Protein AF-0000000083314231 (afdb_homodimer)

InterPro domains:
  IPR013022 Xylose isomerase-like, TIM barrel domain [PF01261] (19-236)
  IPR036237 Xylose isomerase-like superfamily [SSF51658] (3-260)
  IPR050312 IolE/XylA/MocC-like [PTHR12110] (1-237)

Solvent-accessible surface area (backbone atoms only — not comparable to full-atom values): 25768 Å² total; per-residue (Å²): 102,42,45,26,33,33,38,38,34,36,35,60,50,57,57,66,57,38,48,51,53,43,36,73,42,62,39,50,23,33,22,46,22,33,29,86,97,66,16,58,74,43,46,64,94,46,33,80,74,44,31,63,54,53,46,48,48,27,64,75,48,61,29,43,55,57,27,32,37,40,50,61,79,48,64,69,61,43,50,44,47,50,54,41,23,58,74,51,56,29,51,29,40,37,23,44,46,47,62,33,55,93,33,68,69,37,32,50,50,34,45,54,51,51,42,54,50,19,54,52,23,48,76,65,70,31,32,35,25,41,30,39,30,58,68,18,25,25,20,43,62,70,45,45,49,52,44,55,69,72,43,78,52,87,22,44,33,29,18,66,26,43,44,28,27,36,43,58,74,45,56,38,50,62,45,47,65,73,50,48,92,42,50,52,38,28,43,43,38,19,20,64,72,58,57,93,67,53,65,59,42,78,34,19,26,44,83,62,33,70,61,62,56,54,57,34,52,39,52,42,54,77,68,66,50,62,41,45,44,22,34,53,40,58,85,32,44,85,53,56,68,55,57,46,40,21,47,53,5,15,28,44,16,16,52,50,32,34,34,41,72,66,64,76,90,101,42,46,25,33,33,40,38,34,37,35,60,51,56,58,65,58,37,48,51,52,42,36,72,41,62,39,50,23,33,22,44,22,34,30,87,97,67,17,58,73,42,46,64,95,45,32,81,74,44,32,64,56,52,46,49,48,28,62,74,46,61,30,43,55,58,26,31,35,39,51,62,77,48,64,70,61,43,49,45,47,49,53,42,24,56,73,52,56,29,50,30,40,35,23,44,45,47,62,32,55,92,32,68,67,36,32,49,49,34,46,54,52,49,43,55,50,20,53,51,23,47,75,64,68,29,31,36,25,39,30,40,30,56,68,16,26,26,20,43,62,69,44,44,51,52,45,54,69,71,42,76,51,87,21,43,34,28,18,65,25,41,44,28,27,34,43,57,74,47,58,38,50,63,44,47,65,75,48,47,92,42,50,54,38,28,42,43,39,19,19,64,73,57,55,92,66,53,64,58,42,78,34,20,26,44,83,65,32,70,61,62,57,54,57,35,52,39,52,41,54,77,70,66,51,63,40,45,44,20,36,52,40,57,85,33,44,85,51,56,68,55,56,46,40,20,47,54,4,14,28,45,16,15,52,50,31,36,33,40,71,66,65,77,91

Nearest PDB structures (foldseek):
  3cqk-assembly1_B  TM=8.221E-01  e=2.115E-14  Escherichia coli
  3cqj-assembly1_B  TM=8.000E-01  e=1.065E-14  Escherichia coli
  3p6l-assembly1_A  TM=8.479E-01  e=6.519E-13  Parabacteroides distasonis ATCC 8503
  3cny-assembly2_B  TM=7.841E-01  e=4.983E-14  Lactiplantibacillus plantarum WCFS1
  3dx5-assembly1_A  TM=7.748E-01  e=9.892E-14  Bacillus anthracis

Sequence (530 aa):
MKLGANSVLFGGYDMETAFKYLALAGYDGIEISAIERMSEHLVLERWRELAPQIKELSQRYGLELLAMEQPSRDKAKMEQAMQAAVEIGIPIINCGPGGKTDDEASLQQTIDELGELALMAERYGVTLCVKAHVGASVYNTPTTLKVMEAISSPAFGIDMDPSHIYRAGEDPVEAIAAVISRVKHVHIRDCKGRQQGPGKPEMQVNGRGDIDLVGYIRVLHENGYTGPLNLEIIGAKEYPLEHCCIMAAEARGHMQACLQACGARMKLGANSVLFGGYDMETAFKYLALAGYDGIEISAIERMSEHLVLERWRELAPQIKELSQRYGLELLAMEQPSRDKAKMEQAMQAAVEIGIPIINCGPGGKTDDEASLQQTIDELGELALMAERYGVTLCVKAHVGASVYNTPTTLKVMEAISSPAFGIDMDPSHIYRAGEDPVEAIAAVISRVKHVHIRDCKGRQQGPGKPEMQVNGRGDIDLVGYIRVLHENGYTGPLNLEIIGAKEYPLEHCCIMAAEARGHMQACLQACGAR

Organism: NCBI:txid1204385

pLDDT: mean 97.47, std 2.82, range [76.0, 98.94]

Radius of gyration: 25.54 Å; Cα contacts (8 Å, |Δi|>4): 1258; chains: 2; bounding box: 40×78×59 Å

Structure (mmCIF, N/CA/C/O backbone):
data_AF-0000000083314231-model_v1
#
loop_
_entity.id
_entity.type
_entity.pdbx_description
1 polymer 'Sugar phosphate isomerase/epimerase'
#
loop_
_atom_site.group_PDB
_atom_site.id
_atom_site.type_symbol
_atom_site.label_atom_id
_atom_site.label_alt_id
_atom_site.label_comp_id
_atom_site.label_asym_id
_atom_site.label_entity_id
_atom_site.label_seq_id
_atom_site.pdbx_PDB_ins_code
_atom_site.Cartn_x
_atom_site.Cartn_y
_atom_site.Cartn_z
_atom_site.occupancy
_atom_site.B_iso_or_equiv
_atom_site.auth_seq_id
_atom_site.auth_comp_id
_atom_site.auth_asym_id
_atom_site.auth_atom_id
_atom_site.pdbx_PDB_model_num
ATOM 1 N N . MET A 1 1 ? -9.859 13.828 -3.266 1 92.81 1 MET A N 1
ATOM 2 C CA . MET A 1 1 ? -8.742 13.852 -2.324 1 92.81 1 MET A CA 1
ATOM 3 C C . MET A 1 1 ? -7.43 13.531 -3.027 1 92.81 1 MET A C 1
ATOM 5 O O . MET A 1 1 ? -7.391 12.68 -3.916 1 92.81 1 MET A O 1
ATOM 9 N N . LYS A 1 2 ? -6.359 14.312 -2.701 1 97.31 2 LYS A N 1
ATOM 10 C CA . LYS A 1 2 ? -5.016 14.07 -3.215 1 97.31 2 LYS A CA 1
ATOM 11 C C . LYS A 1 2 ? -4.152 13.359 -2.18 1 97.31 2 LYS A C 1
ATOM 13 O O . LYS A 1 2 ? -4.145 13.734 -1.005 1 97.31 2 LYS A O 1
ATOM 18 N N . LEU A 1 3 ? -3.525 12.289 -2.635 1 98.88 3 LEU A N 1
ATOM 19 C CA . LEU A 1 3 ? -2.598 11.57 -1.762 1 98.88 3 LEU A CA 1
ATOM 20 C C . LEU A 1 3 ? -1.196 12.164 -1.857 1 98.88 3 LEU A C 1
ATOM 22 O O . LEU A 1 3 ? -0.607 12.211 -2.941 1 98.88 3 LEU A O 1
ATOM 26 N N . GLY A 1 4 ? -0.721 12.672 -0.742 1 98.88 4 GLY A N 1
ATOM 27 C CA . GLY A 1 4 ? 0.62 13.234 -0.672 1 98.88 4 GLY A CA 1
ATOM 28 C C . GLY A 1 4 ? 1.462 12.625 0.433 1 98.88 4 GLY A C 1
ATOM 29 O O . GLY A 1 4 ? 1.014 11.719 1.134 1 98.88 4 GLY A O 1
ATOM 30 N N . ALA A 1 5 ? 2.689 13.062 0.519 1 98.94 5 ALA A N 1
ATOM 31 C CA . ALA A 1 5 ? 3.6 12.68 1.595 1 98.94 5 ALA A CA 1
ATOM 32 C C . ALA A 1 5 ? 4.477 13.852 2.016 1 98.94 5 ALA A C 1
ATOM 34 O O . ALA A 1 5 ? 4.965 14.602 1.169 1 98.94 5 ALA A O 1
ATOM 35 N N . ASN A 1 6 ? 4.535 14.023 3.334 1 98.88 6 ASN A N 1
ATOM 36 C CA . ASN A 1 6 ? 5.523 14.969 3.854 1 98.88 6 ASN A CA 1
ATOM 37 C C . ASN A 1 6 ? 6.949 14.484 3.588 1 98.88 6 ASN A C 1
ATOM 39 O O . ASN A 1 6 ? 7.293 13.352 3.91 1 98.88 6 ASN A O 1
ATOM 43 N N . SER A 1 7 ? 7.77 15.352 3.082 1 98.75 7 SER A N 1
ATOM 44 C CA . SER A 1 7 ? 9.117 14.977 2.668 1 98.75 7 SER A CA 1
ATOM 45 C C . SER A 1 7 ? 9.992 14.633 3.871 1 98.75 7 SER A C 1
ATOM 47 O O . SER A 1 7 ? 11.094 14.102 3.715 1 98.75 7 SER A O 1
ATOM 49 N N . VAL A 1 8 ? 9.453 14.797 5.062 1 98.5 8 VAL A N 1
ATOM 50 C CA . VAL A 1 8 ? 10.211 14.508 6.277 1 98.5 8 VAL A CA 1
ATOM 51 C C . VAL A 1 8 ? 10.633 13.039 6.293 1 98.5 8 VAL A C 1
ATOM 53 O O . VAL A 1 8 ? 11.68 12.695 6.852 1 98.5 8 VAL A O 1
ATOM 56 N N . LEU A 1 9 ? 9.891 12.211 5.684 1 98.56 9 LEU A N 1
ATOM 57 C CA . LEU A 1 9 ? 10.242 10.797 5.57 1 98.56 9 LEU A CA 1
ATOM 58 C C . LEU A 1 9 ? 11.602 10.633 4.906 1 98.56 9 LEU A C 1
ATOM 60 O O . LEU A 1 9 ? 12.352 9.703 5.234 1 98.56 9 LEU A O 1
ATOM 64 N N . PHE A 1 10 ? 11.922 11.508 4.055 1 98.5 10 PHE A N 1
ATOM 65 C CA . PHE A 1 10 ? 13.18 11.477 3.322 1 98.5 10 PHE A CA 1
ATOM 66 C C . PHE A 1 10 ? 14.133 12.555 3.842 1 98.5 10 PHE A C 1
ATOM 68 O O . PHE A 1 10 ? 14.922 13.117 3.078 1 98.5 10 PHE A O 1
ATOM 75 N N . GLY A 1 11 ? 14.062 12.875 5.113 1 97.31 11 GLY A N 1
ATOM 76 C CA . GLY A 1 11 ? 14.844 13.938 5.711 1 97.31 11 GLY A CA 1
ATOM 77 C C . GLY A 1 11 ? 16.344 13.68 5.664 1 97.31 11 GLY A C 1
ATOM 78 O O . GLY A 1 11 ? 17.141 14.609 5.805 1 97.31 11 GLY A O 1
ATOM 79 N N . GLY A 1 12 ? 16.734 12.438 5.477 1 97.19 12 GLY A N 1
ATOM 80 C CA . GLY A 1 12 ? 18.141 12.07 5.383 1 97.19 12 GLY A CA 1
ATOM 81 C C . GLY A 1 12 ? 18.688 12.156 3.967 1 97.19 12 GLY A C 1
ATOM 82 O O . GLY A 1 12 ? 19.859 11.914 3.736 1 97.19 12 GLY A O 1
ATOM 83 N N . TYR A 1 13 ? 17.891 12.57 3.025 1 97.81 13 TYR A N 1
ATOM 84 C CA . TYR A 1 13 ? 18.25 12.633 1.611 1 97.81 13 TYR A CA 1
ATOM 85 C C . TYR A 1 13 ? 17.922 14.008 1.031 1 97.81 13 TYR A C 1
ATOM 87 O O . TYR A 1 13 ? 17.219 14.805 1.658 1 97.81 13 TYR A O 1
ATOM 95 N N . ASP A 1 14 ? 18.453 14.297 -0.112 1 97.56 14 ASP A N 1
ATOM 96 C CA . ASP A 1 14 ? 18.219 15.602 -0.725 1 97.56 14 ASP A CA 1
ATOM 97 C C . ASP A 1 14 ? 16.797 15.703 -1.259 1 97.56 14 ASP A C 1
ATOM 99 O O . ASP A 1 14 ? 16.078 14.695 -1.351 1 97.56 14 ASP A O 1
ATOM 103 N N . MET A 1 15 ? 16.406 16.828 -1.565 1 97.44 15 MET A N 1
ATOM 104 C CA . MET A 1 15 ? 15.031 17.125 -1.975 1 97.44 15 MET A CA 1
ATOM 105 C C . MET A 1 15 ? 14.656 16.359 -3.234 1 97.44 15 MET A C 1
ATOM 107 O O . MET A 1 15 ? 13.547 15.836 -3.34 1 97.44 15 MET A O 1
ATOM 111 N N . GLU A 1 16 ? 15.547 16.281 -4.18 1 98.62 16 GLU A N 1
ATOM 112 C CA . GLU A 1 16 ? 15.234 15.594 -5.426 1 98.62 16 GLU A CA 1
ATOM 113 C C . GLU A 1 16 ? 14.938 14.117 -5.18 1 98.62 16 GLU A C 1
ATOM 115 O O . GLU A 1 16 ? 14.055 13.539 -5.82 1 98.62 16 GLU A O 1
ATOM 120 N N . THR A 1 17 ? 15.688 13.539 -4.277 1 98.75 17 THR A N 1
ATOM 121 C CA . THR A 1 17 ? 15.445 12.148 -3.922 1 98.75 17 THR A CA 1
ATOM 122 C C . THR A 1 17 ? 14.023 11.961 -3.404 1 98.75 17 THR A C 1
ATOM 124 O O . THR A 1 17 ? 13.336 11.008 -3.785 1 98.75 17 THR A O 1
ATOM 127 N N . ALA A 1 18 ? 13.57 12.859 -2.598 1 98.75 18 ALA A N 1
ATOM 128 C CA . ALA A 1 18 ? 12.203 12.797 -2.096 1 98.75 18 ALA A CA 1
ATOM 129 C C . ALA A 1 18 ? 11.195 12.867 -3.24 1 98.75 18 ALA A C 1
ATOM 131 O O . ALA A 1 18 ? 10.289 12.039 -3.328 1 98.75 18 ALA A O 1
ATOM 132 N N . PHE A 1 19 ? 11.383 13.836 -4.129 1 98.88 19 PHE A N 1
ATOM 133 C CA . PHE A 1 19 ? 10.477 13.992 -5.258 1 98.88 19 PHE A CA 1
ATOM 134 C C . PHE A 1 19 ? 10.453 12.727 -6.113 1 98.88 19 PHE A C 1
ATOM 136 O O . PHE A 1 19 ? 9.383 12.227 -6.461 1 98.88 19 PHE A O 1
ATOM 143 N N . LYS A 1 20 ? 11.633 12.211 -6.359 1 98.88 20 LYS A N 1
ATOM 144 C CA . LYS A 1 20 ? 11.789 11.07 -7.258 1 98.88 20 LYS A CA 1
ATOM 145 C C . LYS A 1 20 ? 11.047 9.844 -6.727 1 98.88 20 LYS A C 1
ATOM 147 O O . LYS A 1 20 ? 10.227 9.258 -7.438 1 98.88 20 LYS A O 1
ATOM 152 N N . TYR A 1 21 ? 11.219 9.547 -5.535 1 98.88 21 TYR A N 1
ATOM 153 C CA . TYR A 1 21 ? 10.734 8.258 -5.039 1 98.88 21 TYR A CA 1
ATOM 154 C C . TYR A 1 21 ? 9.281 8.367 -4.594 1 98.88 21 TYR A C 1
ATOM 156 O O . TYR A 1 21 ? 8.539 7.379 -4.637 1 98.88 21 TYR A O 1
ATOM 164 N N . LEU A 1 22 ? 8.867 9.57 -4.234 1 98.94 22 LEU A N 1
ATOM 165 C CA . LEU A 1 22 ? 7.438 9.742 -3.998 1 98.94 22 LEU A CA 1
ATOM 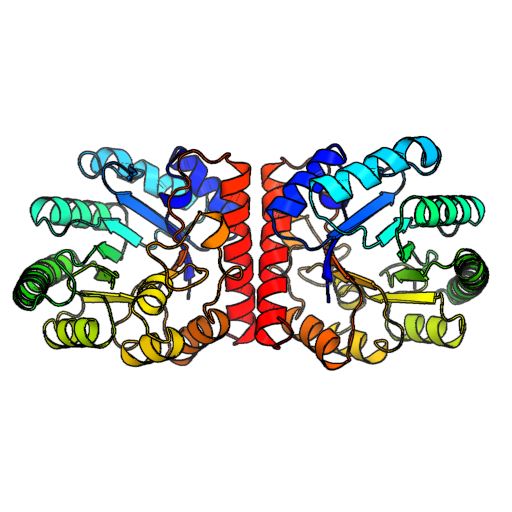166 C C . LEU A 1 22 ? 6.652 9.641 -5.305 1 98.94 22 LEU A C 1
ATOM 168 O O . LEU A 1 22 ? 5.555 9.078 -5.332 1 98.94 22 LEU A O 1
ATOM 172 N N . ALA A 1 23 ? 7.211 10.188 -6.348 1 98.88 23 ALA A N 1
ATOM 173 C CA . ALA A 1 23 ? 6.582 10.055 -7.66 1 98.88 23 ALA A CA 1
ATOM 174 C C . ALA A 1 23 ? 6.508 8.586 -8.086 1 98.88 23 ALA A C 1
ATOM 176 O O . ALA A 1 23 ? 5.465 8.125 -8.547 1 98.88 23 ALA A O 1
ATOM 177 N N . LEU A 1 24 ? 7.594 7.883 -7.852 1 98.62 24 LEU A N 1
ATOM 178 C CA . LEU A 1 24 ? 7.652 6.469 -8.211 1 98.62 24 LEU A CA 1
ATOM 179 C C . LEU A 1 24 ? 6.645 5.66 -7.402 1 98.62 24 LEU A C 1
ATOM 181 O O . LEU A 1 24 ? 6.055 4.703 -7.91 1 98.62 24 LEU A O 1
ATOM 185 N N . ALA A 1 25 ? 6.391 6.074 -6.191 1 98.69 25 ALA A N 1
ATOM 186 C CA . ALA A 1 25 ? 5.461 5.375 -5.309 1 98.69 25 ALA A CA 1
ATOM 187 C C . ALA A 1 25 ? 4.016 5.707 -5.668 1 98.69 25 ALA A C 1
ATOM 189 O O . ALA A 1 25 ? 3.082 5.098 -5.133 1 98.69 25 ALA A O 1
ATOM 190 N N . GLY A 1 26 ? 3.814 6.715 -6.496 1 98.5 26 GLY A N 1
ATOM 191 C CA . GLY A 1 26 ? 2.484 6.941 -7.039 1 98.5 26 GLY A CA 1
ATOM 192 C C . GLY A 1 26 ? 1.728 8.047 -6.328 1 98.5 26 GLY A C 1
ATOM 193 O O . GLY A 1 26 ? 0.503 8.133 -6.441 1 98.5 26 GLY A O 1
ATOM 194 N N . TYR A 1 27 ? 2.412 8.852 -5.59 1 98.88 27 TYR A N 1
ATOM 195 C CA . TYR A 1 27 ? 1.731 9.953 -4.91 1 98.88 27 TYR A CA 1
ATOM 196 C C . TYR A 1 27 ? 1.289 11.016 -5.902 1 98.88 27 TYR A C 1
ATOM 198 O O . TYR A 1 27 ? 1.926 11.211 -6.938 1 98.88 27 TYR A O 1
ATOM 206 N N . ASP A 1 28 ? 0.212 11.734 -5.531 1 98.81 28 ASP A N 1
ATOM 207 C CA . ASP A 1 28 ? -0.302 12.836 -6.332 1 98.81 28 ASP A CA 1
ATOM 208 C C . ASP A 1 28 ? 0.503 14.109 -6.086 1 98.81 28 ASP A C 1
ATOM 210 O O . ASP A 1 28 ? 0.596 14.977 -6.965 1 98.81 28 ASP A O 1
ATOM 214 N N . GLY A 1 29 ? 1.051 14.211 -4.91 1 98.94 29 GLY A N 1
ATOM 215 C CA . GLY A 1 29 ? 1.762 15.422 -4.547 1 98.94 29 GLY A CA 1
ATOM 216 C C . GLY A 1 29 ? 2.674 15.25 -3.35 1 98.94 29 GLY A C 1
ATOM 217 O O . GLY A 1 29 ? 2.914 14.125 -2.904 1 98.94 29 GLY A O 1
ATOM 218 N N . ILE A 1 30 ? 3.256 16.438 -2.912 1 98.94 30 ILE A N 1
ATOM 219 C CA . ILE A 1 30 ? 4.254 16.422 -1.848 1 98.94 30 ILE A CA 1
ATOM 220 C C . ILE A 1 30 ? 4.004 17.594 -0.895 1 98.94 30 ILE A C 1
ATOM 222 O O . ILE A 1 30 ? 3.598 18.672 -1.322 1 98.94 30 ILE A O 1
ATOM 226 N N . GLU A 1 31 ? 4.113 17.328 0.349 1 98.94 31 GLU A N 1
ATOM 227 C CA . GLU A 1 31 ? 4.25 18.359 1.366 1 98.94 31 GLU A CA 1
ATOM 228 C C . GLU A 1 31 ? 5.719 18.594 1.713 1 98.94 31 GLU A C 1
ATOM 230 O O . GLU A 1 31 ? 6.406 17.688 2.189 1 98.94 31 GLU A O 1
ATOM 235 N N . ILE A 1 32 ? 6.145 19.812 1.583 1 98.81 32 ILE A N 1
ATOM 236 C CA . ILE A 1 32 ? 7.559 20.109 1.766 1 98.81 32 ILE A CA 1
ATOM 237 C C . ILE A 1 32 ? 7.844 20.391 3.24 1 98.81 32 ILE A C 1
ATOM 239 O O . ILE A 1 32 ? 7.156 21.203 3.871 1 98.81 32 ILE A O 1
ATOM 243 N N . SER A 1 33 ? 8.844 19.734 3.705 1 98.12 33 SER A N 1
ATOM 244 C CA . SER A 1 33 ? 9.219 19.906 5.105 1 98.12 33 SER A CA 1
ATOM 245 C C . SER A 1 33 ? 10.109 21.141 5.285 1 98.12 33 SER A C 1
ATOM 247 O O . SER A 1 33 ? 11.188 21.219 4.695 1 98.12 33 SER A O 1
ATOM 249 N N . ALA A 1 34 ? 9.664 22.094 6.027 1 97.06 34 ALA A N 1
ATOM 250 C CA . ALA A 1 34 ? 10.438 23.234 6.496 1 97.06 34 ALA A CA 1
ATOM 251 C C . ALA A 1 34 ? 10.555 23.219 8.016 1 97.06 34 ALA A C 1
ATOM 253 O O . ALA A 1 34 ? 10.219 24.203 8.68 1 97.06 34 ALA A O 1
ATOM 254 N N . ILE A 1 35 ? 11.109 22.156 8.5 1 93.12 35 ILE A N 1
ATOM 255 C CA . ILE A 1 35 ? 11.195 21.922 9.938 1 93.12 35 ILE A CA 1
ATOM 256 C C . ILE A 1 35 ? 12.648 22.062 10.398 1 93.12 35 ILE A C 1
ATOM 258 O O . ILE A 1 35 ? 13.477 21.188 10.148 1 93.12 35 ILE A O 1
ATOM 262 N N . GLU A 1 36 ? 12.852 23.031 11.133 1 87.94 36 GLU A N 1
ATOM 263 C CA . GLU A 1 36 ? 14.211 23.328 11.586 1 87.94 36 GLU A CA 1
ATOM 264 C C . GLU A 1 36 ? 14.797 22.156 12.367 1 87.94 36 GLU A C 1
ATOM 266 O O . GLU A 1 36 ? 14.141 21.594 13.242 1 87.94 36 GLU A O 1
ATOM 271 N N . ARG A 1 37 ? 15.93 21.703 12 1 82.56 37 ARG A N 1
ATOM 272 C CA . ARG A 1 37 ? 16.75 20.719 12.68 1 82.56 37 ARG A CA 1
ATOM 273 C C . ARG A 1 37 ? 16.188 19.312 12.508 1 82.56 37 ARG A C 1
ATOM 275 O O . ARG A 1 37 ? 16.703 18.344 13.086 1 82.56 37 ARG A O 1
ATOM 282 N N . MET A 1 38 ? 15.188 19.156 11.828 1 83.25 38 MET A N 1
ATOM 283 C CA . MET A 1 38 ? 14.617 17.828 11.586 1 83.25 38 MET A CA 1
ATOM 284 C C . MET A 1 38 ? 14.648 17.484 10.102 1 83.25 38 MET A C 1
ATOM 286 O O . MET A 1 38 ? 15.289 16.516 9.703 1 83.25 38 MET A O 1
ATOM 290 N N . SER A 1 39 ? 14.008 18.281 9.312 1 84.62 39 SER A N 1
ATOM 291 C CA . SER A 1 39 ? 13.961 18.141 7.863 1 84.62 39 SER A CA 1
ATOM 292 C C . SER A 1 39 ? 13.797 19.5 7.191 1 84.62 39 SER A C 1
ATOM 294 O O . SER A 1 39 ? 12.742 20.125 7.297 1 84.62 39 SER A O 1
ATOM 296 N N . GLU A 1 40 ? 14.82 19.891 6.465 1 91 40 GLU A N 1
ATOM 297 C CA . GLU A 1 40 ? 14.859 21.234 5.902 1 91 40 GLU A CA 1
ATOM 298 C C . GLU A 1 40 ? 15 21.188 4.383 1 91 40 GLU A C 1
ATOM 300 O O . GLU A 1 40 ? 15.867 21.859 3.816 1 91 40 GLU A O 1
ATOM 305 N N . HIS A 1 41 ? 14.117 20.422 3.789 1 96.25 41 HIS A N 1
ATOM 306 C CA . HIS A 1 41 ? 14.07 20.453 2.332 1 96.25 41 HIS A CA 1
ATOM 307 C C . HIS A 1 41 ? 13.75 21.859 1.819 1 96.25 41 HIS A C 1
ATOM 309 O O . HIS A 1 41 ? 14.18 22.234 0.73 1 96.25 41 HIS A O 1
ATOM 315 N N . LEU A 1 42 ? 13.094 22.609 2.662 1 96.94 42 LEU A N 1
ATOM 316 C CA . LEU A 1 42 ? 12.922 24.047 2.455 1 96.94 42 LEU A CA 1
ATOM 317 C C . LEU A 1 42 ? 13.453 24.828 3.646 1 96.94 42 LEU A C 1
ATOM 319 O O . LEU A 1 42 ? 12.828 24.859 4.707 1 96.94 42 LEU A O 1
ATOM 323 N N . VAL A 1 43 ? 14.602 25.422 3.412 1 96.12 43 VAL A N 1
ATOM 324 C CA . VAL A 1 43 ? 15.156 26.359 4.375 1 96.12 43 VAL A CA 1
ATOM 325 C C . VAL A 1 43 ? 14.539 27.75 4.16 1 96.12 43 VAL A C 1
ATOM 327 O O . VAL A 1 43 ? 14.828 28.406 3.16 1 96.12 43 VAL A O 1
ATOM 330 N N . LEU A 1 44 ? 13.82 28.188 5.129 1 96.38 44 LEU A N 1
ATOM 331 C CA . LEU A 1 44 ? 13.008 29.375 4.941 1 96.38 44 LEU A CA 1
ATOM 332 C C . LEU A 1 44 ? 13.891 30.594 4.695 1 96.38 44 LEU A C 1
ATOM 334 O O . LEU A 1 44 ? 13.547 31.469 3.881 1 96.38 44 LEU A O 1
ATOM 338 N N . GLU A 1 45 ? 15.016 30.656 5.293 1 95.19 45 GLU A N 1
ATOM 339 C CA . GLU A 1 45 ? 15.914 31.797 5.125 1 95.19 45 GLU A CA 1
ATOM 340 C C . GLU A 1 45 ? 16.484 31.844 3.707 1 95.19 45 GLU A C 1
ATOM 342 O O . GLU A 1 45 ? 16.969 32.875 3.268 1 95.19 45 GLU A O 1
ATOM 347 N N . ARG A 1 46 ? 16.312 30.797 3.029 1 96.62 46 ARG A N 1
ATOM 348 C CA . ARG A 1 46 ? 16.859 30.703 1.684 1 96.62 46 ARG A CA 1
ATOM 349 C C . ARG A 1 46 ? 15.781 30.344 0.668 1 96.62 46 ARG A C 1
ATOM 351 O O . ARG A 1 46 ? 16.062 29.75 -0.367 1 96.62 46 ARG A O 1
ATOM 358 N N . TRP A 1 47 ? 14.562 30.656 0.984 1 97 47 TRP A N 1
ATOM 359 C CA . TRP A 1 47 ? 13.461 30.188 0.151 1 97 47 TRP A CA 1
ATOM 360 C C . TRP A 1 47 ? 13.555 30.781 -1.255 1 97 47 TRP A C 1
ATOM 362 O O . TRP A 1 47 ? 13.172 30.125 -2.23 1 97 47 TRP A O 1
ATOM 372 N N . ARG A 1 48 ? 14.125 32 -1.458 1 97.94 48 ARG A N 1
ATOM 373 C CA . ARG A 1 48 ? 14.227 32.625 -2.773 1 97.94 48 ARG A CA 1
ATOM 374 C C . ARG A 1 48 ? 15.125 31.812 -3.697 1 97.94 48 ARG A C 1
ATOM 376 O O . ARG A 1 48 ? 14.859 31.703 -4.895 1 97.94 48 ARG A O 1
ATOM 383 N N . GLU A 1 49 ? 16.125 31.328 -3.107 1 97.38 49 GLU A N 1
ATOM 384 C CA . GLU A 1 49 ? 17.062 30.516 -3.863 1 97.38 49 GLU A CA 1
ATOM 385 C C . GLU A 1 49 ? 16.469 29.141 -4.184 1 97.38 49 GLU A C 1
ATOM 387 O O . GLU A 1 49 ? 16.734 28.578 -5.246 1 97.38 49 GLU A O 1
ATOM 392 N N . LEU A 1 50 ? 15.68 28.594 -3.324 1 97.75 50 LEU A N 1
ATOM 393 C CA . LEU A 1 50 ? 15.203 27.219 -3.41 1 97.75 50 LEU A CA 1
ATOM 394 C C . LEU A 1 50 ? 13.906 27.156 -4.219 1 97.75 50 LEU A C 1
ATOM 396 O O . LEU A 1 50 ? 13.578 26.094 -4.766 1 97.75 50 LEU A O 1
ATOM 400 N N . ALA A 1 51 ? 13.219 28.234 -4.332 1 98.38 51 ALA A N 1
ATOM 401 C CA . ALA A 1 51 ? 11.891 28.266 -4.938 1 98.38 51 ALA A CA 1
ATOM 402 C C . ALA A 1 51 ? 11.922 27.75 -6.371 1 98.38 51 ALA A C 1
ATOM 404 O O . ALA A 1 51 ? 11.164 26.859 -6.734 1 98.38 51 ALA A O 1
ATOM 405 N N . PRO A 1 52 ? 12.852 28.266 -7.195 1 98.44 52 PRO A N 1
ATOM 406 C CA . PRO A 1 52 ? 12.875 27.766 -8.57 1 98.44 52 PRO A CA 1
ATOM 407 C C . PRO A 1 52 ? 13.172 26.266 -8.648 1 98.44 52 PRO A C 1
ATOM 409 O O . PRO A 1 52 ? 12.633 25.562 -9.508 1 98.44 52 PRO A O 1
ATOM 412 N N . GLN A 1 53 ? 13.992 25.797 -7.77 1 98.25 53 GLN A N 1
ATOM 413 C CA . GLN A 1 53 ? 14.344 24.391 -7.746 1 98.25 53 GLN A CA 1
ATOM 414 C C . GLN A 1 53 ? 13.133 23.531 -7.383 1 98.25 53 GLN A C 1
ATOM 416 O O . GLN A 1 53 ? 12.898 22.484 -8.008 1 98.25 53 GLN A O 1
ATOM 421 N N . ILE A 1 54 ? 12.398 23.953 -6.426 1 98.75 54 ILE A N 1
ATOM 422 C CA . ILE A 1 54 ? 11.227 23.203 -5.977 1 98.75 54 ILE A CA 1
ATOM 423 C C . ILE A 1 54 ? 10.188 23.156 -7.098 1 98.75 54 ILE A C 1
ATOM 425 O O . ILE A 1 54 ? 9.617 22.094 -7.371 1 98.75 54 ILE A O 1
ATOM 429 N N . LYS A 1 55 ? 9.977 24.25 -7.73 1 98.81 55 LYS A N 1
ATOM 430 C CA . LYS A 1 55 ? 9.031 24.312 -8.844 1 98.81 55 LYS A CA 1
ATOM 431 C C . LYS A 1 55 ? 9.461 23.391 -9.977 1 98.81 55 LYS A C 1
ATOM 433 O O . LYS A 1 55 ? 8.633 22.688 -10.562 1 98.81 55 LYS A O 1
ATOM 438 N N . GLU A 1 56 ? 10.734 23.406 -10.234 1 98.75 56 GLU A N 1
ATOM 439 C CA . GLU A 1 56 ? 11.273 22.547 -11.281 1 98.75 56 GLU A CA 1
ATOM 440 C C . GLU A 1 56 ? 11.07 21.062 -10.945 1 98.75 56 GLU A C 1
ATOM 442 O O . GLU A 1 56 ? 10.688 20.281 -11.805 1 98.75 56 GLU A O 1
ATOM 447 N N . LEU A 1 57 ? 11.367 20.688 -9.75 1 98.81 57 LEU A N 1
ATOM 448 C CA . LEU A 1 57 ? 11.203 19.312 -9.32 1 98.81 57 LEU A CA 1
ATOM 449 C C . LEU A 1 57 ? 9.734 18.891 -9.391 1 98.81 57 LEU A C 1
ATOM 451 O O . LEU A 1 57 ? 9.43 17.766 -9.797 1 98.81 57 LEU A O 1
ATOM 455 N N . SER A 1 58 ? 8.875 19.797 -8.93 1 98.88 58 SER A N 1
ATOM 456 C CA . SER A 1 58 ? 7.449 19.516 -9.023 1 98.88 58 SER A CA 1
ATOM 457 C C . SER A 1 58 ? 7.035 19.219 -10.461 1 98.88 58 SER A C 1
ATOM 459 O O . SER A 1 58 ? 6.32 18.25 -10.719 1 98.88 58 SER A O 1
ATOM 461 N N . GLN A 1 59 ? 7.48 20 -11.391 1 98.75 59 GLN A N 1
ATOM 462 C CA . GLN A 1 59 ? 7.172 19.812 -12.805 1 98.75 59 GLN A CA 1
ATOM 463 C C . GLN A 1 59 ? 7.809 18.531 -13.344 1 98.75 59 GLN A C 1
ATOM 465 O O . GLN A 1 59 ? 7.145 17.734 -14.008 1 98.75 59 GLN A O 1
ATOM 470 N N . ARG A 1 60 ? 9.031 18.312 -13.047 1 98.75 60 ARG A N 1
ATOM 471 C CA . ARG A 1 60 ? 9.805 17.188 -13.562 1 98.75 60 ARG A CA 1
ATOM 472 C C . ARG A 1 60 ? 9.211 15.859 -13.109 1 98.75 60 ARG A C 1
ATOM 474 O O . ARG A 1 60 ? 9.125 14.914 -13.891 1 98.75 60 ARG A O 1
ATOM 481 N N . TYR A 1 61 ? 8.734 15.805 -11.898 1 98.81 61 TYR A N 1
ATOM 482 C CA . TYR A 1 61 ? 8.32 14.523 -11.336 1 98.81 61 TYR A CA 1
ATOM 483 C C . TYR A 1 61 ? 6.801 14.422 -11.281 1 98.81 61 TYR A C 1
ATOM 485 O O . TYR A 1 61 ? 6.254 13.398 -10.875 1 98.81 61 TYR A O 1
ATOM 493 N N . GLY A 1 62 ? 6.109 15.492 -11.617 1 98.75 62 GLY A N 1
ATOM 494 C CA . GLY A 1 62 ? 4.656 15.484 -11.703 1 98.75 62 GLY A CA 1
ATOM 495 C C . GLY A 1 62 ? 3.98 15.414 -10.344 1 98.75 62 GLY A C 1
ATOM 496 O O . GLY A 1 62 ? 2.932 14.789 -10.203 1 98.75 62 GLY A O 1
ATOM 497 N N . LEU A 1 63 ? 4.637 15.953 -9.328 1 98.88 63 LEU A N 1
ATOM 498 C CA . LEU A 1 63 ? 4.059 16.016 -7.992 1 98.88 63 LEU A CA 1
ATOM 499 C C . LEU A 1 63 ? 3.52 17.406 -7.688 1 98.88 63 LEU A C 1
ATOM 501 O O . LEU A 1 63 ? 4.258 18.391 -7.766 1 98.88 63 LEU A O 1
ATOM 505 N N . GLU A 1 64 ? 2.273 17.469 -7.383 1 98.88 64 GLU A N 1
ATOM 506 C CA . GLU A 1 64 ? 1.692 18.75 -6.969 1 98.88 64 GLU A CA 1
ATOM 507 C C . GLU A 1 64 ? 2.246 19.203 -5.621 1 98.88 64 GLU A C 1
ATOM 509 O O . GLU A 1 64 ? 2.449 18.375 -4.723 1 98.88 64 GLU A O 1
ATOM 514 N N . LEU A 1 65 ? 2.523 20.422 -5.52 1 98.88 65 LEU A N 1
ATOM 515 C CA . LEU A 1 65 ? 2.92 21 -4.238 1 98.88 65 LEU A CA 1
ATOM 516 C C . LEU A 1 65 ? 1.703 21.234 -3.35 1 98.88 65 LEU A C 1
ATOM 518 O O . LEU A 1 65 ? 1.018 22.25 -3.486 1 98.88 65 LEU A O 1
ATOM 522 N N . LEU A 1 66 ? 1.497 20.375 -2.385 1 98.94 66 LEU A N 1
ATOM 523 C CA . LEU A 1 66 ? 0.215 20.297 -1.69 1 98.94 66 LEU A CA 1
ATOM 524 C C . LEU A 1 66 ? 0.228 21.188 -0.445 1 98.94 66 LEU A C 1
ATOM 526 O O . LEU A 1 66 ? -0.792 21.781 -0.089 1 98.94 66 LEU A O 1
ATOM 530 N N . ALA A 1 67 ? 1.359 21.188 0.197 1 98.88 67 ALA A N 1
ATOM 531 C CA . ALA A 1 67 ? 1.49 21.891 1.47 1 98.88 67 ALA A CA 1
ATOM 532 C C . ALA A 1 67 ? 2.955 22.016 1.875 1 98.88 67 ALA A C 1
ATOM 534 O O . ALA A 1 67 ? 3.844 21.5 1.193 1 98.88 67 ALA A O 1
ATOM 535 N N . MET A 1 68 ? 3.199 22.797 2.885 1 98.75 68 MET A N 1
ATOM 536 C CA . MET A 1 68 ? 4.469 22.812 3.605 1 98.75 68 MET A CA 1
ATOM 537 C C . MET A 1 68 ? 4.242 22.719 5.109 1 98.75 68 MET A C 1
ATOM 539 O O . MET A 1 68 ? 3.18 23.109 5.605 1 98.75 68 MET A O 1
ATOM 543 N N . GLU A 1 69 ? 5.195 22.156 5.711 1 98.62 69 GLU A N 1
ATOM 544 C CA . GLU A 1 69 ? 5.133 22.125 7.168 1 98.62 69 GLU A CA 1
ATOM 545 C C . GLU A 1 69 ? 6.16 23.062 7.793 1 98.62 69 GLU A C 1
ATOM 547 O O . GLU A 1 69 ? 7.363 22.891 7.582 1 98.62 69 GLU A O 1
ATOM 552 N N . GLN A 1 70 ? 5.699 24.031 8.43 1 97.19 70 GLN A N 1
ATOM 553 C CA . GLN A 1 70 ? 6.438 24.953 9.289 1 97.19 70 GLN A CA 1
ATOM 554 C C . GLN A 1 70 ? 5.84 25 10.688 1 97.19 70 GLN A C 1
ATOM 556 O O . GLN A 1 70 ? 4.883 25.734 10.938 1 97.19 70 GLN A O 1
ATOM 561 N N . PRO A 1 71 ? 6.449 24.297 11.656 1 94.75 71 PRO A N 1
ATOM 562 C CA . PRO A 1 71 ? 5.758 24 12.914 1 94.75 71 PRO A CA 1
ATOM 563 C C . PRO A 1 71 ? 5.703 25.203 13.852 1 94.75 71 PRO A C 1
ATOM 565 O O . PRO A 1 71 ? 4.84 25.266 14.727 1 94.75 71 PRO A O 1
ATOM 568 N N . SER A 1 72 ? 6.523 26.203 13.688 1 94.25 72 SER A N 1
ATOM 569 C CA . SER A 1 72 ? 6.617 27.328 14.617 1 94.25 72 SER A CA 1
ATOM 570 C C . SER A 1 72 ? 5.504 28.344 14.367 1 94.25 72 SER A C 1
ATOM 572 O O . SER A 1 72 ? 5.098 28.562 13.227 1 94.25 72 SER A O 1
ATOM 574 N N . ARG A 1 73 ? 5.066 29.016 15.438 1 95 73 ARG A N 1
ATOM 575 C CA . ARG A 1 73 ? 4.074 30.078 15.312 1 95 73 ARG A CA 1
ATOM 576 C C . ARG A 1 73 ? 4.734 31.453 15.375 1 95 73 ARG A C 1
ATOM 578 O O . ARG A 1 73 ? 4.047 32.469 15.484 1 95 73 ARG A O 1
ATOM 585 N N . ASP A 1 74 ? 6.027 31.391 15.305 1 95.5 74 ASP A N 1
ATOM 586 C CA . ASP A 1 74 ? 6.754 32.656 15.273 1 95.5 74 ASP A CA 1
ATOM 587 C C . ASP A 1 74 ? 6.324 33.5 14.078 1 95.5 74 ASP A C 1
ATOM 589 O O . ASP A 1 74 ? 6.379 33.062 12.93 1 95.5 74 ASP A O 1
ATOM 593 N N . LYS A 1 75 ? 5.961 34.719 14.352 1 97.31 75 LYS A N 1
ATOM 594 C CA . LYS A 1 75 ? 5.363 35.594 13.344 1 97.31 75 LYS A CA 1
ATOM 595 C C . LYS A 1 75 ? 6.328 35.844 12.188 1 97.31 75 LYS A C 1
ATOM 597 O O . LYS A 1 75 ? 5.938 35.781 11.016 1 97.31 75 LYS A O 1
ATOM 602 N N . ALA A 1 76 ? 7.527 36.094 12.508 1 96.69 76 ALA A N 1
ATOM 603 C CA . ALA A 1 76 ? 8.523 36.375 11.477 1 96.69 76 ALA A CA 1
ATOM 604 C C . ALA A 1 76 ? 8.773 35.156 10.602 1 96.69 76 ALA A C 1
ATOM 606 O O . ALA A 1 76 ? 8.828 35.25 9.375 1 96.69 76 ALA A O 1
ATOM 607 N N . LYS A 1 77 ? 8.93 34.031 11.172 1 96.44 77 LYS A N 1
ATOM 608 C CA . LYS A 1 77 ? 9.148 32.781 10.438 1 96.44 77 LYS A CA 1
ATOM 609 C C . LYS A 1 77 ? 7.93 32.438 9.586 1 96.44 77 LYS A C 1
ATOM 611 O O . LYS A 1 77 ? 8.078 32 8.438 1 96.44 77 LYS A O 1
ATOM 616 N N . MET A 1 78 ? 6.809 32.625 10.164 1 98.19 78 MET A N 1
ATOM 617 C CA . MET A 1 78 ? 5.586 32.312 9.438 1 98.19 78 MET A CA 1
ATOM 618 C C . MET A 1 78 ? 5.406 33.219 8.234 1 98.19 78 MET A C 1
ATOM 620 O O . MET A 1 78 ? 4.953 32.781 7.176 1 98.19 78 MET A O 1
ATOM 624 N N . GLU A 1 79 ? 5.723 34.438 8.445 1 98.06 79 GLU A N 1
ATOM 625 C CA . GLU A 1 79 ? 5.617 35.375 7.305 1 98.06 79 GLU A CA 1
ATOM 626 C C . GLU A 1 79 ? 6.547 34.938 6.172 1 98.06 79 GLU A C 1
ATOM 628 O O . GLU A 1 79 ? 6.156 34.969 5 1 98.06 79 GLU A O 1
ATOM 633 N N . GLN A 1 80 ? 7.738 34.531 6.551 1 97.75 80 GLN A N 1
ATOM 634 C CA . GLN A 1 80 ? 8.656 34 5.547 1 97.75 80 GLN A CA 1
ATOM 635 C C . GLN A 1 80 ? 8.078 32.781 4.855 1 97.75 80 GLN A C 1
ATOM 637 O O . GLN A 1 80 ? 8.203 32.625 3.637 1 97.75 80 GLN A O 1
ATOM 642 N N . ALA A 1 81 ? 7.492 31.922 5.598 1 98.5 81 ALA A N 1
ATOM 643 C CA . ALA A 1 81 ? 6.859 30.734 5.047 1 98.5 81 ALA A CA 1
ATOM 644 C C . ALA A 1 81 ? 5.746 31.094 4.074 1 98.5 81 ALA A C 1
ATOM 646 O O . ALA A 1 81 ? 5.617 30.484 3.008 1 98.5 81 ALA A O 1
ATOM 647 N N . MET A 1 82 ? 4.957 32.094 4.426 1 98.75 82 MET A N 1
ATOM 648 C CA . MET A 1 82 ? 3.844 32.5 3.574 1 98.75 82 MET A CA 1
ATOM 649 C C . MET A 1 82 ? 4.355 33.156 2.291 1 98.75 82 MET A C 1
ATOM 651 O O . MET A 1 82 ? 3.799 32.938 1.214 1 98.75 82 MET A O 1
ATOM 655 N N . GLN A 1 83 ? 5.414 33.938 2.406 1 98.69 83 GLN A N 1
ATOM 656 C CA . GLN A 1 83 ? 6.051 34.5 1.214 1 98.69 83 GLN A CA 1
ATOM 657 C C . GLN A 1 83 ? 6.539 33.375 0.291 1 98.69 83 GLN A C 1
ATOM 659 O O . GLN A 1 83 ? 6.285 33.406 -0.916 1 98.69 83 GLN A O 1
ATOM 664 N N . ALA A 1 84 ? 7.254 32.406 0.846 1 98.69 84 ALA A N 1
ATOM 665 C CA . ALA A 1 84 ? 7.746 31.266 0.089 1 98.69 84 ALA A CA 1
ATOM 666 C C . ALA A 1 84 ? 6.594 30.5 -0.561 1 98.69 84 ALA A C 1
ATOM 668 O O . ALA A 1 84 ? 6.672 30.125 -1.733 1 98.69 84 ALA A O 1
ATOM 669 N N . ALA A 1 85 ? 5.562 30.266 0.212 1 98.81 85 ALA A N 1
ATOM 670 C CA . ALA A 1 85 ? 4.398 29.531 -0.26 1 98.81 85 ALA A CA 1
ATOM 671 C C . ALA A 1 85 ? 3.787 30.188 -1.494 1 98.81 85 ALA A C 1
ATOM 673 O O . ALA A 1 85 ? 3.498 29.516 -2.484 1 98.81 85 ALA A O 1
ATOM 674 N N . VAL A 1 86 ? 3.635 31.484 -1.421 1 98.75 86 VAL A N 1
ATOM 675 C CA . VAL A 1 86 ? 3.062 32.25 -2.533 1 98.75 86 VAL A CA 1
ATOM 676 C C . VAL A 1 86 ? 3.965 32.125 -3.758 1 98.75 86 VAL A C 1
ATOM 678 O O . VAL A 1 86 ? 3.496 31.797 -4.855 1 98.75 86 VAL A O 1
ATOM 681 N N . GLU A 1 87 ? 5.199 32.312 -3.564 1 98.75 87 GLU A N 1
ATOM 682 C CA . GLU A 1 87 ? 6.141 32.281 -4.676 1 98.75 87 GLU A CA 1
ATOM 683 C C . GLU A 1 87 ? 6.203 30.875 -5.297 1 98.75 87 GLU A C 1
ATOM 685 O O . GLU A 1 87 ? 6.223 30.734 -6.52 1 98.75 87 GLU A O 1
ATOM 690 N N . ILE A 1 88 ? 6.27 29.844 -4.488 1 98.69 88 ILE A N 1
ATOM 691 C CA . ILE A 1 88 ? 6.473 28.469 -4.922 1 98.69 88 ILE A CA 1
ATOM 692 C C . ILE A 1 88 ? 5.16 27.891 -5.441 1 98.69 88 ILE A C 1
ATOM 694 O O . ILE A 1 88 ? 5.16 27 -6.293 1 98.69 88 ILE A O 1
ATOM 698 N N . GLY A 1 89 ? 4.055 28.391 -4.934 1 98.69 89 GLY A N 1
ATOM 699 C CA . GLY A 1 89 ? 2.746 27.875 -5.301 1 98.69 89 GLY A CA 1
ATOM 700 C C . GLY A 1 89 ? 2.24 26.812 -4.352 1 98.69 89 GLY A C 1
ATOM 701 O O . GLY A 1 89 ? 1.635 25.828 -4.781 1 98.69 89 GLY A O 1
ATOM 702 N N . ILE A 1 90 ? 2.465 26.922 -3.084 1 98.81 90 ILE A N 1
ATOM 703 C CA . ILE A 1 90 ? 1.987 26.016 -2.053 1 98.81 90 ILE A CA 1
ATOM 704 C C . ILE A 1 90 ? 0.768 26.609 -1.356 1 98.81 90 ILE A C 1
ATOM 706 O O . ILE A 1 90 ? 0.86 27.672 -0.734 1 98.81 90 ILE A O 1
ATOM 710 N N . PRO A 1 91 ? -0.304 25.969 -1.383 1 98.81 91 PRO A N 1
ATOM 711 C CA . PRO A 1 91 ? -1.542 26.594 -0.93 1 98.81 91 PRO A CA 1
ATOM 712 C C . PRO A 1 91 ? -1.74 26.5 0.581 1 98.81 91 PRO A C 1
ATOM 714 O O . PRO A 1 91 ? -2.49 27.281 1.163 1 98.81 91 PRO A O 1
ATOM 717 N N . ILE A 1 92 ? -1.063 25.531 1.241 1 98.88 92 ILE A N 1
ATOM 718 C CA . ILE A 1 92 ? -1.365 25.25 2.641 1 98.88 92 ILE A CA 1
ATOM 719 C C . ILE A 1 92 ? -0.072 25.219 3.451 1 98.88 92 ILE A C 1
ATOM 721 O O . ILE A 1 92 ? 0.919 24.609 3.025 1 98.88 92 ILE A O 1
ATOM 725 N N . ILE A 1 93 ? -0.062 25.891 4.57 1 98.88 93 ILE A N 1
ATOM 726 C CA . ILE A 1 93 ? 1.01 25.812 5.559 1 98.88 93 ILE A CA 1
ATOM 727 C C . ILE A 1 93 ? 0.481 25.188 6.844 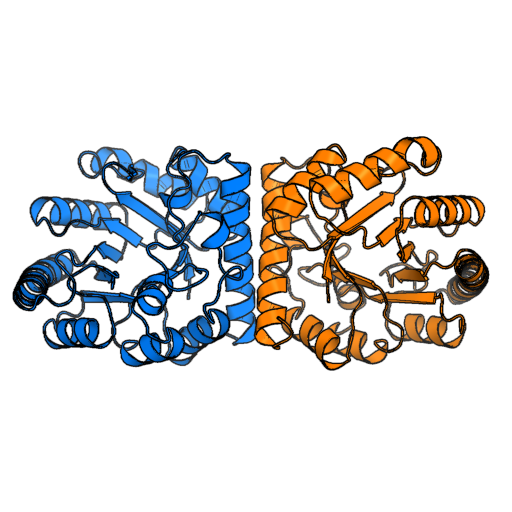1 98.88 93 ILE A C 1
ATOM 729 O O . ILE A 1 93 ? -0.514 25.641 7.406 1 98.88 93 ILE A O 1
ATOM 733 N N . ASN A 1 94 ? 1.115 24.125 7.25 1 98.69 94 ASN A N 1
ATOM 734 C CA . ASN A 1 94 ? 0.74 23.422 8.477 1 98.69 94 ASN A CA 1
ATOM 735 C C . ASN A 1 94 ? 1.682 23.766 9.625 1 98.69 94 ASN A C 1
ATOM 737 O O . ASN A 1 94 ? 2.902 23.703 9.469 1 98.69 94 ASN A O 1
ATOM 741 N N . CYS A 1 95 ? 1.115 24.156 10.773 1 97.94 95 CYS A N 1
ATOM 742 C CA . CYS A 1 95 ? 1.937 24.453 11.938 1 97.94 95 CYS A CA 1
ATOM 743 C C . CYS A 1 95 ? 1.424 23.734 13.172 1 97.94 95 CYS A C 1
ATOM 745 O O . CYS A 1 95 ? 0.406 23.031 13.109 1 97.94 95 CYS A O 1
ATOM 747 N N . GLY A 1 96 ? 2.205 23.812 14.227 1 97.19 96 GLY A N 1
ATOM 748 C CA . GLY A 1 96 ? 1.812 23.203 15.492 1 97.19 96 GLY A CA 1
ATOM 749 C C . GLY A 1 96 ? 1.142 24.188 16.438 1 97.19 96 GLY A C 1
ATOM 750 O O . GLY A 1 96 ? 1.283 25.406 16.281 1 97.19 96 GLY A O 1
ATOM 751 N N . PRO A 1 97 ? 0.459 23.656 17.375 1 97 97 PRO A N 1
ATOM 752 C CA . PRO A 1 97 ? -0.237 24.547 18.312 1 97 97 PRO A CA 1
ATOM 753 C C . PRO A 1 97 ? 0.677 25.062 19.422 1 97 97 PRO A C 1
ATOM 755 O O . PRO A 1 97 ? 0.381 26.078 20.047 1 97 97 PRO A O 1
ATOM 758 N N . GLY A 1 98 ? 1.734 24.344 19.641 1 94.69 98 GLY A N 1
ATOM 759 C CA . GLY A 1 98 ? 2.533 24.688 20.797 1 94.69 98 GLY A CA 1
ATOM 760 C C . GLY A 1 98 ? 1.781 24.547 22.109 1 94.69 98 GLY A C 1
ATOM 761 O O . GLY A 1 98 ? 0.778 23.828 22.188 1 94.69 98 GLY A O 1
ATOM 762 N N . GLY A 1 99 ? 2.447 25.078 23.156 1 95.56 99 GLY A N 1
ATOM 763 C CA . GLY A 1 99 ? 1.827 25.031 24.469 1 95.56 99 GLY A CA 1
ATOM 764 C C . GLY A 1 99 ? 1.86 23.656 25.109 1 95.56 99 GLY A C 1
ATOM 765 O O . GLY A 1 99 ? 2.727 22.844 24.781 1 95.56 99 GLY A O 1
ATOM 766 N N . LYS A 1 100 ? 0.89 23.531 26.109 1 96.12 100 LYS A N 1
ATOM 767 C CA . LYS A 1 100 ? 0.892 22.312 26.891 1 96.12 100 LYS A CA 1
ATOM 768 C C . LYS A 1 100 ? -0.526 21.781 27.094 1 96.12 100 LYS A C 1
ATOM 770 O O . LYS A 1 100 ? -1.473 22.562 27.219 1 96.12 100 LYS A O 1
ATOM 775 N N . THR A 1 101 ? -0.508 20.516 27.188 1 94.75 101 THR A N 1
ATOM 776 C CA . THR A 1 101 ? -1.782 19.828 27.391 1 94.75 101 THR A CA 1
ATOM 777 C C . THR A 1 101 ? -2.465 20.312 28.656 1 94.75 101 THR A C 1
ATOM 779 O O . THR A 1 101 ? -1.811 20.5 29.688 1 94.75 101 THR A O 1
ATOM 782 N N . ASP A 1 102 ? -3.707 20.594 28.625 1 95.06 102 ASP A N 1
ATOM 783 C CA . ASP A 1 102 ? -4.582 20.906 29.75 1 95.06 102 ASP A CA 1
ATOM 784 C C . ASP A 1 102 ? -4.156 22.203 30.422 1 95.06 102 ASP A C 1
ATOM 786 O O . ASP A 1 102 ? -4.258 22.328 31.656 1 95.06 102 ASP A O 1
ATOM 790 N N . ASP A 1 103 ? -3.559 23.047 29.672 1 97.06 103 ASP A N 1
ATOM 791 C CA . ASP A 1 103 ? -3.211 24.391 30.141 1 97.06 103 ASP A CA 1
ATOM 792 C C . ASP A 1 103 ? -4.039 25.453 29.422 1 97.06 103 ASP A C 1
ATOM 794 O O . ASP A 1 103 ? -3.703 25.859 28.312 1 97.06 103 ASP A O 1
ATOM 798 N N . GLU A 1 104 ? -5 25.906 30.109 1 96.62 104 GLU A N 1
ATOM 799 C CA . GLU A 1 104 ? -5.953 26.844 29.516 1 96.62 104 GLU A CA 1
ATOM 800 C C . GLU A 1 104 ? -5.266 28.125 29.062 1 96.62 104 GLU A C 1
ATOM 802 O O . GLU A 1 104 ? -5.645 28.719 28.062 1 96.62 104 GLU A O 1
ATOM 807 N N . ALA A 1 105 ? -4.359 28.578 29.797 1 97.38 105 ALA A N 1
ATOM 808 C CA . ALA A 1 105 ? -3.621 29.781 29.438 1 97.38 105 ALA A CA 1
ATOM 809 C C . ALA A 1 105 ? -2.867 29.594 28.125 1 97.38 105 ALA A C 1
ATOM 811 O O . ALA A 1 105 ? -2.873 30.469 27.266 1 97.38 105 ALA A O 1
ATOM 812 N N . SER A 1 106 ? -2.291 28.469 28.031 1 96.44 106 SER A N 1
ATOM 813 C CA . SER A 1 106 ? -1.566 28.156 26.797 1 96.44 106 SER A CA 1
ATOM 814 C C . SER A 1 106 ? -2.516 28.047 25.609 1 96.44 106 SER A C 1
ATOM 816 O O . SER A 1 106 ? -2.178 28.453 24.5 1 96.44 106 SER A O 1
ATOM 818 N N . LEU A 1 107 ? -3.645 27.484 25.828 1 98.19 107 LEU A N 1
ATOM 819 C CA . LEU A 1 107 ? -4.637 27.375 24.766 1 98.19 107 LEU A CA 1
ATOM 820 C C . LEU A 1 107 ? -5.098 28.75 24.297 1 98.19 107 LEU A C 1
ATOM 822 O O . LEU A 1 107 ? -5.184 29 23.094 1 98.19 107 LEU A O 1
ATOM 826 N N . GLN A 1 108 ? -5.316 29.578 25.266 1 98.12 108 GLN A N 1
ATOM 827 C CA . GLN A 1 108 ? -5.75 30.922 24.906 1 98.12 108 GLN A CA 1
ATOM 828 C C . GLN A 1 108 ? -4.664 31.656 24.125 1 98.12 108 GLN A C 1
ATOM 830 O O . GLN A 1 108 ? -4.953 32.344 23.141 1 98.12 108 GLN A O 1
ATOM 835 N N . GLN A 1 109 ? -3.488 31.531 24.562 1 97.88 109 GLN A N 1
ATOM 836 C CA . GLN A 1 109 ? -2.369 32.125 23.844 1 97.88 109 GLN A CA 1
ATOM 837 C C . GLN A 1 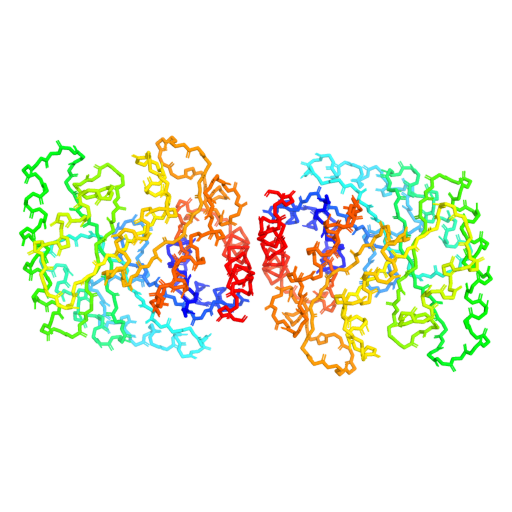109 ? -2.275 31.578 22.422 1 97.88 109 GLN A C 1
ATOM 839 O O . GLN A 1 109 ? -2.055 32.344 21.469 1 97.88 109 GLN A O 1
ATOM 844 N N . THR A 1 110 ? -2.402 30.312 22.297 1 98.12 110 THR A N 1
ATOM 845 C CA . THR A 1 110 ? -2.389 29.672 20.984 1 98.12 110 THR A CA 1
ATOM 846 C C . THR A 1 110 ? -3.494 30.219 20.09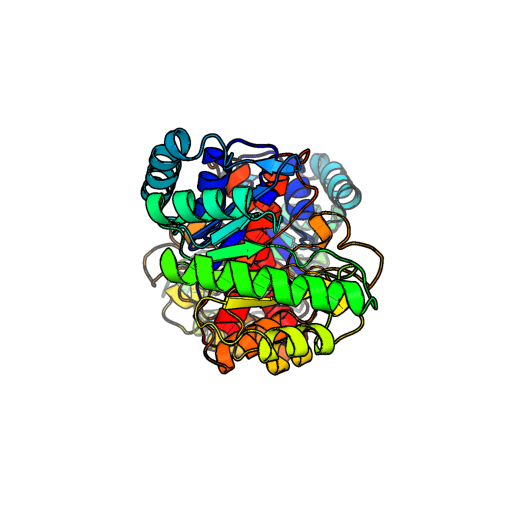4 1 98.12 110 THR A C 1
ATOM 848 O O . THR A 1 110 ? -3.25 30.578 18.938 1 98.12 110 THR A O 1
ATOM 851 N N . ILE A 1 111 ? -4.66 30.344 20.609 1 98.56 111 ILE A N 1
ATOM 852 C CA . ILE A 1 111 ? -5.805 30.859 19.859 1 98.56 111 ILE A CA 1
ATOM 853 C C . ILE A 1 111 ? -5.512 32.281 19.375 1 98.56 111 ILE A C 1
ATOM 855 O O . ILE A 1 111 ? -5.738 32.594 18.203 1 98.56 111 ILE A O 1
ATOM 859 N N . ASP A 1 112 ? -4.965 33.062 20.266 1 98.38 112 ASP A N 1
ATOM 860 C CA . ASP A 1 112 ? -4.66 34.469 19.922 1 98.38 112 ASP A CA 1
ATOM 861 C C . ASP A 1 112 ? -3.611 34.531 18.812 1 98.38 112 ASP A C 1
ATOM 863 O O . ASP A 1 112 ? -3.791 35.25 17.828 1 98.38 112 ASP A O 1
ATOM 867 N N . GLU A 1 113 ? -2.605 33.812 18.969 1 98.31 113 GLU A N 1
ATOM 868 C CA . GLU A 1 113 ? -1.521 33.812 17.984 1 98.31 113 GLU A CA 1
ATOM 869 C C . GLU A 1 113 ? -1.993 33.25 16.641 1 98.31 113 GLU A C 1
ATOM 871 O O . GLU A 1 113 ? -1.705 33.844 15.594 1 98.31 113 GLU A O 1
ATOM 876 N N . LEU A 1 114 ? -2.721 32.188 16.656 1 98.62 114 LEU A N 1
ATOM 877 C CA . LEU A 1 114 ? -3.232 31.609 15.43 1 98.62 114 LEU A CA 1
ATOM 878 C C . LEU A 1 114 ? -4.211 32.562 14.734 1 98.62 114 LEU A C 1
ATOM 880 O O . LEU A 1 114 ? -4.281 32.594 13.508 1 98.62 114 LEU A O 1
ATOM 884 N N . GLY A 1 115 ? -5 33.188 15.539 1 98.62 115 GLY A N 1
ATOM 885 C CA . GLY A 1 115 ? -5.891 34.188 14.969 1 98.62 115 GLY A CA 1
ATOM 886 C C . GLY A 1 115 ? -5.16 35.25 14.164 1 98.62 115 GLY A C 1
ATOM 887 O O . GLY A 1 115 ? -5.559 35.594 13.047 1 98.62 115 GLY A O 1
ATOM 888 N N . GLU A 1 116 ? -4.105 35.781 14.734 1 98.5 116 GLU A N 1
ATOM 889 C CA . GLU A 1 116 ? -3.287 36.781 14.047 1 98.5 116 GLU A CA 1
ATOM 890 C C . GLU A 1 116 ? -2.656 36.188 12.781 1 98.5 116 GLU A C 1
ATOM 892 O O . GLU A 1 116 ? -2.645 36.844 11.734 1 98.5 116 GLU A O 1
ATOM 897 N N . LEU A 1 117 ? -2.131 35.031 12.906 1 98.75 117 LEU A N 1
ATOM 898 C CA . LEU A 1 117 ? -1.481 34.375 11.781 1 98.75 117 LEU A CA 1
ATOM 899 C C . LEU A 1 117 ? -2.494 34.062 10.688 1 98.75 117 LEU A C 1
ATOM 901 O O . LEU A 1 117 ? -2.166 34.094 9.5 1 98.75 117 LEU A O 1
ATOM 905 N N . ALA A 1 118 ? -3.732 33.719 11.039 1 98.69 118 ALA A N 1
ATOM 906 C CA . ALA A 1 118 ? -4.793 33.438 10.078 1 98.69 118 ALA A CA 1
ATOM 907 C C . ALA A 1 118 ? -5.121 34.688 9.25 1 98.69 118 ALA A C 1
ATOM 909 O O . ALA A 1 118 ? -5.32 34.594 8.031 1 98.69 118 ALA A O 1
ATOM 910 N N . LEU A 1 119 ? -5.145 35.75 9.914 1 98.31 119 LEU A N 1
ATOM 911 C CA . LEU A 1 119 ? -5.379 37 9.211 1 98.31 119 LEU A CA 1
ATOM 912 C C . LEU A 1 119 ? -4.242 37.312 8.242 1 98.31 119 LEU A C 1
ATOM 914 O O . LEU A 1 119 ? -4.477 37.781 7.129 1 98.31 119 LEU A O 1
ATOM 918 N N . MET A 1 120 ? -3.045 37.094 8.695 1 98.62 120 MET A N 1
ATOM 919 C CA . MET A 1 120 ? -1.894 37.219 7.812 1 98.62 120 MET A CA 1
ATOM 920 C C . MET A 1 120 ? -2.002 36.281 6.617 1 98.62 120 MET A C 1
ATOM 922 O O . MET A 1 120 ? -1.739 36.688 5.48 1 98.62 120 MET A O 1
ATOM 926 N N . ALA A 1 121 ? -2.404 35.062 6.82 1 98.81 121 ALA A N 1
ATOM 927 C CA . ALA A 1 121 ? -2.586 34.062 5.762 1 98.81 121 ALA A CA 1
ATOM 928 C C . ALA A 1 121 ? -3.607 34.562 4.734 1 98.81 121 ALA A C 1
ATOM 930 O O . ALA A 1 121 ? -3.43 34.344 3.531 1 98.81 121 ALA A O 1
ATOM 931 N N . GLU A 1 122 ? -4.645 35.188 5.191 1 98.12 122 GLU A N 1
ATOM 932 C CA . GLU A 1 122 ? -5.645 35.781 4.301 1 98.12 122 GLU A CA 1
ATOM 933 C C . GLU A 1 122 ? -5.012 36.781 3.334 1 98.12 122 GLU A C 1
ATOM 935 O O . GLU A 1 122 ? -5.305 36.75 2.137 1 98.12 122 GLU A O 1
ATOM 940 N N . ARG A 1 123 ? -4.211 37.562 3.871 1 98.19 123 ARG A N 1
ATOM 941 C CA . ARG A 1 123 ? -3.574 38.594 3.064 1 98.19 123 ARG A CA 1
ATOM 942 C C . ARG A 1 123 ? -2.68 37.969 1.992 1 98.19 123 ARG A C 1
ATOM 944 O O . ARG A 1 123 ? -2.58 38.5 0.882 1 98.19 123 ARG A O 1
ATOM 951 N N . TYR A 1 124 ? -2.039 36.906 2.303 1 98.5 124 TYR A N 1
ATOM 952 C CA . TYR A 1 124 ? -1.132 36.25 1.36 1 98.5 124 TYR A CA 1
ATOM 953 C C . TYR A 1 124 ? -1.886 35.312 0.444 1 98.5 124 TYR A C 1
ATOM 955 O O . TYR A 1 124 ? -1.33 34.812 -0.539 1 98.5 124 TYR A O 1
ATOM 963 N N . GLY A 1 125 ? -3.137 35 0.81 1 98.5 125 GLY A N 1
ATOM 964 C CA . GLY A 1 125 ? -3.934 34.125 -0.018 1 98.5 125 GLY A CA 1
ATOM 965 C C . GLY A 1 125 ? -3.57 32.656 0.157 1 98.5 125 GLY A C 1
ATOM 966 O O . GLY A 1 125 ? -3.617 31.875 -0.8 1 98.5 125 GLY A O 1
ATOM 967 N N . VAL A 1 126 ? -3.092 32.25 1.317 1 98.75 126 VAL A N 1
ATOM 968 C CA . VAL A 1 126 ? -2.785 30.859 1.64 1 98.75 126 VAL A CA 1
ATOM 969 C C . VAL A 1 126 ? -3.646 30.406 2.816 1 98.75 126 VAL A C 1
ATOM 971 O O . VAL A 1 126 ? -4.332 31.203 3.443 1 98.75 126 VAL A O 1
ATOM 974 N N . THR A 1 127 ? -3.648 29.156 3.031 1 98.88 127 THR A N 1
ATOM 975 C CA . THR A 1 127 ? -4.383 28.562 4.145 1 98.88 127 THR A CA 1
ATOM 976 C C . THR A 1 127 ? -3.424 28.109 5.246 1 98.88 127 THR A C 1
ATOM 978 O O . THR A 1 127 ? -2.416 27.453 4.965 1 98.88 127 THR A O 1
ATOM 981 N N . LEU A 1 128 ? -3.693 28.531 6.434 1 98.88 128 LEU A N 1
ATOM 982 C CA . LEU A 1 128 ? -2.951 28.094 7.609 1 98.88 128 LEU A CA 1
ATOM 983 C C . LEU A 1 128 ? -3.713 27 8.359 1 98.88 128 LEU A C 1
ATOM 985 O O . LEU A 1 128 ? -4.887 27.172 8.688 1 98.88 128 LEU A O 1
ATOM 989 N N . CYS A 1 129 ? -3.057 25.906 8.602 1 98.88 129 CYS A N 1
ATOM 990 C CA . CYS A 1 129 ? -3.672 24.844 9.383 1 98.88 129 CYS A CA 1
ATOM 991 C C . CYS A 1 129 ? -2.887 24.578 10.664 1 98.88 129 CYS A C 1
ATOM 993 O O . CYS A 1 129 ? -1.658 24.656 10.672 1 98.88 129 CYS A O 1
ATOM 995 N N . VAL A 1 130 ? -3.6 24.266 11.742 1 98.88 130 VAL A N 1
ATOM 996 C CA . VAL A 1 130 ? -2.959 23.844 12.984 1 98.88 130 VAL A CA 1
ATOM 997 C C . VAL A 1 130 ? -3.217 22.359 13.227 1 98.88 130 VAL A C 1
ATOM 999 O O . VAL A 1 130 ? -4.348 21.891 13.086 1 98.88 130 VAL A O 1
ATOM 1002 N N . LYS A 1 131 ? -2.209 21.656 13.602 1 98.62 131 LYS A N 1
ATOM 1003 C CA . LYS A 1 131 ? -2.314 20.234 13.883 1 98.62 131 LYS A CA 1
ATOM 1004 C C . LYS A 1 131 ? -2.617 19.984 15.352 1 98.62 131 LYS A C 1
ATOM 1006 O O . LYS A 1 131 ? -1.875 20.422 16.234 1 98.62 131 LYS A O 1
ATOM 1011 N N . ALA A 1 132 ? -3.695 19.281 15.523 1 98 132 ALA A N 1
ATOM 1012 C CA . ALA A 1 132 ? -3.873 18.766 16.875 1 98 132 ALA A CA 1
ATOM 1013 C C . ALA A 1 132 ? -2.758 17.781 17.234 1 98 132 ALA A C 1
ATOM 1015 O O . ALA A 1 132 ? -2.533 16.797 16.531 1 98 132 ALA A O 1
ATOM 1016 N N . HIS A 1 133 ? -2.07 18.094 18.328 1 97 133 HIS A N 1
ATOM 1017 C CA . HIS A 1 133 ? -0.856 17.359 18.672 1 97 133 HIS A CA 1
ATOM 1018 C C . HIS A 1 133 ? -0.852 16.984 20.156 1 97 133 HIS A C 1
ATOM 1020 O O . HIS A 1 133 ? -0.814 17.844 21.031 1 97 133 HIS A O 1
ATOM 1026 N N . VAL A 1 134 ? -0.861 15.703 20.391 1 95.19 134 VAL A N 1
ATOM 1027 C CA . VAL A 1 134 ? -0.819 15.227 21.766 1 95.19 134 VAL A CA 1
ATOM 1028 C C . VAL A 1 134 ? 0.361 15.867 22.5 1 95.19 134 VAL A C 1
ATOM 1030 O O . VAL A 1 134 ? 1.446 16.016 21.922 1 95.19 134 VAL A O 1
ATOM 1033 N N . GLY A 1 135 ? 0.128 16.328 23.688 1 95 135 GLY A N 1
ATOM 1034 C CA . GLY A 1 135 ? 1.155 17 24.469 1 95 135 GLY A CA 1
ATOM 1035 C C . GLY A 1 135 ? 1.131 18.5 24.328 1 95 135 GLY A C 1
ATOM 1036 O O . GLY A 1 135 ? 1.767 19.219 25.109 1 95 135 GLY A O 1
ATOM 1037 N N . ALA A 1 136 ? 0.364 19.047 23.359 1 97.12 136 ALA A N 1
ATOM 1038 C CA . ALA A 1 136 ? 0.308 20.484 23.094 1 97.12 136 ALA A CA 1
ATOM 1039 C C . ALA A 1 136 ? -1.016 21.078 23.562 1 97.12 136 ALA A C 1
ATOM 1041 O O . ALA A 1 136 ? -1.78 20.422 24.281 1 97.12 136 ALA A O 1
ATOM 1042 N N . SER A 1 137 ? -1.229 22.391 23.297 1 98 137 SER A N 1
ATOM 1043 C CA . SER A 1 137 ? -2.404 23.094 23.797 1 98 137 SER A CA 1
ATOM 1044 C C . SER A 1 137 ? -3.668 22.656 23.062 1 98 137 SER A C 1
ATOM 1046 O O . SER A 1 137 ? -4.758 22.672 23.641 1 98 137 SER A O 1
ATOM 1048 N N . VAL A 1 138 ? -3.557 22.344 21.797 1 98.5 138 VAL A N 1
ATOM 1049 C CA . VAL A 1 138 ? -4.605 21.734 21 1 98.5 138 VAL A CA 1
ATOM 1050 C C . VAL A 1 138 ? -4.246 20.266 20.703 1 98.5 138 VAL A C 1
ATOM 1052 O O . VAL A 1 138 ? -3.254 20 20.031 1 98.5 138 VAL A O 1
ATOM 1055 N N . TYR A 1 139 ? -5.098 19.297 21.281 1 97.5 139 TYR A N 1
ATOM 1056 C CA . TYR A 1 139 ? -4.574 17.938 21.188 1 97.5 139 TYR A CA 1
ATOM 1057 C C . TYR A 1 139 ? -5.703 16.922 21.062 1 97.5 139 TYR A C 1
ATOM 1059 O O . TYR A 1 139 ? -5.461 15.742 20.828 1 97.5 139 TYR A O 1
ATOM 1067 N N . ASN A 1 140 ? -6.906 17.375 21.219 1 97.94 140 ASN A N 1
ATOM 1068 C CA . ASN A 1 140 ? -8.086 16.531 21.156 1 97.94 140 ASN A CA 1
ATOM 1069 C C . ASN A 1 140 ? -9.281 17.266 20.562 1 97.94 140 ASN A C 1
ATOM 1071 O O . ASN A 1 140 ? -9.156 18.422 20.141 1 97.94 140 ASN A O 1
ATOM 1075 N N . THR A 1 141 ? -10.383 16.562 20.469 1 98.69 141 THR A N 1
ATOM 1076 C CA . THR A 1 141 ? -11.562 17.125 19.812 1 98.69 141 THR A CA 1
ATOM 1077 C C . THR A 1 141 ? -12.047 18.375 20.547 1 98.69 141 THR A C 1
ATOM 1079 O O . THR A 1 141 ? -12.25 19.422 19.938 1 98.69 141 THR A O 1
ATOM 1082 N N . PRO A 1 142 ? -12.109 18.359 21.875 1 98.5 142 PRO A N 1
ATOM 1083 C CA . PRO A 1 142 ? -12.609 19.562 22.562 1 98.5 142 PRO A CA 1
ATOM 1084 C C . PRO A 1 142 ? -11.719 20.781 22.344 1 98.5 142 PRO A C 1
ATOM 1086 O O . PRO A 1 142 ? -12.219 21.875 22.062 1 98.5 142 PRO A O 1
ATOM 1089 N N . THR A 1 143 ? -10.414 20.625 22.484 1 98.75 143 THR A N 1
ATOM 1090 C CA . THR A 1 143 ? -9.523 21.766 22.297 1 98.75 143 THR A CA 1
ATOM 1091 C C . THR A 1 143 ? -9.531 22.234 20.844 1 98.75 143 THR A C 1
ATOM 1093 O O . THR A 1 143 ? -9.391 23.422 20.562 1 98.75 143 THR A O 1
ATOM 1096 N N . THR A 1 144 ? -9.695 21.297 19.891 1 98.81 144 THR A N 1
ATOM 1097 C CA . THR A 1 144 ? -9.789 21.641 18.469 1 98.81 144 THR A CA 1
ATOM 1098 C C . THR A 1 144 ? -11.055 22.438 18.188 1 98.81 144 THR A C 1
ATOM 1100 O O . THR A 1 144 ? -11.016 23.453 17.484 1 98.81 144 THR A O 1
ATOM 1103 N N . LEU A 1 145 ? -12.141 22.016 18.797 1 98.75 145 LEU A N 1
ATOM 1104 C CA . LEU A 1 145 ? -13.406 22.734 18.625 1 98.75 145 LEU A CA 1
ATOM 1105 C C . LEU A 1 145 ? -13.32 24.141 19.172 1 98.75 145 LEU A C 1
ATOM 1107 O O . LEU A 1 145 ? -13.883 25.078 18.594 1 98.75 145 LEU A O 1
ATOM 1111 N N . LYS A 1 146 ? -12.648 24.328 20.281 1 98.5 146 LYS A N 1
ATOM 1112 C CA . LYS A 1 146 ? -12.469 25.656 20.859 1 98.5 146 LYS A CA 1
ATOM 1113 C C . LYS A 1 146 ? -11.734 26.578 19.891 1 98.5 146 LYS A C 1
ATOM 1115 O O . LYS A 1 146 ? -12.117 27.734 19.719 1 98.5 146 LYS A O 1
ATOM 1120 N N . VAL A 1 147 ? -10.719 26.047 19.297 1 98.5 147 VAL A N 1
ATOM 1121 C CA . VAL A 1 147 ? -9.93 26.828 18.344 1 98.5 147 VAL A CA 1
ATOM 1122 C C . VAL A 1 147 ? -10.781 27.156 17.125 1 98.5 147 VAL A C 1
ATOM 1124 O O . VAL A 1 147 ? -10.758 28.281 16.625 1 98.5 147 VAL A O 1
ATOM 1127 N N . MET A 1 148 ? -11.547 26.234 16.641 1 98.31 148 MET A N 1
ATOM 1128 C CA . MET A 1 148 ? -12.422 26.406 15.484 1 98.31 148 MET A CA 1
ATOM 1129 C C . MET A 1 148 ? -13.453 27.5 15.742 1 98.31 148 MET A C 1
ATOM 1131 O O . MET A 1 148 ? -13.75 28.297 14.859 1 98.31 148 MET A O 1
ATOM 1135 N N . GLU A 1 149 ? -13.938 27.484 16.891 1 98.25 149 GLU A N 1
ATOM 1136 C CA . GLU A 1 149 ? -14.953 28.469 17.266 1 98.25 149 GLU A CA 1
ATOM 1137 C C . GLU A 1 149 ? -14.352 29.875 17.375 1 98.25 149 GLU A C 1
ATOM 1139 O O . GLU A 1 149 ? -14.977 30.859 16.984 1 98.25 149 GLU A O 1
ATOM 1144 N N . ALA A 1 150 ? -13.18 29.953 17.859 1 98.44 150 ALA A N 1
ATOM 1145 C CA . ALA A 1 150 ? -12.547 31.234 18.172 1 98.44 150 ALA A CA 1
ATOM 1146 C C . ALA A 1 150 ? -12.016 31.906 16.906 1 98.44 150 ALA A C 1
ATOM 1148 O O . ALA A 1 150 ? -11.922 33.125 16.844 1 98.44 150 ALA A O 1
ATOM 1149 N N . ILE A 1 151 ? -11.617 31.125 15.945 1 98.44 151 ILE A N 1
ATOM 1150 C CA . ILE A 1 151 ? -11 31.672 14.742 1 98.44 151 ILE A CA 1
ATOM 1151 C C . ILE A 1 151 ? -11.938 31.5 13.555 1 98.44 151 ILE A C 1
ATOM 1153 O O . ILE A 1 151 ? -12.148 30.375 13.086 1 98.44 151 ILE A O 1
ATOM 1157 N N . SER A 1 152 ? -12.445 32.531 12.992 1 97.06 152 SER A N 1
ATOM 1158 C CA . SER A 1 152 ? -13.484 32.469 11.969 1 97.06 152 SER A CA 1
ATOM 1159 C C . SER A 1 152 ? -12.906 32.688 10.57 1 97.06 152 SER A C 1
ATOM 1161 O O . SER A 1 152 ? -13.594 32.469 9.57 1 97.06 152 SER A O 1
ATOM 1163 N N . SER A 1 153 ? -11.633 33.062 10.516 1 97.75 153 SER A N 1
ATOM 1164 C CA . SER A 1 153 ? -11.008 33.312 9.219 1 97.75 153 SER A CA 1
ATOM 1165 C C . SER A 1 153 ? -11.18 32.156 8.273 1 97.75 153 SER A C 1
ATOM 1167 O O . SER A 1 153 ? -10.914 31 8.648 1 97.75 153 SER A O 1
ATOM 1169 N N . PRO A 1 154 ? -11.586 32.344 7.051 1 97.38 154 PRO A N 1
ATOM 1170 C CA . PRO A 1 154 ? -11.672 31.281 6.066 1 97.38 154 PRO A CA 1
ATOM 1171 C C . PRO A 1 154 ? -10.305 30.734 5.664 1 97.38 154 PRO A C 1
ATOM 1173 O O . PRO A 1 154 ? -10.219 29.672 5.043 1 97.38 154 PRO A O 1
ATOM 1176 N N . ALA A 1 155 ? -9.18 31.438 5.98 1 98.56 155 ALA A N 1
ATOM 1177 C CA . ALA A 1 155 ? -7.82 31.031 5.648 1 98.56 155 ALA A CA 1
ATOM 1178 C C . ALA A 1 155 ? -7.234 30.141 6.75 1 98.56 155 ALA A C 1
ATOM 1180 O O . ALA A 1 155 ? -6.043 29.828 6.73 1 98.56 155 ALA A O 1
ATOM 1181 N N . PHE A 1 156 ? -8.086 29.812 7.66 1 98.62 156 PHE A N 1
ATOM 1182 C CA . PHE A 1 156 ? -7.668 28.969 8.773 1 98.62 156 PHE A CA 1
ATOM 1183 C C . PHE A 1 156 ? -8.359 27.625 8.711 1 98.62 156 PHE A C 1
ATOM 1185 O O . PHE A 1 156 ? -9.555 27.531 8.398 1 98.62 156 PHE A O 1
ATOM 1192 N N . GLY A 1 157 ? -7.598 26.547 9.023 1 98.75 157 GLY A N 1
ATOM 1193 C CA . GLY A 1 157 ? -8.164 25.219 9.078 1 98.75 157 GLY A CA 1
ATOM 1194 C C . GLY A 1 157 ? -7.457 24.312 10.078 1 98.75 157 GLY A C 1
ATOM 1195 O O . GLY A 1 157 ? -6.59 24.766 10.828 1 98.75 157 GLY A O 1
ATOM 1196 N N . ILE A 1 158 ? -7.918 23.078 10.062 1 98.81 158 ILE A N 1
ATOM 1197 C CA . ILE A 1 158 ? -7.438 22.078 11.016 1 98.81 158 ILE A CA 1
ATOM 1198 C C . ILE A 1 158 ? -6.688 20.969 10.273 1 98.81 158 ILE A C 1
ATOM 1200 O O . ILE A 1 158 ? -7.082 20.578 9.172 1 98.81 158 ILE A O 1
ATOM 1204 N N . ASP A 1 159 ? -5.562 20.547 10.789 1 98.81 159 ASP A N 1
ATOM 1205 C CA . ASP A 1 159 ? -4.926 19.266 10.484 1 98.81 159 ASP A CA 1
ATOM 1206 C C . ASP A 1 159 ? -5.199 18.234 11.578 1 98.81 159 ASP A C 1
ATOM 1208 O O . ASP A 1 159 ? -4.656 18.344 12.68 1 98.81 159 ASP A O 1
ATOM 1212 N N . MET A 1 160 ? -5.98 17.281 11.273 1 97.81 160 MET A N 1
ATOM 1213 C CA . MET A 1 160 ? -6.352 16.266 12.25 1 97.81 160 MET A CA 1
ATOM 1214 C C . MET A 1 160 ? -5.633 14.953 11.953 1 97.81 160 MET A C 1
ATOM 1216 O O . MET A 1 160 ? -6.18 14.078 11.273 1 97.81 160 MET A O 1
ATOM 1220 N N . ASP A 1 161 ? -4.488 14.789 12.523 1 98.44 161 ASP A N 1
ATOM 1221 C CA . ASP A 1 161 ? -3.701 13.562 12.422 1 98.44 161 ASP A CA 1
ATOM 1222 C C . ASP A 1 161 ? -4.266 12.477 13.336 1 98.44 161 ASP A C 1
ATOM 1224 O O . ASP A 1 161 ? -4.227 12.602 14.562 1 98.44 161 ASP A O 1
ATOM 1228 N N . PRO A 1 162 ? -4.691 11.367 12.805 1 98.44 162 PRO A N 1
ATOM 1229 C CA . PRO A 1 162 ? -5.367 10.352 13.617 1 98.44 162 PRO A CA 1
ATOM 1230 C C . PRO A 1 162 ? -4.453 9.742 14.68 1 98.44 162 PRO A C 1
ATOM 1232 O O . PRO A 1 162 ? -4.93 9.266 15.711 1 98.44 162 PRO A O 1
ATOM 1235 N N . SER A 1 163 ? -3.15 9.711 14.438 1 98.12 163 SER A N 1
ATOM 1236 C CA . SER A 1 163 ? -2.264 9.086 15.414 1 98.12 163 SER A CA 1
ATOM 1237 C C . SER A 1 163 ? -2.199 9.906 16.703 1 98.12 163 SER A C 1
ATOM 1239 O O . SER A 1 163 ? -2.08 9.344 17.797 1 98.12 163 SER A O 1
ATOM 1241 N N . HIS A 1 164 ? -2.283 11.234 16.578 1 97.69 164 HIS A N 1
ATOM 1242 C CA . HIS A 1 164 ? -2.303 12.086 17.766 1 97.69 164 HIS A CA 1
ATOM 1243 C C . HIS A 1 164 ? -3.627 11.953 18.516 1 97.69 164 HIS A C 1
ATOM 1245 O O . HIS A 1 164 ? -3.646 11.883 19.734 1 97.69 164 HIS A O 1
ATOM 1251 N N . ILE A 1 165 ? -4.684 11.938 17.766 1 97.88 165 ILE A N 1
ATOM 1252 C CA . ILE A 1 165 ? -6.02 11.844 18.344 1 97.88 165 ILE A CA 1
ATOM 1253 C C . ILE A 1 165 ? -6.184 10.5 19.062 1 97.88 165 ILE A C 1
ATOM 1255 O O . ILE A 1 165 ? -6.715 10.438 20.172 1 97.88 165 ILE A O 1
ATOM 1259 N N . TYR A 1 166 ? -5.664 9.414 18.438 1 98.31 166 TYR A N 1
ATOM 1260 C CA . TYR A 1 166 ? -5.672 8.086 19.031 1 98.31 166 TYR A CA 1
ATOM 1261 C C . TYR A 1 166 ? -4.895 8.078 20.344 1 98.31 166 TYR A C 1
ATOM 1263 O O . TYR A 1 166 ? -5.391 7.598 21.375 1 98.31 166 TYR A O 1
ATOM 1271 N N . ARG A 1 167 ? -3.791 8.688 20.344 1 97.06 167 ARG A N 1
ATOM 1272 C CA . ARG A 1 167 ? -2.914 8.695 21.516 1 97.06 167 ARG A CA 1
ATOM 1273 C C . ARG A 1 167 ? -3.428 9.656 22.578 1 97.06 167 ARG A C 1
ATOM 1275 O O . ARG A 1 167 ? -2.992 9.609 23.734 1 97.06 167 ARG A O 1
ATOM 1282 N N . ALA A 1 168 ? -4.34 10.547 22.203 1 96.19 168 ALA A N 1
ATOM 1283 C CA . ALA A 1 168 ? -5.008 11.43 23.156 1 96.19 168 ALA A CA 1
ATOM 1284 C C . ALA A 1 168 ? -6.203 10.727 23.797 1 96.19 168 ALA A C 1
ATOM 1286 O O . ALA A 1 168 ? -6.914 11.328 24.609 1 96.19 168 ALA A O 1
ATOM 1287 N N . GLY A 1 169 ? -6.496 9.484 23.375 1 96.38 169 GLY A N 1
ATOM 1288 C CA . GLY A 1 169 ? -7.508 8.672 24.031 1 96.38 169 GLY A CA 1
ATOM 1289 C C . GLY A 1 169 ? -8.844 8.688 23.297 1 96.38 169 GLY A C 1
ATOM 1290 O O . GLY A 1 169 ? -9.852 8.234 23.844 1 96.38 169 GLY A O 1
ATOM 1291 N N . GLU A 1 170 ? -8.844 9.18 22.078 1 97.94 170 GLU A N 1
ATOM 1292 C CA . GLU A 1 170 ? -10.102 9.289 21.359 1 97.94 170 GLU A CA 1
ATOM 1293 C C . GLU A 1 170 ? -10.156 8.289 20.203 1 97.94 170 GLU A C 1
ATOM 1295 O O . GLU A 1 170 ? -9.148 7.668 19.859 1 97.94 170 GLU A O 1
ATOM 1300 N N . ASP A 1 171 ? -11.32 8.086 19.688 1 98.38 171 ASP A N 1
ATOM 1301 C CA . ASP A 1 171 ? -11.508 7.367 18.438 1 98.38 171 ASP A CA 1
ATOM 1302 C C . ASP A 1 171 ? -11.359 8.305 17.234 1 98.38 171 ASP A C 1
ATOM 1304 O O . ASP A 1 171 ? -12.188 9.188 17.031 1 98.38 171 ASP A O 1
ATOM 1308 N N . PRO A 1 172 ? -10.375 8.094 16.453 1 98.69 172 PRO A N 1
ATOM 1309 C CA . PRO A 1 172 ? -10.086 9.047 15.367 1 98.69 172 PRO A CA 1
ATOM 1310 C C . PRO A 1 172 ? -11.227 9.164 14.367 1 98.69 172 PRO A C 1
ATOM 1312 O O . PRO A 1 172 ? -11.461 10.242 13.805 1 98.69 172 PRO A O 1
ATOM 1315 N N . VAL A 1 173 ? -11.914 8.07 14.094 1 98.88 173 VAL A N 1
ATOM 1316 C CA . VAL A 1 173 ? -13.023 8.094 13.141 1 98.88 173 VAL A CA 1
ATOM 1317 C C . VAL A 1 173 ? -14.125 9.016 13.648 1 98.88 173 VAL A C 1
ATOM 1319 O O . VAL A 1 173 ? -14.641 9.852 12.898 1 98.88 173 VAL A O 1
ATOM 1322 N N . GLU A 1 174 ? -14.438 8.938 14.906 1 98.81 174 GLU A N 1
ATOM 1323 C CA . GLU A 1 174 ? -15.43 9.812 15.508 1 98.81 174 GLU A CA 1
ATOM 1324 C C . GLU A 1 174 ? -14.93 11.25 15.586 1 98.81 174 GLU A C 1
ATOM 1326 O O . GLU A 1 174 ? -15.68 12.195 15.336 1 98.81 174 GLU A O 1
ATOM 1331 N N . ALA A 1 175 ? -13.68 11.375 15.945 1 98.81 175 ALA A N 1
ATOM 1332 C CA . ALA A 1 175 ? -13.094 12.695 16.156 1 98.81 175 ALA A CA 1
ATOM 1333 C C . ALA A 1 175 ? -13.062 13.5 14.852 1 98.81 175 ALA A C 1
ATOM 1335 O O . ALA A 1 175 ? -13.383 14.688 14.836 1 98.81 175 ALA A O 1
ATOM 1336 N N . ILE A 1 176 ? -12.672 12.836 13.75 1 98.88 176 ILE A N 1
ATOM 1337 C CA . ILE A 1 176 ? -12.562 13.547 12.484 1 98.88 176 ILE A CA 1
ATOM 1338 C C . ILE A 1 176 ? -13.938 14.023 12.039 1 98.88 176 ILE A C 1
ATOM 1340 O O . ILE A 1 176 ? -14.078 15.117 11.484 1 98.88 176 ILE A O 1
ATOM 1344 N N . ALA A 1 177 ? -14.945 13.242 12.273 1 98.75 177 ALA A N 1
ATOM 1345 C CA . ALA A 1 177 ? -16.312 13.625 11.93 1 98.75 177 ALA A CA 1
ATOM 1346 C C . ALA A 1 177 ? -16.734 14.883 12.68 1 98.75 177 ALA A C 1
ATOM 1348 O O . ALA A 1 177 ? -17.406 15.75 12.125 1 98.75 177 ALA A O 1
ATOM 1349 N N . ALA A 1 178 ? -16.281 15.016 13.836 1 98.56 178 ALA A N 1
ATOM 1350 C CA . ALA A 1 178 ? -16.703 16.109 14.719 1 98.56 178 ALA A CA 1
ATOM 1351 C C . ALA A 1 178 ? -16.094 17.438 14.266 1 98.56 178 ALA A C 1
ATOM 1353 O O . ALA A 1 178 ? -16.641 18.5 14.562 1 98.56 178 ALA A O 1
ATOM 1354 N N . VAL A 1 179 ? -14.992 17.406 13.531 1 98.62 179 VAL A N 1
ATOM 1355 C CA . VAL A 1 179 ? -14.305 18.672 13.219 1 98.62 179 VAL A CA 1
ATOM 1356 C C . VAL A 1 179 ? -14.203 18.828 11.703 1 98.62 179 VAL A C 1
ATOM 1358 O O . VAL A 1 179 ? -13.523 19.75 11.219 1 98.62 179 VAL A O 1
ATOM 1361 N N . ILE A 1 180 ? -14.859 18.031 10.969 1 98.44 180 ILE A N 1
ATOM 1362 C CA . ILE A 1 180 ? -14.648 17.844 9.539 1 98.44 180 ILE A CA 1
ATOM 1363 C C . ILE A 1 180 ? -14.945 19.141 8.789 1 98.44 180 ILE A C 1
ATOM 1365 O O . ILE A 1 180 ? -14.328 19.422 7.758 1 98.44 180 ILE A O 1
ATOM 1369 N N . SER A 1 181 ? -15.742 20 9.305 1 97.81 181 SER A N 1
ATOM 1370 C CA . SER A 1 181 ? -16.188 21.219 8.617 1 97.81 181 SER A CA 1
ATOM 1371 C C . SER A 1 181 ? -15.047 22.188 8.414 1 97.81 181 SER A C 1
ATOM 1373 O O . SER A 1 181 ? -15.117 23.062 7.543 1 97.81 181 SER A O 1
ATOM 1375 N N . ARG A 1 182 ? -13.938 22.031 9.219 1 98.25 182 ARG A N 1
ATOM 1376 C CA . ARG A 1 182 ? -12.828 22.969 9.109 1 98.25 182 ARG A CA 1
ATOM 1377 C C . ARG A 1 182 ? -11.523 22.25 8.789 1 98.25 182 ARG A C 1
ATOM 1379 O O . ARG A 1 182 ? -10.453 22.859 8.773 1 98.25 182 ARG A O 1
ATOM 1386 N N . VAL A 1 183 ? -11.617 20.984 8.516 1 98.75 183 VAL A N 1
ATOM 1387 C CA . VAL A 1 183 ? -10.414 20.25 8.164 1 98.75 183 VAL A CA 1
ATOM 1388 C C . VAL A 1 183 ? -9.992 20.609 6.734 1 98.75 183 VAL A C 1
ATOM 1390 O O . VAL A 1 183 ? -10.773 20.438 5.797 1 98.75 183 VAL A O 1
ATOM 1393 N N . LYS A 1 184 ? -8.797 21.078 6.613 1 98.62 184 LYS A N 1
ATOM 1394 C CA . LYS A 1 184 ? -8.312 21.484 5.301 1 98.62 184 LYS A CA 1
ATOM 1395 C C . LYS A 1 184 ? -7.02 20.766 4.941 1 98.62 184 LYS A C 1
ATOM 1397 O O . LYS A 1 184 ? -6.527 20.875 3.818 1 98.62 184 LYS A O 1
ATOM 1402 N N . HIS A 1 185 ? -6.484 20.047 5.855 1 98.75 185 HIS A N 1
ATOM 1403 C CA . HIS A 1 185 ? -5.258 19.266 5.727 1 98.75 185 HIS A CA 1
ATOM 1404 C C . HIS A 1 185 ? -5.266 18.062 6.66 1 98.75 185 HIS A C 1
ATOM 1406 O O . HIS A 1 185 ? -5.773 18.141 7.781 1 98.75 185 HIS A O 1
ATOM 1412 N N . VAL A 1 186 ? -4.668 16.953 6.234 1 98.88 186 VAL A N 1
ATOM 1413 C CA . VAL A 1 186 ? -4.547 15.789 7.102 1 98.88 186 VAL A CA 1
ATOM 1414 C C . VAL A 1 186 ? -3.145 15.195 6.984 1 98.88 186 VAL A C 1
ATOM 1416 O O . VAL A 1 186 ? -2.705 14.836 5.891 1 98.88 186 VAL A O 1
ATOM 1419 N N . HIS A 1 187 ? -2.457 15.211 8.047 1 98.88 187 HIS A N 1
ATOM 1420 C CA . HIS A 1 187 ? -1.37 14.25 8.195 1 98.88 187 HIS A CA 1
ATOM 1421 C C . HIS A 1 187 ? -1.901 12.867 8.555 1 98.88 187 HIS A C 1
ATOM 1423 O O . HIS A 1 187 ? -2.729 12.734 9.461 1 98.88 187 HIS A O 1
ATOM 1429 N N . ILE A 1 188 ? -1.387 11.867 7.871 1 98.81 188 ILE A N 1
ATOM 1430 C CA . ILE A 1 188 ? -1.924 10.547 8.156 1 98.81 188 ILE A CA 1
ATOM 1431 C C . ILE A 1 188 ? -0.78 9.578 8.438 1 98.81 188 ILE A C 1
ATOM 1433 O O . ILE A 1 188 ? 0.212 9.539 7.711 1 98.81 188 ILE A O 1
ATOM 1437 N N . ARG A 1 189 ? -0.872 8.891 9.531 1 98.25 189 ARG A N 1
ATOM 1438 C CA . ARG A 1 189 ? -0.016 7.785 9.938 1 98.25 189 ARG A CA 1
ATOM 1439 C C . ARG A 1 189 ? -0.746 6.855 10.906 1 98.25 189 ARG A C 1
ATOM 1441 O O . ARG A 1 189 ? -1.779 7.227 11.469 1 98.25 189 ARG A O 1
ATOM 1448 N N . ASP A 1 190 ? -0.254 5.672 11.07 1 98.25 190 ASP A N 1
ATOM 1449 C CA . ASP A 1 190 ? -0.785 4.699 12.016 1 98.25 190 ASP A CA 1
ATOM 1450 C C . ASP A 1 190 ? 0.061 4.652 13.289 1 98.25 190 ASP A C 1
ATOM 1452 O O . ASP A 1 190 ? 1.049 5.383 13.406 1 98.25 190 ASP A O 1
ATOM 1456 N N . CYS A 1 191 ? -0.361 4.043 14.258 1 95.56 191 CYS A N 1
ATOM 1457 C CA . CYS A 1 191 ? 0.438 3.77 15.445 1 95.56 191 CYS A CA 1
ATOM 1458 C C . CYS A 1 191 ? -0.116 2.574 16.203 1 95.56 191 CYS A C 1
ATOM 1460 O O . CYS A 1 191 ? -1.312 2.283 16.141 1 95.56 191 CYS A O 1
ATOM 1462 N N . LYS A 1 192 ? 0.751 1.885 16.844 1 93.31 192 LYS A N 1
ATOM 1463 C CA . LYS A 1 192 ? 0.379 0.755 17.688 1 93.31 192 LYS A CA 1
ATOM 1464 C C . LYS A 1 192 ? 0.296 1.172 19.156 1 93.31 192 LYS A C 1
ATOM 1466 O O . LYS A 1 192 ? 1.274 1.661 19.719 1 93.31 192 LYS A O 1
ATOM 1471 N N . GLY A 1 193 ? -0.837 1.043 19.688 1 93.38 193 GLY A N 1
ATOM 1472 C CA . GLY A 1 193 ? -1.027 1.426 21.078 1 93.38 193 GLY A CA 1
ATOM 1473 C C . GLY A 1 193 ? -1.112 2.928 21.281 1 93.38 193 GLY A C 1
ATOM 1474 O O . GLY A 1 193 ? -1.039 3.691 20.312 1 93.38 193 GLY A O 1
ATOM 1475 N N . ARG A 1 194 ? -1.313 3.338 22.547 1 92.38 194 ARG A N 1
ATOM 1476 C CA . ARG A 1 194 ? -1.535 4.746 22.859 1 92.38 194 ARG A CA 1
ATOM 1477 C C . ARG A 1 194 ? -0.381 5.312 23.672 1 92.38 194 ARG A C 1
ATOM 1479 O O . ARG A 1 194 ? -0.551 6.289 24.406 1 92.38 194 ARG A O 1
ATOM 1486 N N . GLN A 1 195 ? 0.787 4.602 23.547 1 82.94 195 GLN A N 1
ATOM 1487 C CA . GLN A 1 195 ? 1.962 5.039 24.297 1 82.94 195 GLN A CA 1
ATOM 1488 C C . GLN A 1 195 ? 2.43 6.414 23.828 1 82.94 195 GLN A C 1
ATOM 1490 O O . GLN A 1 195 ? 1.833 7.008 22.922 1 82.94 195 GLN A O 1
ATOM 1495 N N . GLN A 1 196 ? 3.635 6.781 24.578 1 76 196 GLN A N 1
ATOM 1496 C CA . GLN A 1 196 ? 4.227 8.07 24.234 1 76 196 GLN A CA 1
ATOM 1497 C C . GLN A 1 196 ? 4.914 8 22.875 1 76 196 GLN A C 1
ATOM 1499 O O . GLN A 1 196 ? 5.73 7.109 22.625 1 76 196 GLN A O 1
ATOM 1504 N N . GLY A 1 197 ? 4.531 8.688 21.938 1 85.31 197 GLY A N 1
ATOM 1505 C CA . GLY A 1 197 ? 5.066 8.766 20.594 1 85.31 197 GLY A CA 1
ATOM 1506 C C . GLY A 1 197 ? 4.395 7.801 19.625 1 85.31 197 GLY A C 1
ATOM 1507 O O . GLY A 1 197 ? 3.701 6.875 20.047 1 85.31 197 GLY A O 1
ATOM 1508 N N . PRO A 1 198 ? 4.707 7.969 18.375 1 87.38 198 PRO A N 1
ATOM 1509 C CA . PRO A 1 198 ? 4.031 7.16 17.344 1 87.38 198 PRO A CA 1
ATOM 1510 C C . PRO A 1 198 ? 4.77 5.859 17.047 1 87.38 198 PRO A C 1
ATOM 1512 O O . PRO A 1 198 ? 4.32 5.07 16.203 1 87.38 198 PRO A O 1
ATOM 1515 N N . GLY A 1 199 ? 5.906 5.57 17.844 1 92.19 199 GLY A N 1
ATOM 1516 C CA . GLY A 1 199 ? 6.684 4.367 17.594 1 92.19 199 GLY A CA 1
ATOM 1517 C C . GLY A 1 199 ? 7.742 4.547 16.516 1 92.19 199 GLY A C 1
ATOM 1518 O O . GLY A 1 199 ? 7.941 5.652 16.016 1 92.19 199 GLY A O 1
ATOM 1519 N N . LYS A 1 200 ? 8.453 3.43 16.25 1 95.19 200 LYS A N 1
ATOM 1520 C CA . LYS A 1 200 ? 9.453 3.443 15.188 1 95.19 200 LYS A CA 1
ATOM 1521 C C . LYS A 1 200 ? 8.82 3.738 13.836 1 95.19 200 LYS A C 1
ATOM 1523 O O . LYS A 1 200 ? 7.621 3.512 13.641 1 95.19 200 LYS A O 1
ATOM 1528 N N . PRO A 1 201 ? 9.562 4.246 12.875 1 97.56 201 PRO A N 1
ATOM 1529 C CA . PRO A 1 201 ? 9.008 4.652 11.578 1 97.56 201 PRO A CA 1
ATOM 1530 C C . PRO A 1 201 ? 8.172 3.555 10.93 1 97.56 201 PRO A C 1
ATOM 1532 O O . PRO A 1 201 ? 7.094 3.834 10.398 1 97.56 201 PRO A O 1
ATOM 1535 N N . GLU A 1 202 ? 8.586 2.309 11.008 1 96.06 202 GLU A N 1
ATOM 1536 C CA . GLU A 1 202 ? 7.867 1.214 10.367 1 96.06 202 GLU A CA 1
ATOM 1537 C C . GLU A 1 202 ? 6.492 1.015 10.992 1 96.06 202 GLU A C 1
ATOM 1539 O O . GLU A 1 202 ? 5.566 0.546 10.328 1 96.06 202 GLU A O 1
ATOM 1544 N N . MET A 1 203 ? 6.348 1.419 12.195 1 94.94 203 MET A N 1
ATOM 1545 C CA . MET A 1 203 ? 5.09 1.238 12.914 1 94.94 203 MET A CA 1
ATOM 1546 C C . MET A 1 203 ? 4.125 2.381 12.609 1 94.94 203 MET A C 1
ATOM 1548 O O . MET A 1 203 ? 2.943 2.311 12.961 1 94.94 203 MET A O 1
ATOM 1552 N N . GLN A 1 204 ? 4.633 3.41 11.992 1 98.25 204 GLN A N 1
ATOM 1553 C CA . GLN A 1 204 ? 3.816 4.574 11.672 1 98.25 204 GLN A CA 1
ATOM 1554 C C . GLN A 1 204 ? 3.121 4.406 10.32 1 98.25 204 GLN A C 1
ATOM 1556 O O . GLN A 1 204 ? 2.264 5.211 9.953 1 98.25 204 GLN A O 1
ATOM 1561 N N . VAL A 1 205 ? 3.457 3.309 9.664 1 98.81 205 VAL A N 1
ATOM 1562 C CA . VAL A 1 205 ? 2.959 3.078 8.312 1 98.81 205 VAL A CA 1
ATOM 1563 C C . VAL A 1 205 ? 1.48 2.699 8.359 1 98.81 205 VAL A C 1
ATOM 1565 O O . VAL A 1 205 ? 1.065 1.901 9.203 1 98.81 205 VAL A O 1
ATOM 1568 N N . ASN A 1 206 ? 0.713 3.279 7.426 1 98.81 206 ASN A N 1
ATOM 1569 C CA . ASN A 1 206 ? -0.711 2.977 7.336 1 98.81 206 ASN A CA 1
ATOM 1570 C C . ASN A 1 206 ? -0.958 1.476 7.211 1 98.81 206 ASN A C 1
ATOM 1572 O O . ASN A 1 206 ? -0.366 0.812 6.359 1 98.81 206 ASN A O 1
ATOM 1576 N N . GLY A 1 207 ? -1.746 0.955 8.109 1 98.12 207 GLY A N 1
ATOM 1577 C CA . GLY A 1 207 ? -2.133 -0.445 8.039 1 98.12 207 GLY A CA 1
ATOM 1578 C C . GLY A 1 207 ? -1.387 -1.323 9.023 1 98.12 207 GLY A C 1
ATOM 1579 O O . GLY A 1 207 ? -1.736 -2.49 9.211 1 98.12 207 GLY A O 1
ATOM 1580 N N . ARG A 1 208 ? -0.394 -0.733 9.703 1 97.75 208 ARG A N 1
ATOM 1581 C CA . ARG A 1 208 ? 0.427 -1.562 10.578 1 97.75 208 ARG A CA 1
ATOM 1582 C C . ARG A 1 208 ? 0.052 -1.35 12.039 1 97.75 208 ARG A C 1
ATOM 1584 O O . ARG A 1 208 ? 0.561 -2.043 12.922 1 97.75 208 ARG A O 1
ATOM 1591 N N . GLY A 1 209 ? -0.836 -0.377 12.273 1 96.88 209 GLY A N 1
ATOM 1592 C CA . GLY A 1 209 ? -1.162 -0.052 13.648 1 96.88 209 GLY A CA 1
ATOM 1593 C C . GLY A 1 209 ? -2.594 -0.389 14.023 1 96.88 209 GLY A C 1
ATOM 1594 O O . GLY A 1 209 ? -3.188 -1.308 13.453 1 96.88 209 GLY A O 1
ATOM 1595 N N . ASP A 1 210 ? -3.1 0.371 15.062 1 97.19 210 ASP A N 1
ATOM 1596 C CA . ASP A 1 210 ? -4.371 0.022 15.688 1 97.19 210 ASP A CA 1
ATOM 1597 C C . ASP A 1 210 ? -5.484 0.963 15.234 1 97.19 210 ASP A C 1
ATOM 1599 O O . ASP A 1 210 ? -6.645 0.786 15.609 1 97.19 210 ASP A O 1
ATOM 1603 N N . ILE A 1 211 ? -5.156 1.912 14.414 1 98.19 211 ILE A N 1
ATOM 1604 C CA . ILE A 1 211 ? -6.133 2.938 14.062 1 98.19 211 ILE A CA 1
ATOM 1605 C C . ILE A 1 211 ? -6.965 2.473 12.867 1 98.19 211 ILE A C 1
ATOM 1607 O O . ILE A 1 211 ? -6.426 1.927 11.906 1 98.19 211 ILE A O 1
ATOM 1611 N N . ASP A 1 212 ? -8.258 2.643 12.914 1 98.56 212 ASP A N 1
ATOM 1612 C CA . ASP A 1 212 ? -9.148 2.344 11.797 1 98.56 212 ASP A CA 1
ATOM 1613 C C . ASP A 1 212 ? -9.023 3.402 10.703 1 98.56 212 ASP A C 1
ATOM 1615 O O . ASP A 1 212 ? -9.93 4.223 10.523 1 98.56 212 ASP A O 1
ATOM 1619 N N . LEU A 1 213 ? -7.98 3.283 9.93 1 98.81 213 LEU A N 1
ATOM 1620 C CA . LEU A 1 213 ? -7.73 4.266 8.883 1 98.81 213 LEU A CA 1
ATOM 1621 C C . LEU A 1 213 ? -8.703 4.082 7.723 1 98.81 213 LEU A C 1
ATOM 1623 O O . LEU A 1 213 ? -8.992 5.035 6.996 1 98.81 213 LEU A O 1
ATOM 1627 N N . VAL A 1 214 ? -9.195 2.855 7.52 1 98.75 214 VAL A N 1
ATOM 1628 C CA . VAL A 1 214 ? -10.219 2.619 6.504 1 98.75 214 VAL A CA 1
ATOM 1629 C C . VAL A 1 214 ? -11.453 3.457 6.816 1 98.75 214 VAL A C 1
ATOM 1631 O O . VAL A 1 214 ? -11.938 4.199 5.957 1 98.75 214 VAL A O 1
ATOM 1634 N N . GLY A 1 215 ? -11.93 3.352 8.055 1 98.75 215 GLY A N 1
ATOM 1635 C CA . GLY A 1 215 ? -13.062 4.152 8.477 1 98.75 215 GLY A CA 1
ATOM 1636 C C . GLY A 1 215 ? -12.789 5.645 8.445 1 98.75 215 GLY A C 1
ATOM 1637 O O . GLY A 1 215 ? -13.648 6.434 8.047 1 98.75 215 GLY A O 1
ATOM 1638 N N . TYR A 1 216 ? -11.562 6.023 8.852 1 98.88 216 TYR A N 1
ATOM 1639 C CA . TYR A 1 216 ? -11.156 7.422 8.891 1 98.88 216 TYR A CA 1
ATOM 1640 C C . TYR A 1 216 ? -11.234 8.055 7.508 1 98.88 216 TYR A C 1
ATOM 1642 O O . TYR A 1 216 ? -11.844 9.117 7.34 1 98.88 216 TYR A O 1
ATOM 1650 N N . ILE A 1 217 ? -10.68 7.406 6.5 1 98.88 217 ILE A N 1
ATOM 1651 C CA . ILE A 1 217 ? -10.648 7.91 5.133 1 98.88 217 ILE A CA 1
ATOM 1652 C C . ILE A 1 217 ? -12.055 7.91 4.547 1 98.88 217 ILE A C 1
ATOM 1654 O O . ILE A 1 217 ? -12.43 8.828 3.811 1 98.88 217 ILE A O 1
ATOM 1658 N N . ARG A 1 218 ? -12.852 6.93 4.914 1 98.69 218 ARG A N 1
ATOM 1659 C CA . ARG A 1 218 ? -14.242 6.887 4.465 1 98.69 218 ARG A CA 1
ATOM 1660 C C . ARG A 1 218 ? -15.008 8.117 4.941 1 98.69 218 ARG A C 1
ATOM 1662 O O . ARG A 1 218 ? -15.75 8.727 4.168 1 98.69 218 ARG A O 1
ATOM 1669 N N . VAL A 1 219 ? -14.82 8.484 6.211 1 98.81 219 VAL A N 1
ATOM 1670 C CA . VAL A 1 219 ? -15.516 9.633 6.777 1 98.81 219 VAL A CA 1
ATOM 1671 C C . VAL A 1 219 ? -15.102 10.906 6.043 1 98.81 219 VAL A C 1
ATOM 1673 O O . VAL A 1 219 ? -15.938 11.75 5.727 1 98.81 219 VAL A O 1
ATOM 1676 N N . LEU A 1 220 ? -13.789 11.031 5.777 1 98.75 220 LEU A N 1
ATOM 1677 C CA . LEU A 1 220 ? -13.328 12.172 5 1 98.75 220 LEU A CA 1
ATOM 1678 C C . LEU A 1 220 ? -14.062 12.258 3.668 1 98.75 220 LEU A C 1
ATOM 1680 O O . LEU A 1 220 ? -14.594 13.312 3.32 1 98.75 220 LEU A O 1
ATOM 1684 N N . HIS A 1 221 ? -14.133 11.141 2.967 1 98.5 221 HIS A N 1
ATOM 1685 C CA . HIS A 1 221 ? -14.75 11.094 1.647 1 98.5 221 HIS A CA 1
ATOM 1686 C C . HIS A 1 221 ? -16.234 11.406 1.729 1 98.5 221 HIS A C 1
ATOM 1688 O O . HIS A 1 221 ? -16.75 12.234 0.97 1 98.5 221 HIS A O 1
ATOM 1694 N N . GLU A 1 222 ? -16.906 10.812 2.633 1 98.38 222 GLU A N 1
ATOM 1695 C CA . GLU A 1 222 ? -18.359 10.93 2.75 1 98.38 222 GLU A CA 1
ATOM 1696 C C . GLU A 1 222 ? -18.766 12.352 3.129 1 98.38 222 GLU A C 1
ATOM 1698 O O . GLU A 1 222 ? -19.906 12.758 2.893 1 98.38 222 GLU A O 1
ATOM 1703 N N . ASN A 1 223 ? -17.859 13.078 3.738 1 98.31 223 ASN A N 1
ATOM 1704 C CA . ASN A 1 223 ? -18.172 14.445 4.156 1 98.31 223 ASN A CA 1
ATOM 1705 C C . ASN A 1 223 ? -17.609 15.469 3.182 1 98.31 223 ASN A C 1
ATOM 1707 O O . ASN A 1 223 ? -17.5 16.656 3.512 1 98.31 223 ASN A O 1
ATOM 1711 N N . GLY A 1 224 ? -17.141 15.055 2.029 1 97.44 224 GLY A N 1
ATOM 1712 C CA . GLY A 1 224 ? -16.797 15.945 0.934 1 97.44 224 GLY A CA 1
ATOM 1713 C C . GLY A 1 224 ? -15.43 16.578 1.088 1 97.44 224 GLY A C 1
ATOM 1714 O O . GLY A 1 224 ? -15.141 17.609 0.482 1 97.44 224 GLY A O 1
ATOM 1715 N N . TYR A 1 225 ? -14.578 15.977 1.893 1 98.25 225 TYR A N 1
ATOM 1716 C CA . TYR A 1 225 ? -13.219 16.484 2.045 1 98.25 225 TYR A CA 1
ATOM 1717 C C . TYR A 1 225 ? -12.461 16.422 0.722 1 98.25 225 TYR A C 1
ATOM 1719 O O . TYR A 1 225 ? -12.445 15.383 0.056 1 98.25 225 TYR A O 1
ATOM 1727 N N . THR A 1 226 ? -11.727 17.516 0.391 1 95.38 226 THR A N 1
ATOM 1728 C CA . THR A 1 226 ? -11.023 17.578 -0.887 1 95.38 226 THR A CA 1
ATOM 1729 C C . THR A 1 226 ? -9.562 17.953 -0.684 1 95.38 226 THR A C 1
ATOM 1731 O O . THR A 1 226 ? -8.82 18.125 -1.653 1 95.38 226 THR A O 1
ATOM 1734 N N . GLY A 1 227 ? -9.148 18.172 0.546 1 97.5 227 GLY A N 1
ATOM 1735 C CA . GLY A 1 227 ? -7.777 18.547 0.837 1 97.5 227 GLY A CA 1
ATOM 1736 C C . GLY A 1 227 ? -6.805 17.391 0.717 1 97.5 227 GLY A C 1
ATOM 1737 O O . GLY A 1 227 ? -7.191 16.281 0.327 1 97.5 227 GLY A O 1
ATOM 1738 N N . PRO A 1 228 ? -5.547 17.641 0.971 1 98.62 228 PRO A N 1
ATOM 1739 C CA . PRO A 1 228 ? -4.52 16.609 0.865 1 98.62 228 PRO A CA 1
ATOM 1740 C C . PRO A 1 228 ? -4.512 15.656 2.062 1 98.62 228 PRO A C 1
ATOM 1742 O O . PRO A 1 228 ? -4.773 16.078 3.191 1 98.62 228 PRO A O 1
ATOM 1745 N N . LEU A 1 229 ? -4.359 14.461 1.784 1 98.75 229 LEU A N 1
ATOM 1746 C CA . LEU A 1 229 ? -4.016 13.414 2.742 1 98.75 229 LEU A CA 1
ATOM 1747 C C . LEU A 1 229 ? -2.531 13.078 2.672 1 98.75 229 LEU A C 1
ATOM 1749 O O . LEU A 1 229 ? -2.105 12.305 1.812 1 98.75 229 LEU A O 1
ATOM 1753 N N . ASN A 1 230 ? -1.709 13.711 3.578 1 98.88 230 ASN A N 1
ATOM 1754 C CA . ASN A 1 230 ? -0.253 13.641 3.504 1 98.88 230 ASN A CA 1
ATOM 1755 C C . ASN A 1 230 ? 0.316 12.648 4.512 1 98.88 230 ASN A C 1
ATOM 1757 O O . ASN A 1 230 ? 0.195 12.844 5.719 1 98.88 230 ASN A O 1
ATOM 1761 N N . LEU A 1 231 ? 0.949 11.617 3.986 1 98.94 231 LEU A N 1
ATOM 1762 C CA . LEU A 1 231 ? 1.697 10.719 4.859 1 98.94 231 LEU A CA 1
ATOM 1763 C C . LEU A 1 231 ? 2.76 11.484 5.645 1 98.94 231 LEU A C 1
ATOM 1765 O O . LEU A 1 231 ? 3.469 12.32 5.078 1 98.94 231 LEU A O 1
ATOM 1769 N N . GLU A 1 232 ? 2.77 11.234 6.898 1 98.75 232 GLU A N 1
ATOM 1770 C CA . GLU A 1 232 ? 3.855 11.805 7.695 1 98.75 232 GLU A CA 1
ATOM 1771 C C . GLU A 1 232 ? 4.504 10.742 8.578 1 98.75 232 GLU A C 1
ATOM 1773 O O . GLU A 1 232 ? 3.943 10.344 9.602 1 98.75 232 GLU A O 1
ATOM 1778 N N . ILE A 1 233 ? 5.656 10.32 8.18 1 98.38 233 ILE A N 1
ATOM 1779 C CA . ILE A 1 233 ? 6.473 9.398 8.961 1 98.38 233 ILE A CA 1
ATOM 1780 C C . ILE A 1 233 ? 7.73 10.109 9.445 1 98.38 233 ILE A C 1
ATOM 1782 O O . ILE A 1 233 ? 8.484 10.672 8.648 1 98.38 233 ILE A O 1
ATOM 1786 N N . ILE A 1 234 ? 7.949 10.07 10.711 1 96.81 234 ILE A N 1
ATOM 1787 C CA . ILE A 1 234 ? 9.094 10.781 11.281 1 96.81 234 ILE A CA 1
ATOM 1788 C C . ILE A 1 234 ? 10.102 9.773 11.82 1 96.81 234 ILE A C 1
ATOM 1790 O O . ILE A 1 234 ? 9.781 8.594 11.992 1 96.81 234 ILE A O 1
ATOM 1794 N N . GLY A 1 235 ? 11.312 10.188 12.047 1 96.44 235 GLY A N 1
ATOM 1795 C CA . GLY A 1 235 ? 12.336 9.375 12.688 1 96.44 235 GLY A CA 1
ATOM 1796 C C . GLY A 1 235 ? 13.109 8.508 11.711 1 96.44 235 GLY A C 1
ATOM 1797 O O . GLY A 1 235 ? 13.789 7.566 12.117 1 96.44 235 GLY A O 1
ATOM 1798 N N . ALA A 1 236 ? 13.047 8.844 10.422 1 97.19 236 ALA A N 1
ATOM 1799 C CA . ALA A 1 236 ? 13.656 7.965 9.422 1 97.19 236 ALA A CA 1
ATOM 1800 C C . ALA A 1 236 ? 14.906 8.602 8.828 1 97.19 236 ALA A C 1
ATOM 1802 O O . ALA A 1 236 ? 15.406 8.148 7.793 1 97.19 236 ALA A O 1
ATOM 1803 N N . LYS A 1 237 ? 15.398 9.602 9.453 1 96.62 237 LYS A N 1
ATOM 1804 C CA . LYS A 1 237 ? 16.484 10.391 8.898 1 96.62 237 LYS A CA 1
ATOM 1805 C C . LYS A 1 237 ? 17.688 9.516 8.57 1 96.62 237 LYS A C 1
ATOM 1807 O O . LYS A 1 237 ? 18.391 9.742 7.582 1 96.62 237 LYS A O 1
ATOM 1812 N N . GLU A 1 238 ? 17.938 8.484 9.398 1 97.25 238 GLU A N 1
ATOM 1813 C CA . GLU A 1 238 ? 19.125 7.66 9.234 1 97.25 238 GLU A CA 1
ATOM 1814 C C . GLU A 1 238 ? 18.797 6.34 8.539 1 97.25 238 GLU A C 1
ATOM 1816 O O . GLU A 1 238 ? 19.625 5.426 8.508 1 97.25 238 GLU A O 1
ATOM 1821 N N . TYR A 1 239 ? 17.625 6.203 8.086 1 98.19 239 TYR A N 1
ATOM 1822 C CA . TYR A 1 239 ? 17.203 4.953 7.453 1 98.19 239 TYR A CA 1
ATOM 1823 C C . TYR A 1 239 ? 17.766 4.852 6.035 1 98.19 239 TYR A C 1
ATOM 1825 O O . TYR A 1 239 ? 17.891 5.863 5.34 1 98.19 239 TYR A O 1
ATOM 1833 N N . PRO A 1 240 ? 18.047 3.596 5.617 1 98.31 240 PRO A N 1
ATOM 1834 C CA . PRO A 1 240 ? 18.422 3.408 4.215 1 98.31 240 PRO A CA 1
ATOM 1835 C C . PRO A 1 240 ? 17.312 3.814 3.25 1 98.31 240 PRO A C 1
ATOM 1837 O O . PRO A 1 240 ? 16.141 3.748 3.6 1 98.31 240 PRO A O 1
ATOM 1840 N N . LEU A 1 241 ? 17.703 4.199 2.072 1 98.5 241 LEU A N 1
ATOM 1841 C CA . LEU A 1 241 ? 16.781 4.711 1.063 1 98.5 241 LEU A CA 1
ATOM 1842 C C . LEU A 1 241 ? 15.68 3.695 0.771 1 98.5 241 LEU A C 1
ATOM 1844 O O . LEU A 1 241 ? 14.5 4.059 0.669 1 98.5 241 LEU A O 1
ATOM 1848 N N . GLU A 1 242 ? 16.062 2.379 0.698 1 98.62 242 GLU A N 1
ATOM 1849 C CA . GLU A 1 242 ? 15.07 1.344 0.389 1 98.62 242 GLU A CA 1
ATOM 1850 C C . GLU A 1 242 ? 13.992 1.274 1.461 1 98.62 242 GLU A C 1
ATOM 1852 O O . GLU A 1 242 ? 12.82 1.037 1.154 1 98.62 242 GLU A O 1
ATOM 1857 N N . HIS A 1 243 ? 14.391 1.545 2.668 1 98.69 243 HIS A N 1
ATOM 1858 C CA . HIS A 1 243 ? 13.438 1.505 3.77 1 98.69 243 HIS A CA 1
ATOM 1859 C C . HIS A 1 243 ? 12.445 2.66 3.68 1 98.69 243 HIS A C 1
ATOM 1861 O O . HIS A 1 243 ? 11.242 2.465 3.861 1 98.69 243 HIS A O 1
ATOM 1867 N N . CYS A 1 244 ? 12.969 3.818 3.361 1 98.81 244 CYS A N 1
ATOM 1868 C CA . CYS A 1 244 ? 12.102 4.98 3.182 1 98.81 244 CYS A CA 1
ATOM 1869 C C . CYS A 1 244 ? 11.125 4.758 2.037 1 98.81 244 CYS A C 1
ATOM 1871 O O . CYS A 1 244 ? 9.93 5.043 2.172 1 98.81 244 CYS A O 1
ATOM 1873 N N . CYS A 1 245 ? 11.648 4.164 0.972 1 98.88 245 CYS A N 1
ATOM 1874 C CA . CYS A 1 245 ? 10.82 3.883 -0.198 1 98.88 245 CYS A CA 1
ATOM 1875 C C . CYS A 1 245 ? 9.711 2.895 0.143 1 98.88 245 CYS A C 1
ATOM 1877 O O . CYS A 1 245 ? 8.562 3.084 -0.256 1 98.88 245 CYS A O 1
ATOM 1879 N N . ILE A 1 246 ? 10.039 1.922 0.888 1 98.94 246 ILE A N 1
ATOM 1880 C CA . ILE A 1 246 ? 9.094 0.87 1.26 1 98.94 246 ILE A CA 1
ATOM 1881 C C . ILE A 1 246 ? 7.973 1.457 2.111 1 98.94 246 ILE A C 1
ATOM 1883 O O . ILE A 1 246 ? 6.793 1.214 1.847 1 98.94 246 ILE A O 1
ATOM 1887 N N . MET A 1 247 ? 8.312 2.262 3.043 1 98.94 247 MET A N 1
ATOM 1888 C CA . MET A 1 247 ? 7.309 2.848 3.924 1 98.94 247 MET A CA 1
ATOM 1889 C C . MET A 1 247 ? 6.379 3.777 3.146 1 98.94 247 MET A C 1
ATOM 1891 O O . MET A 1 247 ? 5.156 3.713 3.303 1 98.94 247 MET A O 1
ATOM 1895 N N . ALA A 1 248 ? 6.961 4.586 2.297 1 98.94 248 ALA A N 1
ATOM 1896 C CA . ALA A 1 248 ? 6.164 5.496 1.48 1 98.94 248 ALA A CA 1
ATOM 1897 C C . ALA A 1 248 ? 5.191 4.727 0.591 1 98.94 248 ALA A C 1
ATOM 1899 O O . ALA A 1 248 ? 4 5.043 0.544 1 98.94 248 ALA A O 1
ATOM 1900 N N . ALA A 1 249 ? 5.695 3.725 -0.038 1 98.94 249 ALA A N 1
ATOM 1901 C CA . ALA A 1 249 ? 4.91 2.988 -1.024 1 98.94 249 ALA A CA 1
ATOM 1902 C C . ALA A 1 249 ? 3.809 2.174 -0.35 1 98.94 249 ALA A C 1
ATOM 1904 O O . ALA A 1 249 ? 2.676 2.129 -0.835 1 98.94 249 ALA A O 1
ATOM 1905 N N . GLU A 1 250 ? 4.148 1.524 0.745 1 98.94 250 GLU A N 1
ATOM 1906 C CA . GLU A 1 250 ? 3.16 0.737 1.476 1 98.94 250 GLU A CA 1
ATOM 1907 C C . GLU A 1 250 ? 1.989 1.604 1.927 1 98.94 250 GLU A C 1
ATOM 1909 O O . GLU A 1 250 ? 0.828 1.229 1.753 1 98.94 250 GLU A O 1
ATOM 1914 N N . ALA A 1 251 ? 2.336 2.727 2.436 1 98.94 251 ALA A N 1
ATOM 1915 C CA . ALA A 1 251 ? 1.294 3.637 2.902 1 98.94 251 ALA A CA 1
ATOM 1916 C C . ALA A 1 251 ? 0.434 4.125 1.739 1 98.94 251 ALA A C 1
ATOM 1918 O O . ALA A 1 251 ? -0.79 4.223 1.86 1 98.94 251 ALA A O 1
ATOM 1919 N N . ARG A 1 252 ? 1.045 4.449 0.632 1 98.94 252 ARG A N 1
ATOM 1920 C CA . ARG A 1 252 ? 0.32 4.91 -0.548 1 98.94 252 ARG A CA 1
ATOM 1921 C C . ARG A 1 252 ? -0.66 3.85 -1.036 1 98.94 252 ARG A C 1
ATOM 1923 O O . ARG A 1 252 ? -1.801 4.164 -1.382 1 98.94 252 ARG A O 1
ATOM 1930 N N . GLY A 1 253 ? -0.192 2.621 -1.064 1 98.88 253 GLY A N 1
ATOM 1931 C CA . GLY A 1 253 ? -1.073 1.533 -1.461 1 98.88 253 GLY A CA 1
ATOM 1932 C C . GLY A 1 253 ? -2.268 1.367 -0.54 1 98.88 253 GLY A C 1
ATOM 1933 O O . GLY A 1 253 ? -3.385 1.13 -1.002 1 98.88 253 GLY A O 1
ATOM 1934 N N . HIS A 1 254 ? -2.01 1.449 0.715 1 98.94 254 HIS A N 1
ATOM 1935 C CA . HIS A 1 254 ? -3.078 1.343 1.703 1 98.94 254 HIS A CA 1
ATOM 1936 C C . HIS A 1 254 ? -4.133 2.422 1.492 1 98.94 254 HIS A C 1
ATOM 1938 O O . HIS A 1 254 ? -5.332 2.129 1.463 1 98.94 254 HIS A O 1
ATOM 1944 N N . MET A 1 255 ? -3.664 3.652 1.31 1 98.88 255 MET A N 1
ATOM 1945 C CA . MET A 1 255 ? -4.594 4.762 1.115 1 98.88 255 MET A CA 1
ATOM 1946 C C . MET A 1 255 ? -5.371 4.598 -0.187 1 98.88 255 MET A C 1
ATOM 1948 O O . MET A 1 255 ? -6.566 4.879 -0.241 1 98.88 255 MET A O 1
ATOM 1952 N N . GLN A 1 256 ? -4.695 4.141 -1.195 1 98.75 256 GLN A N 1
ATOM 1953 C CA . GLN A 1 256 ? -5.348 3.92 -2.482 1 98.75 256 GLN A CA 1
ATOM 1954 C C . GLN A 1 256 ? -6.492 2.918 -2.354 1 98.75 256 GLN A C 1
ATOM 1956 O O . GLN A 1 256 ? -7.594 3.154 -2.855 1 98.75 256 GLN A O 1
ATOM 1961 N N . ALA A 1 257 ? -6.258 1.822 -1.669 1 98.81 257 ALA A N 1
ATOM 1962 C CA . ALA A 1 257 ? -7.293 0.806 -1.489 1 98.81 257 ALA A CA 1
ATOM 1963 C C . ALA A 1 257 ? -8.453 1.346 -0.662 1 98.81 257 ALA A C 1
ATOM 1965 O O . ALA A 1 257 ? -9.617 1.02 -0.922 1 98.81 257 ALA A O 1
ATOM 1966 N N . CYS A 1 258 ? -8.156 2.133 0.37 1 98.75 258 CYS A N 1
ATOM 1967 C CA . CYS A 1 258 ? -9.203 2.738 1.179 1 98.75 258 CYS A CA 1
ATOM 1968 C C . CYS A 1 258 ? -10.109 3.615 0.325 1 98.75 258 CYS A C 1
ATOM 1970 O O . CYS A 1 258 ? -11.336 3.562 0.455 1 98.75 258 CYS A O 1
ATOM 1972 N N . LEU A 1 259 ? -9.484 4.434 -0.517 1 98.56 259 LEU A N 1
ATOM 1973 C CA . LEU A 1 259 ? -10.258 5.309 -1.388 1 98.56 259 LEU A CA 1
ATOM 1974 C C . LEU A 1 259 ? -11.094 4.496 -2.375 1 98.56 259 LEU A C 1
ATOM 1976 O O . LEU A 1 259 ? -12.25 4.832 -2.646 1 98.56 259 LEU A O 1
ATOM 1980 N N . GLN A 1 260 ? -10.508 3.406 -2.887 1 98.25 260 GLN A N 1
ATOM 1981 C CA . GLN A 1 260 ? -11.242 2.543 -3.801 1 98.25 260 GLN A CA 1
ATOM 1982 C C . GLN A 1 260 ? -12.406 1.856 -3.092 1 98.25 260 GLN A C 1
ATOM 1984 O O . GLN A 1 260 ? -13.5 1.732 -3.652 1 98.25 260 GLN A O 1
ATOM 1989 N N . ALA A 1 261 ? -12.203 1.499 -1.88 1 97.62 261 ALA A N 1
ATOM 1990 C CA . ALA A 1 261 ? -13.203 0.761 -1.108 1 97.62 261 ALA A CA 1
ATOM 1991 C C . ALA A 1 261 ? -14.43 1.622 -0.834 1 97.62 261 ALA A C 1
ATOM 1993 O O . ALA A 1 261 ? -15.547 1.104 -0.701 1 97.62 261 ALA A O 1
ATOM 1994 N N . CYS A 1 262 ? -14.195 2.961 -0.774 1 96.69 262 CYS A N 1
ATOM 1995 C CA . CYS A 1 262 ? -15.336 3.818 -0.483 1 96.69 262 CYS A CA 1
ATOM 1996 C C . CYS A 1 262 ? -15.812 4.539 -1.74 1 96.69 262 CYS A C 1
ATOM 1998 O O . CYS A 1 262 ? -16.672 5.418 -1.668 1 96.69 262 CYS A O 1
ATOM 2000 N N . GLY A 1 263 ? -15.273 4.211 -2.893 1 95.44 263 GLY A N 1
ATOM 2001 C CA . GLY A 1 263 ? -15.742 4.727 -4.168 1 95.44 263 GLY A CA 1
ATOM 2002 C C . GLY A 1 263 ? -15.219 6.113 -4.484 1 95.44 263 GLY A C 1
ATOM 2003 O O . GLY A 1 263 ? -15.766 6.812 -5.336 1 95.44 263 GLY A O 1
ATOM 2004 N N . ALA A 1 264 ? -14.195 6.566 -3.76 1 95.62 264 ALA A N 1
ATOM 2005 C CA . ALA A 1 264 ? -13.625 7.891 -3.98 1 95.62 264 ALA A CA 1
ATOM 2006 C C . ALA A 1 264 ? -12.672 7.887 -5.172 1 95.62 264 ALA A C 1
ATOM 2008 O O . ALA A 1 264 ? -12.312 8.945 -5.691 1 95.62 264 ALA A O 1
ATOM 2009 N N . ARG A 1 265 ? -12.156 6.73 -5.496 1 93.44 265 ARG A N 1
ATOM 2010 C CA . ARG A 1 265 ? -11.328 6.496 -6.676 1 93.44 265 ARG A CA 1
ATOM 2011 C C . ARG A 1 265 ? -11.758 5.227 -7.402 1 93.44 265 ARG A C 1
ATOM 2013 O O . ARG A 1 265 ? -12.352 4.332 -6.801 1 93.44 265 ARG A O 1
ATOM 2020 N N . MET B 1 1 ? -6.152 -15.516 5.543 1 92.69 1 MET B N 1
ATOM 2021 C CA . MET B 1 1 ? -5.375 -15.367 4.312 1 92.69 1 MET B CA 1
ATOM 2022 C C . MET B 1 1 ? -3.979 -14.836 4.613 1 92.69 1 MET B C 1
ATOM 2024 O O . MET B 1 1 ? -3.811 -13.984 5.488 1 92.69 1 MET B O 1
ATOM 2028 N N . LYS B 1 2 ? -2.943 -15.438 3.949 1 97.25 2 LYS B N 1
ATOM 2029 C CA . LYS B 1 2 ? -1.562 -14.977 4.055 1 97.25 2 LYS B CA 1
ATOM 2030 C C . LYS B 1 2 ? -1.16 -14.156 2.83 1 97.25 2 LYS B C 1
ATOM 2032 O O . LYS B 1 2 ? -1.426 -14.555 1.696 1 97.25 2 LYS B O 1
ATOM 2037 N N . LEU B 1 3 ? -0.618 -12.984 3.115 1 98.88 3 LEU B N 1
ATOM 2038 C CA . LEU B 1 3 ? -0.11 -12.148 2.029 1 98.88 3 LEU B CA 1
ATOM 2039 C C . LEU B 1 3 ? 1.332 -12.516 1.693 1 98.88 3 LEU B C 1
ATOM 2041 O O . LEU B 1 3 ? 2.213 -12.438 2.553 1 98.88 3 LEU B O 1
ATOM 2045 N N . GLY B 1 4 ? 1.535 -12.969 0.48 1 98.88 4 GLY B N 1
ATOM 2046 C CA . GLY B 1 4 ? 2.865 -13.32 0.005 1 98.88 4 GLY B CA 1
ATOM 2047 C C . GLY B 1 4 ? 3.24 -12.617 -1.285 1 98.88 4 GLY B C 1
ATOM 2048 O O . GLY B 1 4 ? 2.469 -11.805 -1.805 1 98.88 4 GLY B O 1
ATOM 2049 N N . ALA B 1 5 ? 4.441 -12.859 -1.729 1 98.94 5 ALA B N 1
ATOM 2050 C CA . ALA B 1 5 ? 4.926 -12.359 -3.016 1 98.94 5 ALA B CA 1
ATOM 2051 C C . ALA B 1 5 ? 5.812 -13.398 -3.703 1 98.94 5 ALA B C 1
ATOM 2053 O O . ALA B 1 5 ? 6.637 -14.047 -3.055 1 98.94 5 ALA B O 1
ATOM 2054 N N . ASN B 1 6 ? 5.516 -13.586 -4.988 1 98.88 6 ASN B N 1
ATOM 2055 C CA . ASN B 1 6 ? 6.441 -14.375 -5.797 1 98.88 6 ASN B CA 1
ATOM 2056 C C . ASN B 1 6 ? 7.789 -13.672 -5.949 1 98.88 6 ASN B C 1
ATOM 2058 O O . ASN B 1 6 ? 7.844 -12.5 -6.336 1 98.88 6 ASN B O 1
ATOM 2062 N N . SER B 1 7 ? 8.836 -14.383 -5.73 1 98.75 7 SER B N 1
ATOM 2063 C CA . SER B 1 7 ? 10.172 -13.789 -5.723 1 98.75 7 SER B CA 1
ATOM 2064 C C . SER B 1 7 ? 10.594 -13.352 -7.117 1 98.75 7 SER B C 1
ATOM 2066 O O . SER B 1 7 ? 11.594 -12.648 -7.281 1 98.75 7 SER B O 1
ATOM 2068 N N . VAL B 1 8 ? 9.758 -13.617 -8.102 1 98.5 8 VAL B N 1
ATOM 2069 C CA . VAL B 1 8 ? 10.078 -13.242 -9.477 1 98.5 8 VAL B CA 1
ATOM 2070 C C . VAL B 1 8 ? 10.242 -11.734 -9.578 1 98.5 8 VAL B C 1
ATOM 2072 O O . VAL B 1 8 ? 11.008 -11.242 -10.406 1 98.5 8 VAL B O 1
ATOM 2075 N N . LEU B 1 9 ? 9.586 -11.016 -8.758 1 98.62 9 LEU B N 1
ATOM 2076 C CA . LEU B 1 9 ? 9.727 -9.562 -8.719 1 98.62 9 LEU B CA 1
ATOM 2077 C C . LEU B 1 9 ? 11.18 -9.164 -8.477 1 98.62 9 LEU B C 1
ATOM 2079 O O . LEU B 1 9 ? 11.641 -8.141 -8.984 1 98.62 9 LEU B O 1
ATOM 2083 N N . PHE B 1 10 ? 11.875 -9.961 -7.781 1 98.5 10 PHE B N 1
ATOM 2084 C CA . PHE B 1 10 ? 13.273 -9.719 -7.449 1 98.5 10 PHE B CA 1
ATOM 2085 C C . PHE B 1 10 ? 14.188 -10.648 -8.25 1 98.5 10 PHE B C 1
ATOM 2087 O O . PHE B 1 10 ? 15.242 -11.055 -7.762 1 98.5 10 PHE B O 1
ATOM 2094 N N . GLY B 1 11 ? 13.797 -10.992 -9.453 1 97.38 11 GLY B N 1
ATOM 2095 C CA . GLY B 1 11 ? 14.531 -11.938 -10.289 1 97.38 11 GLY B CA 1
ATOM 2096 C C . GLY B 1 11 ? 15.914 -11.445 -10.672 1 97.38 11 GLY B C 1
ATOM 2097 O O . GLY B 1 11 ? 16.766 -12.234 -11.062 1 97.38 11 GLY B O 1
ATOM 2098 N N . GLY B 1 12 ? 16.141 -10.141 -10.586 1 97.25 12 GLY B N 1
ATOM 2099 C CA . GLY B 1 12 ? 17.438 -9.562 -10.891 1 97.25 12 GLY B CA 1
ATOM 2100 C C . GLY B 1 12 ? 18.375 -9.523 -9.703 1 97.25 12 GLY B C 1
ATOM 2101 O O . GLY B 1 12 ? 19.531 -9.094 -9.82 1 97.25 12 GLY B O 1
ATOM 2102 N N . TYR B 1 13 ? 17.969 -10.047 -8.57 1 97.88 13 TYR B N 1
ATOM 2103 C CA . TYR B 1 13 ? 18.719 -10.023 -7.324 1 97.88 13 TYR B CA 1
ATOM 2104 C C . TYR B 1 13 ? 18.812 -11.414 -6.711 1 97.88 13 TYR B C 1
ATOM 2106 O O . TYR B 1 13 ? 18.094 -12.328 -7.125 1 97.88 13 TYR B O 1
ATOM 2114 N N . ASP B 1 14 ? 19.688 -11.586 -5.781 1 97.56 14 ASP B N 1
ATOM 2115 C CA . ASP B 1 14 ? 19.844 -12.898 -5.156 1 97.56 14 ASP B CA 1
ATOM 2116 C C . ASP B 1 14 ? 18.672 -13.211 -4.23 1 97.56 14 ASP B C 1
ATOM 2118 O O . ASP B 1 14 ? 17.875 -12.336 -3.92 1 97.56 14 ASP B O 1
ATOM 2122 N N . MET B 1 15 ? 18.578 -14.383 -3.842 1 97.5 15 MET B N 1
ATOM 2123 C CA . MET B 1 15 ? 17.453 -14.891 -3.055 1 97.5 15 MET B CA 1
ATOM 2124 C C . MET B 1 15 ? 17.344 -14.148 -1.723 1 97.5 15 MET B C 1
ATOM 2126 O O . MET B 1 15 ? 16.25 -13.805 -1.284 1 97.5 15 MET B O 1
ATOM 2130 N N . GLU B 1 16 ? 18.453 -13.922 -1.078 1 98.62 16 GLU B N 1
ATOM 2131 C CA . GLU B 1 16 ? 18.422 -13.258 0.222 1 98.62 16 GLU B CA 1
ATOM 2132 C C . GLU B 1 16 ? 17.828 -11.852 0.109 1 98.62 16 GLU B C 1
ATOM 2134 O O . GLU B 1 16 ? 17.094 -11.406 0.991 1 98.62 16 GLU B O 1
ATOM 2139 N N . THR B 1 17 ? 18.188 -11.188 -0.958 1 98.75 17 THR B N 1
ATOM 2140 C CA . THR B 1 17 ? 17.641 -9.859 -1.195 1 98.75 17 THR B CA 1
ATOM 2141 C C . THR B 1 17 ? 16.109 -9.906 -1.272 1 98.75 17 THR B C 1
ATOM 2143 O O . THR B 1 17 ? 15.43 -9.062 -0.684 1 98.75 17 THR B O 1
ATOM 2146 N N . ALA B 1 18 ? 15.586 -10.883 -1.927 1 98.81 18 ALA B N 1
ATOM 2147 C CA . ALA B 1 18 ? 14.141 -11.047 -2.004 1 98.81 18 ALA B CA 1
ATOM 2148 C C . ALA B 1 18 ? 13.531 -11.242 -0.618 1 98.81 18 ALA B C 1
ATOM 2150 O O . ALA B 1 18 ? 12.578 -10.562 -0.247 1 98.81 18 ALA B O 1
ATOM 2151 N N . PHE B 1 19 ? 14.117 -12.141 0.146 1 98.88 19 PHE B N 1
ATOM 2152 C CA . PHE B 1 19 ? 13.617 -12.414 1.49 1 98.88 19 PHE B CA 1
ATOM 2153 C C . PHE B 1 19 ? 13.648 -11.148 2.342 1 98.88 19 PHE B C 1
ATOM 2155 O O . PHE B 1 19 ? 12.664 -10.812 3 1 98.88 19 PHE B O 1
ATOM 2162 N N . LYS B 1 20 ? 14.758 -10.445 2.246 1 98.88 20 LYS B N 1
ATOM 2163 C CA . LYS B 1 20 ? 14.984 -9.273 3.086 1 98.88 20 LYS B CA 1
ATOM 2164 C C . LYS B 1 20 ? 13.938 -8.195 2.828 1 98.88 20 LYS B C 1
ATOM 2166 O O . LYS B 1 20 ? 13.281 -7.723 3.76 1 98.88 20 LYS B O 1
ATOM 2171 N N . TYR B 1 21 ? 13.703 -7.898 1.644 1 98.88 21 TYR B N 1
ATOM 2172 C CA . TYR B 1 21 ? 12.898 -6.719 1.345 1 98.88 21 TYR B CA 1
ATOM 2173 C C . TYR B 1 21 ? 11.414 -7.059 1.345 1 98.88 21 TYR B C 1
ATOM 2175 O O . TYR B 1 21 ? 10.578 -6.203 1.631 1 98.88 21 TYR B O 1
ATOM 2183 N N . LEU B 1 22 ? 11.117 -8.336 1.084 1 98.94 22 LEU B N 1
ATOM 2184 C CA . LEU B 1 22 ? 9.727 -8.727 1.273 1 98.94 22 LEU B CA 1
ATOM 2185 C C . LEU B 1 22 ? 9.352 -8.719 2.752 1 98.94 22 LEU B C 1
ATOM 2187 O O . LEU B 1 22 ? 8.234 -8.336 3.113 1 98.94 22 LEU B O 1
ATOM 2191 N N . ALA B 1 23 ? 10.266 -9.148 3.574 1 98.88 23 ALA B N 1
ATOM 2192 C CA . ALA B 1 23 ? 10.039 -9.078 5.016 1 98.88 23 ALA B CA 1
ATOM 2193 C C . ALA B 1 23 ? 9.867 -7.637 5.477 1 98.88 23 ALA B C 1
ATOM 2195 O O . ALA B 1 23 ? 8.945 -7.328 6.234 1 98.88 23 ALA B O 1
ATOM 2196 N N . LEU B 1 24 ? 10.719 -6.773 4.953 1 98.62 24 LEU B N 1
ATOM 2197 C CA . LEU B 1 24 ? 10.656 -5.363 5.312 1 98.62 24 LEU B CA 1
ATOM 2198 C C . LEU B 1 24 ? 9.336 -4.742 4.855 1 98.62 24 LEU B C 1
ATOM 2200 O O . LEU B 1 24 ? 8.781 -3.875 5.535 1 98.62 24 LEU B O 1
ATOM 2204 N N . ALA B 1 25 ? 8.812 -5.215 3.756 1 98.69 25 ALA B N 1
ATOM 2205 C CA . ALA B 1 25 ? 7.562 -4.691 3.203 1 98.69 25 ALA B CA 1
ATOM 2206 C C . ALA B 1 25 ? 6.355 -5.234 3.959 1 98.69 25 ALA B C 1
ATOM 2208 O O . ALA B 1 25 ? 5.227 -4.793 3.74 1 98.69 25 ALA B O 1
ATOM 2209 N N . GLY B 1 26 ? 6.57 -6.238 4.793 1 98.5 26 GLY B N 1
ATOM 2210 C CA . GLY B 1 26 ? 5.512 -6.652 5.699 1 98.5 26 GLY B CA 1
ATOM 2211 C C . GLY B 1 26 ? 4.758 -7.879 5.223 1 98.5 26 GLY B C 1
ATOM 2212 O O . GLY B 1 26 ? 3.656 -8.164 5.695 1 98.5 26 GLY B O 1
ATOM 2213 N N . TYR B 1 27 ? 5.309 -8.586 4.293 1 98.88 27 TYR B N 1
ATOM 2214 C CA . TYR B 1 27 ? 4.637 -9.797 3.816 1 98.88 27 TYR B CA 1
ATOM 2215 C C . TYR B 1 27 ? 4.676 -10.891 4.871 1 98.88 27 TYR B C 1
ATOM 2217 O O . TYR B 1 27 ? 5.609 -10.953 5.676 1 98.88 27 TYR B O 1
ATOM 2225 N N . ASP B 1 28 ? 3.672 -11.773 4.809 1 98.81 28 ASP B N 1
ATOM 2226 C CA . ASP B 1 28 ? 3.596 -12.93 5.695 1 98.81 28 ASP B CA 1
ATOM 2227 C C . ASP B 1 28 ? 4.48 -14.07 5.195 1 98.81 28 ASP B C 1
ATOM 2229 O O . ASP B 1 28 ? 4.957 -14.891 5.984 1 98.81 28 ASP B O 1
ATOM 2233 N N . GLY B 1 29 ? 4.668 -14.109 3.912 1 98.94 29 GLY B N 1
ATOM 2234 C CA . GLY B 1 29 ? 5.422 -15.211 3.33 1 98.94 29 GLY B CA 1
ATOM 2235 C C . GLY B 1 29 ? 5.906 -14.922 1.921 1 98.94 29 GLY B C 1
ATOM 2236 O O . GLY B 1 29 ? 5.828 -13.781 1.452 1 98.94 29 GLY B O 1
ATOM 2237 N N . ILE B 1 30 ? 6.512 -16 1.304 1 98.94 30 ILE B N 1
ATOM 2238 C CA . ILE B 1 30 ? 7.141 -15.867 -0.006 1 98.94 30 ILE B CA 1
ATOM 2239 C C . ILE B 1 30 ? 6.809 -17.078 -0.869 1 98.94 30 ILE B C 1
ATOM 2241 O O . ILE B 1 30 ? 6.719 -18.203 -0.365 1 98.94 30 ILE B O 1
ATOM 2245 N N . GLU B 1 31 ? 6.504 -16.828 -2.084 1 98.94 31 GLU B N 1
ATOM 2246 C CA . GLU B 1 31 ? 6.5 -17.859 -3.119 1 98.94 31 GLU B CA 1
ATOM 2247 C C . GLU B 1 31 ? 7.816 -17.875 -3.887 1 98.94 31 GLU B C 1
ATOM 2249 O O . GLU B 1 31 ? 8.18 -16.891 -4.527 1 98.94 31 GLU B O 1
ATOM 2254 N N . ILE B 1 32 ? 8.445 -19 -3.912 1 98.81 32 ILE B N 1
ATOM 2255 C CA . ILE B 1 32 ? 9.773 -19.078 -4.512 1 98.81 32 ILE B CA 1
ATOM 2256 C C . ILE B 1 32 ? 9.648 -19.344 -6.008 1 98.81 32 ILE B C 1
ATOM 2258 O O . ILE B 1 32 ? 8.945 -20.266 -6.43 1 98.81 32 ILE B O 1
ATOM 2262 N N . SER B 1 33 ? 10.359 -18.547 -6.734 1 98.19 33 SER B N 1
ATOM 2263 C CA . SER B 1 33 ? 10.328 -18.703 -8.188 1 98.19 33 SER B CA 1
ATOM 2264 C C . SER B 1 33 ? 11.312 -19.781 -8.641 1 98.19 33 SER B C 1
ATOM 2266 O O . SER B 1 33 ? 12.516 -19.688 -8.391 1 98.19 33 SER B O 1
ATOM 2268 N N . ALA B 1 34 ? 10.828 -20.812 -9.25 1 97.19 34 ALA B N 1
ATOM 2269 C CA . ALA B 1 34 ? 11.609 -21.828 -9.953 1 97.19 34 ALA B CA 1
ATOM 2270 C C . ALA B 1 34 ? 11.281 -21.828 -11.445 1 97.19 34 ALA B C 1
ATOM 2272 O O . ALA B 1 34 ? 10.93 -22.875 -12 1 97.19 34 ALA B O 1
ATOM 2273 N N . ILE B 1 35 ? 11.484 -20.703 -12.047 1 93.44 35 ILE B N 1
ATOM 2274 C CA . ILE B 1 35 ? 11.109 -20.5 -13.438 1 93.44 35 ILE B CA 1
ATOM 2275 C C . ILE B 1 35 ? 12.367 -20.422 -14.305 1 93.44 35 ILE B C 1
ATOM 2277 O O . ILE B 1 35 ? 13.086 -19.422 -14.281 1 93.44 35 ILE B O 1
ATOM 2281 N N . GLU B 1 36 ? 12.508 -21.359 -15.094 1 88.44 36 GLU B N 1
ATOM 2282 C CA . GLU B 1 36 ? 13.703 -21.438 -15.93 1 88.44 36 GLU B CA 1
ATOM 2283 C C . GLU B 1 36 ? 13.844 -20.219 -16.828 1 88.44 36 GLU B C 1
ATOM 2285 O O . GLU B 1 36 ? 12.875 -19.781 -17.453 1 88.44 36 GLU B O 1
ATOM 2290 N N . ARG B 1 37 ? 14.945 -19.562 -16.781 1 83.31 37 ARG B N 1
ATOM 2291 C CA . ARG B 1 37 ? 15.367 -18.484 -17.656 1 83.31 37 ARG B CA 1
ATOM 2292 C C . ARG B 1 37 ? 14.656 -17.172 -17.297 1 83.31 37 ARG B C 1
ATOM 2294 O O . ARG B 1 37 ? 14.812 -16.172 -17.984 1 83.31 37 ARG B O 1
ATOM 2301 N N . MET B 1 38 ? 13.891 -17.172 -16.344 1 83.5 38 MET B N 1
ATOM 2302 C CA . MET B 1 38 ? 13.211 -15.953 -15.906 1 83.5 38 MET B CA 1
ATOM 2303 C C . MET B 1 38 ? 13.617 -15.57 -14.484 1 83.5 38 MET B C 1
ATOM 2305 O O . MET B 1 38 ? 14.227 -14.516 -14.273 1 83.5 38 MET B O 1
ATOM 2309 N N . SER B 1 39 ? 13.359 -16.406 -13.562 1 85.12 39 SER B N 1
ATOM 2310 C CA . SER B 1 39 ? 13.727 -16.25 -12.164 1 85.12 39 SER B CA 1
ATOM 2311 C C . SER B 1 39 ? 13.984 -17.609 -11.5 1 85.12 39 SER B C 1
ATOM 2313 O O . SER B 1 39 ? 13.047 -18.391 -11.289 1 85.12 39 SER B O 1
ATOM 2315 N N . GLU B 1 40 ? 15.219 -17.828 -11.133 1 91.31 40 GLU B N 1
ATOM 2316 C CA . GLU B 1 40 ? 15.625 -19.141 -10.648 1 91.31 40 GLU B CA 1
ATOM 2317 C C . GLU B 1 40 ? 16.188 -19.062 -9.227 1 91.31 40 GLU B C 1
ATOM 2319 O O . GLU B 1 40 ? 17.281 -19.578 -8.953 1 91.31 40 GLU B O 1
ATOM 2324 N N . HIS B 1 41 ? 15.422 -18.422 -8.391 1 96.38 41 HIS B N 1
ATOM 2325 C CA . HIS B 1 41 ? 15.805 -18.422 -6.98 1 96.38 41 HIS B CA 1
ATOM 2326 C C . HIS B 1 41 ? 15.867 -19.844 -6.43 1 96.38 41 HIS B C 1
ATOM 2328 O O . HIS B 1 41 ? 16.656 -20.125 -5.52 1 96.38 41 HIS B O 1
ATOM 2334 N N . LEU B 1 42 ? 15.117 -20.703 -7.051 1 97.06 42 LEU B N 1
ATOM 2335 C CA . LEU B 1 42 ? 15.242 -22.141 -6.836 1 97.06 42 LEU B CA 1
ATOM 2336 C C . LEU B 1 42 ? 15.516 -22.859 -8.148 1 97.06 42 LEU B C 1
ATOM 2338 O O . LEU B 1 42 ? 14.625 -23.016 -8.984 1 97.06 42 LEU B O 1
ATOM 2342 N N . VAL B 1 43 ? 16.766 -23.266 -8.281 1 96.19 43 VAL B N 1
ATOM 2343 C CA . VAL B 1 43 ? 17.141 -24.141 -9.383 1 96.19 43 VAL B CA 1
ATOM 2344 C C . VAL B 1 43 ? 16.844 -25.594 -9.031 1 96.19 43 VAL B C 1
ATOM 2346 O O . VAL B 1 43 ? 17.516 -26.172 -8.172 1 96.19 43 VAL B O 1
ATOM 2349 N N . LEU B 1 44 ? 15.953 -26.156 -9.75 1 96.44 44 LEU B N 1
ATOM 2350 C CA . LEU B 1 44 ? 15.438 -27.469 -9.359 1 96.44 44 LEU B CA 1
ATOM 2351 C C . LEU B 1 44 ? 16.531 -28.531 -9.414 1 96.44 44 LEU B C 1
ATOM 2353 O O . LEU B 1 44 ? 16.578 -29.406 -8.555 1 96.44 44 LEU B O 1
ATOM 2357 N N . GLU B 1 45 ? 17.422 -28.438 -10.32 1 95.25 45 GLU B N 1
ATOM 2358 C CA . GLU B 1 45 ? 18.5 -29.406 -10.445 1 95.25 45 GLU B CA 1
ATOM 2359 C C . GLU B 1 45 ? 19.453 -29.344 -9.258 1 95.25 45 GLU B C 1
ATOM 2361 O O . GLU B 1 45 ? 20.203 -30.281 -9 1 95.25 45 GLU B O 1
ATOM 2366 N N . ARG B 1 46 ? 19.328 -28.312 -8.531 1 96.69 46 ARG B N 1
ATOM 2367 C CA . ARG B 1 46 ? 20.234 -28.094 -7.41 1 96.69 46 ARG B CA 1
ATOM 2368 C C . ARG B 1 46 ? 19.453 -27.891 -6.113 1 96.69 46 ARG B C 1
ATOM 2370 O O . ARG B 1 46 ? 19.938 -27.234 -5.191 1 96.69 46 ARG B O 1
ATOM 2377 N N . TRP B 1 47 ? 18.25 -28.406 -6.062 1 97.06 47 TRP B N 1
ATOM 2378 C CA . TRP B 1 47 ? 17.391 -28.094 -4.934 1 97.06 47 TRP B CA 1
ATOM 2379 C C . TRP B 1 47 ? 17.984 -28.625 -3.631 1 97.06 47 TRP B C 1
ATOM 2381 O O . TRP B 1 47 ? 17.797 -28.016 -2.57 1 97.06 47 TRP B O 1
ATOM 2391 N N . ARG B 1 48 ? 18.766 -29.719 -3.631 1 97.94 48 ARG B N 1
ATOM 2392 C CA . ARG B 1 48 ? 19.344 -30.297 -2.416 1 97.94 48 ARG B CA 1
ATOM 2393 C C . ARG B 1 48 ? 20.328 -29.328 -1.779 1 97.94 48 ARG B C 1
ATOM 2395 O O . ARG B 1 48 ? 20.406 -29.234 -0.554 1 97.94 48 ARG B O 1
ATOM 2402 N N . GLU B 1 49 ? 21.016 -28.719 -2.625 1 97.38 49 GLU B N 1
ATOM 2403 C CA . GLU B 1 49 ? 22 -27.734 -2.16 1 97.38 49 GLU B CA 1
ATOM 2404 C C . GLU B 1 49 ? 21.328 -26.469 -1.651 1 97.38 49 GLU B C 1
ATOM 2406 O O . GLU B 1 49 ? 21.797 -25.844 -0.701 1 97.38 49 GLU B O 1
ATOM 2411 N N . LEU B 1 50 ? 20.25 -26.078 -2.219 1 97.75 50 LEU B N 1
ATOM 2412 C CA . LEU B 1 50 ? 19.609 -24.797 -1.965 1 97.75 50 LEU B CA 1
ATOM 2413 C C . LEU B 1 50 ? 18.609 -24.891 -0.812 1 97.75 50 LEU B C 1
ATOM 2415 O O . LEU B 1 50 ? 18.297 -23.891 -0.166 1 97.75 50 LEU B O 1
ATOM 2419 N N . ALA B 1 51 ? 18.156 -26.078 -0.525 1 98.38 51 ALA B N 1
ATOM 2420 C CA . ALA B 1 51 ? 17.094 -26.297 0.44 1 98.38 51 ALA B CA 1
ATOM 2421 C C . ALA B 1 51 ? 17.469 -25.75 1.814 1 98.38 51 ALA B C 1
ATOM 2423 O O . ALA B 1 51 ? 16.719 -24.969 2.404 1 98.38 51 ALA B O 1
ATOM 2424 N N . PRO B 1 52 ? 18.656 -26.094 2.324 1 98.5 52 PRO B N 1
ATOM 2425 C CA . PRO B 1 52 ? 19.016 -25.547 3.641 1 98.5 52 PRO B CA 1
ATOM 2426 C C . PRO B 1 52 ? 19.078 -24.031 3.66 1 98.5 52 PRO B C 1
ATOM 2428 O O . PRO B 1 52 ? 18.719 -23.406 4.66 1 98.5 52 PRO B O 1
ATOM 2431 N N . GLN B 1 53 ? 19.516 -23.469 2.584 1 98.25 53 GLN B N 1
ATOM 2432 C CA . GLN B 1 53 ? 19.625 -22.016 2.488 1 98.25 53 GLN B CA 1
ATOM 2433 C C . GLN B 1 53 ? 18.234 -21.359 2.518 1 98.25 53 GLN B C 1
ATOM 2435 O O . GLN B 1 53 ? 18.031 -20.359 3.205 1 98.25 53 GLN B O 1
ATOM 2440 N N . ILE B 1 54 ? 17.328 -21.922 1.812 1 98.75 54 ILE B N 1
ATOM 2441 C CA . ILE B 1 54 ? 15.977 -21.375 1.746 1 98.75 54 ILE B CA 1
ATOM 2442 C C . ILE B 1 54 ? 15.32 -21.469 3.123 1 98.75 54 ILE B C 1
ATOM 2444 O O . ILE B 1 54 ? 14.695 -20.5 3.578 1 98.75 54 ILE B O 1
ATOM 2448 N N . LYS B 1 55 ? 15.477 -22.578 3.768 1 98.81 55 LYS B N 1
ATOM 2449 C CA . LYS B 1 55 ? 14.922 -22.75 5.105 1 98.81 55 LYS B CA 1
ATOM 2450 C C . LYS B 1 55 ? 15.516 -21.734 6.086 1 98.81 55 LYS B C 1
ATOM 2452 O O . LYS B 1 55 ? 14.797 -21.172 6.906 1 98.81 55 LYS B O 1
ATOM 2457 N N . GLU B 1 56 ? 16.797 -21.562 5.957 1 98.75 56 GLU B N 1
ATOM 2458 C CA . GLU B 1 56 ? 17.469 -20.594 6.824 1 98.75 56 GLU B CA 1
ATOM 2459 C C . GLU B 1 56 ? 16.953 -19.188 6.594 1 98.75 56 GLU B C 1
ATOM 2461 O O . GLU B 1 56 ? 16.719 -18.438 7.551 1 98.75 56 GLU B O 1
ATOM 2466 N N . LEU B 1 57 ? 16.828 -18.797 5.371 1 98.88 57 LEU B N 1
ATOM 2467 C CA . LEU B 1 57 ? 16.328 -17.469 5.035 1 98.88 57 LEU B CA 1
ATOM 2468 C C . LEU B 1 57 ? 14.906 -17.266 5.543 1 98.88 57 LEU B C 1
ATOM 2470 O O . LEU B 1 57 ? 14.562 -16.203 6.051 1 98.88 57 LEU B O 1
ATOM 2474 N N . SER B 1 58 ? 14.094 -18.312 5.336 1 98.88 58 SER B N 1
ATOM 2475 C CA . SER B 1 58 ? 12.734 -18.266 5.852 1 98.88 58 SER B CA 1
ATOM 2476 C C . SER B 1 58 ? 12.719 -17.984 7.352 1 98.88 58 SER B C 1
ATOM 2478 O O . SER B 1 58 ? 11.969 -17.141 7.828 1 98.88 58 SER B O 1
ATOM 2480 N N . GLN B 1 59 ? 13.523 -18.672 8.086 1 98.75 59 GLN B N 1
ATOM 2481 C CA . GLN B 1 59 ? 13.617 -18.5 9.531 1 98.75 59 GLN B CA 1
ATOM 2482 C C . GLN B 1 59 ? 14.18 -17.125 9.891 1 98.75 59 GLN B C 1
ATOM 2484 O O . GLN B 1 59 ? 13.625 -16.422 10.734 1 98.75 59 GLN B O 1
ATOM 2489 N N . ARG B 1 60 ? 15.219 -16.719 9.25 1 98.75 60 ARG B N 1
ATOM 2490 C CA . ARG B 1 60 ? 15.922 -15.477 9.547 1 98.75 60 ARG B CA 1
ATOM 2491 C C . ARG B 1 60 ? 15.016 -14.273 9.32 1 98.75 60 ARG B C 1
ATOM 2493 O O . ARG B 1 60 ? 15.016 -13.328 10.117 1 98.75 60 ARG B O 1
ATOM 2500 N N . TYR B 1 61 ? 14.219 -14.312 8.297 1 98.81 61 TYR B N 1
ATOM 2501 C CA . TYR B 1 61 ? 13.461 -13.133 7.914 1 98.81 61 TYR B CA 1
ATOM 2502 C C . TYR B 1 61 ? 11.992 -13.273 8.312 1 98.81 61 TYR B C 1
ATOM 2504 O O . TYR B 1 61 ? 11.195 -12.352 8.102 1 98.81 61 TYR B O 1
ATOM 2512 N N . GLY B 1 62 ? 11.602 -14.422 8.82 1 98.75 62 GLY B N 1
ATOM 2513 C CA . GLY B 1 62 ? 10.258 -14.633 9.32 1 98.75 62 GLY B CA 1
ATOM 2514 C C . GLY B 1 62 ? 9.211 -14.703 8.219 1 98.75 62 GLY B C 1
ATOM 2515 O O . GLY B 1 62 ? 8.086 -14.234 8.398 1 98.75 62 GLY B O 1
ATOM 2516 N N . LEU B 1 63 ? 9.617 -15.172 7.047 1 98.88 63 LEU B N 1
ATOM 2517 C CA . LEU B 1 63 ? 8.688 -15.352 5.938 1 98.88 63 LEU B CA 1
ATOM 2518 C C . LEU B 1 63 ? 8.305 -16.812 5.77 1 98.88 63 LEU B C 1
ATOM 2520 O O . LEU B 1 63 ? 9.18 -17.672 5.594 1 98.88 63 LEU B O 1
ATOM 2524 N N . GLU B 1 64 ? 7.055 -17.078 5.84 1 98.88 64 GLU B N 1
ATOM 2525 C CA . GLU B 1 64 ? 6.586 -18.438 5.586 1 98.88 64 GLU B CA 1
ATOM 2526 C C . GLU B 1 64 ? 6.785 -18.828 4.125 1 98.88 64 GLU B C 1
ATOM 2528 O O . GLU B 1 64 ? 6.59 -18 3.225 1 98.88 64 GLU B O 1
ATOM 2533 N N . LEU B 1 65 ? 7.207 -20 3.914 1 98.94 65 LEU B N 1
ATOM 2534 C CA . LEU B 1 65 ? 7.301 -20.547 2.561 1 98.94 65 LEU B CA 1
ATOM 2535 C C . LEU B 1 65 ? 5.93 -20.984 2.059 1 98.94 65 LEU B C 1
ATOM 2537 O O . LEU B 1 65 ? 5.484 -22.094 2.365 1 98.94 65 LEU B O 1
ATOM 2541 N N . LEU B 1 66 ? 5.312 -20.172 1.225 1 98.94 66 LEU B N 1
ATOM 2542 C CA . LEU B 1 66 ? 3.891 -20.328 0.938 1 98.94 66 LEU B CA 1
ATOM 2543 C C . LEU B 1 66 ? 3.674 -21.219 -0.276 1 98.94 66 LEU B C 1
ATOM 2545 O O . LEU B 1 66 ? 2.703 -21.984 -0.329 1 98.94 66 LEU B O 1
ATOM 2549 N N . ALA B 1 67 ? 4.555 -21.062 -1.223 1 98.88 67 ALA B N 1
ATOM 2550 C CA . ALA B 1 67 ? 4.422 -21.781 -2.492 1 98.88 67 ALA B CA 1
ATOM 2551 C C . ALA B 1 67 ? 5.707 -21.688 -3.311 1 98.88 67 ALA B C 1
ATOM 2553 O O . ALA B 1 67 ? 6.66 -21.031 -2.908 1 98.88 67 ALA B O 1
ATOM 2554 N N . MET B 1 68 ? 5.766 -22.438 -4.367 1 98.75 68 MET B N 1
ATOM 2555 C CA . MET B 1 68 ? 6.754 -22.281 -5.43 1 98.75 68 MET B CA 1
ATOM 2556 C C . MET B 1 68 ? 6.086 -22.266 -6.797 1 98.75 68 MET B C 1
ATOM 2558 O O . MET B 1 68 ? 5 -22.828 -6.969 1 98.75 68 MET B O 1
ATOM 2562 N N . GLU B 1 69 ? 6.711 -21.578 -7.645 1 98.62 69 GLU B N 1
ATOM 2563 C CA . GLU B 1 69 ? 6.215 -21.578 -9.016 1 98.62 69 GLU B CA 1
ATOM 2564 C C . GLU B 1 69 ? 7.145 -22.359 -9.938 1 98.62 69 GLU B C 1
ATOM 2566 O O . GLU B 1 69 ? 8.32 -22.016 -10.078 1 98.62 69 GLU B O 1
ATOM 2571 N N . GLN B 1 70 ? 6.676 -23.406 -10.445 1 97.19 70 GLN B N 1
ATOM 2572 C CA . GLN B 1 70 ? 7.262 -24.219 -11.5 1 97.19 70 GLN B CA 1
ATOM 2573 C C . GLN B 1 70 ? 6.297 -24.375 -12.672 1 97.19 70 GLN B C 1
ATOM 2575 O O . GLN B 1 70 ? 5.43 -25.266 -12.648 1 97.19 70 GLN B O 1
ATOM 2580 N N . PRO B 1 71 ? 6.488 -23.609 -13.75 1 94.75 71 PRO B N 1
ATOM 2581 C CA . PRO B 1 71 ? 5.426 -23.453 -14.742 1 94.75 71 PRO B CA 1
ATOM 2582 C C . PRO B 1 71 ? 5.285 -24.672 -15.648 1 94.75 71 PRO B C 1
ATOM 2584 O O . PRO B 1 71 ? 4.223 -24.891 -16.25 1 94.75 71 PRO B O 1
ATOM 2587 N N . SER B 1 72 ? 6.266 -25.531 -15.758 1 94.12 72 SER B N 1
ATOM 2588 C CA . SER B 1 72 ? 6.246 -26.656 -16.688 1 94.12 72 SER B CA 1
ATOM 2589 C C . SER B 1 72 ? 5.43 -27.812 -16.141 1 94.12 72 SER B C 1
ATOM 2591 O O . SER B 1 72 ? 5.418 -28.062 -14.938 1 94.12 72 SER B O 1
ATOM 2593 N N . ARG B 1 73 ? 4.816 -28.594 -17.031 1 94.94 73 ARG B N 1
ATOM 2594 C CA . ARG B 1 73 ? 4.086 -29.797 -16.641 1 94.94 73 ARG B CA 1
ATOM 2595 C C . ARG B 1 73 ? 4.902 -31.047 -16.938 1 94.94 73 ARG B C 1
ATOM 2597 O O . ARG B 1 73 ? 4.379 -32.156 -16.875 1 94.94 73 ARG B O 1
ATOM 2604 N N . ASP B 1 74 ? 6.137 -30.766 -17.25 1 95.5 74 ASP B N 1
ATOM 2605 C CA . ASP B 1 74 ? 7.027 -31.906 -17.469 1 95.5 74 ASP B CA 1
ATOM 2606 C C . ASP B 1 74 ? 7.105 -32.781 -16.219 1 95.5 74 ASP B C 1
ATOM 2608 O O . ASP B 1 74 ? 7.426 -32.312 -15.133 1 95.5 74 ASP B O 1
ATOM 2612 N N . LYS B 1 75 ? 6.863 -34.062 -16.406 1 97.31 75 LYS B N 1
ATOM 2613 C CA . LYS B 1 75 ? 6.734 -34.969 -15.281 1 97.31 75 LYS B CA 1
ATOM 2614 C C . LYS B 1 75 ? 8.023 -35.031 -14.469 1 97.31 75 LYS B C 1
ATOM 2616 O O . LYS B 1 75 ? 7.988 -35.031 -13.234 1 97.31 75 LYS B O 1
ATOM 2621 N N . ALA B 1 76 ? 9.102 -35.125 -15.125 1 96.69 76 ALA B N 1
ATOM 2622 C CA . ALA B 1 76 ? 10.391 -35.219 -14.438 1 96.69 76 ALA B CA 1
ATOM 2623 C C . ALA B 1 76 ? 10.695 -33.938 -13.648 1 96.69 76 ALA B C 1
ATOM 2625 O O . ALA B 1 76 ? 11.125 -34.031 -12.492 1 96.69 76 ALA B O 1
ATOM 2626 N N . LYS B 1 77 ? 10.492 -32.812 -14.211 1 96.44 77 LYS B N 1
ATOM 2627 C CA . LYS B 1 77 ? 10.719 -31.531 -13.539 1 96.44 77 LYS B CA 1
ATOM 2628 C C . LYS B 1 77 ? 9.766 -31.359 -12.359 1 96.44 77 LYS B C 1
ATOM 2630 O O . LYS B 1 77 ? 10.172 -30.891 -11.297 1 96.44 77 LYS B O 1
ATOM 2635 N N . MET B 1 78 ? 8.57 -31.75 -12.586 1 98.19 78 MET B N 1
ATOM 2636 C CA . MET B 1 78 ? 7.578 -31.609 -11.531 1 98.19 78 MET B CA 1
ATOM 2637 C C . MET B 1 78 ? 7.898 -32.531 -10.352 1 98.19 78 MET B C 1
ATOM 2639 O O . MET B 1 78 ? 7.707 -32.156 -9.195 1 98.19 78 MET B O 1
ATOM 2643 N N . GLU B 1 79 ? 8.328 -33.688 -10.68 1 98 79 GLU B N 1
ATOM 2644 C CA . GLU B 1 79 ? 8.703 -34.562 -9.578 1 98 79 GLU B CA 1
ATOM 2645 C C . GLU B 1 79 ? 9.844 -34 -8.758 1 98 79 GLU B C 1
ATOM 2647 O O . GLU B 1 79 ? 9.82 -34.031 -7.527 1 98 79 GLU B O 1
ATOM 2652 N N . GLN B 1 80 ? 10.797 -33.406 -9.453 1 97.75 80 GLN B N 1
ATOM 2653 C CA . GLN B 1 80 ? 11.875 -32.719 -8.75 1 97.75 80 GLN B CA 1
ATOM 2654 C C . GLN B 1 80 ? 11.336 -31.578 -7.895 1 97.75 80 GLN B C 1
ATOM 2656 O O . GLN B 1 80 ? 11.781 -31.391 -6.762 1 97.75 80 GLN B O 1
ATOM 2661 N N . ALA B 1 81 ? 10.438 -30.844 -8.422 1 98.5 81 ALA B N 1
ATOM 2662 C CA . ALA B 1 81 ? 9.812 -29.75 -7.684 1 98.5 81 ALA B CA 1
ATOM 2663 C C . ALA B 1 81 ? 9.102 -30.266 -6.434 1 98.5 81 ALA B C 1
ATOM 2665 O O . ALA B 1 81 ? 9.195 -29.656 -5.367 1 98.5 81 ALA B O 1
ATOM 2666 N N . MET B 1 82 ? 8.414 -31.375 -6.555 1 98.75 82 MET B N 1
ATOM 2667 C CA . MET B 1 82 ? 7.68 -31.953 -5.43 1 98.75 82 MET B CA 1
ATOM 2668 C C . MET B 1 82 ? 8.633 -32.469 -4.363 1 98.75 82 MET B C 1
ATOM 2670 O O . MET B 1 82 ? 8.391 -32.312 -3.168 1 98.75 82 MET B O 1
ATOM 2674 N N . GLN B 1 83 ? 9.719 -33.094 -4.809 1 98.69 83 GLN B N 1
ATOM 2675 C CA . GLN B 1 83 ? 10.75 -33.5 -3.867 1 98.69 83 GLN B CA 1
ATOM 2676 C C . GLN B 1 83 ? 11.312 -32.312 -3.104 1 98.69 83 GLN B C 1
ATOM 2678 O O . GLN B 1 83 ? 11.43 -32.344 -1.877 1 98.69 83 GLN B O 1
ATOM 2683 N N . ALA B 1 84 ? 11.672 -31.266 -3.816 1 98.69 84 ALA B N 1
ATOM 2684 C CA . ALA B 1 84 ? 12.18 -30.031 -3.209 1 98.69 84 ALA B CA 1
ATOM 2685 C C . ALA B 1 84 ? 11.164 -29.438 -2.232 1 98.69 84 ALA B C 1
ATOM 2687 O O . ALA B 1 84 ? 11.523 -29.031 -1.126 1 98.69 84 ALA B O 1
ATOM 2688 N N . ALA B 1 85 ? 9.922 -29.391 -2.664 1 98.81 85 ALA B N 1
ATOM 2689 C CA . ALA B 1 85 ? 8.844 -28.828 -1.854 1 98.81 85 ALA B CA 1
ATOM 2690 C C . ALA B 1 85 ? 8.734 -29.547 -0.512 1 98.81 85 ALA B C 1
ATOM 2692 O O . ALA B 1 85 ? 8.641 -28.891 0.537 1 98.81 85 ALA B O 1
ATOM 2693 N N . VAL B 1 86 ? 8.773 -30.844 -0.571 1 98.75 86 VAL B N 1
ATOM 2694 C CA . VAL B 1 86 ? 8.68 -31.656 0.641 1 98.75 86 VAL B CA 1
ATOM 2695 C C . VAL B 1 86 ? 9.867 -31.359 1.553 1 98.75 86 VAL B C 1
ATOM 2697 O O . VAL B 1 86 ? 9.695 -31.094 2.744 1 98.75 86 VAL B O 1
ATOM 2700 N N . GLU B 1 87 ? 11.008 -31.359 1.008 1 98.75 87 GLU B N 1
ATOM 2701 C CA . GLU B 1 87 ? 12.219 -31.141 1.798 1 98.75 87 GLU B CA 1
ATOM 2702 C C . GLU B 1 87 ? 12.234 -29.734 2.4 1 98.75 87 GLU B C 1
ATOM 2704 O O . GLU B 1 87 ? 12.578 -29.562 3.57 1 98.75 87 GLU B O 1
ATOM 2709 N N . ILE B 1 88 ? 11.906 -28.734 1.621 1 98.69 88 ILE B N 1
ATOM 2710 C CA . ILE B 1 88 ? 12.008 -27.328 2 1 98.69 88 ILE B CA 1
ATOM 2711 C C . ILE B 1 88 ? 10.828 -26.953 2.896 1 98.69 88 ILE B C 1
ATOM 2713 O O . ILE B 1 88 ? 10.938 -26.047 3.725 1 98.69 88 ILE B O 1
ATOM 2717 N N . GLY B 1 89 ? 9.719 -27.641 2.738 1 98.69 89 GLY B N 1
ATOM 2718 C CA . GLY B 1 89 ? 8.508 -27.328 3.482 1 98.69 89 GLY B CA 1
ATOM 2719 C C . GLY B 1 89 ? 7.586 -26.375 2.746 1 98.69 89 GLY B C 1
ATOM 2720 O O . GLY B 1 89 ? 6.98 -25.484 3.355 1 98.69 89 GLY B O 1
ATOM 2721 N N . ILE B 1 90 ? 7.453 -26.484 1.461 1 98.81 90 ILE B N 1
ATOM 2722 C CA . ILE B 1 90 ? 6.559 -25.688 0.635 1 98.81 90 ILE B CA 1
ATOM 2723 C C . ILE B 1 90 ? 5.297 -26.484 0.314 1 98.81 90 ILE B C 1
ATOM 2725 O O . ILE B 1 90 ? 5.371 -27.547 -0.329 1 98.81 90 ILE B O 1
ATOM 2729 N N . PRO B 1 91 ? 4.191 -26.016 0.668 1 98.81 91 PRO B N 1
ATOM 2730 C CA . PRO B 1 91 ? 2.99 -26.859 0.583 1 98.81 91 PRO B CA 1
ATOM 2731 C C . PRO B 1 91 ? 2.344 -26.812 -0.8 1 98.81 91 PRO B C 1
ATOM 2733 O O . PRO B 1 91 ? 1.587 -27.719 -1.154 1 98.81 91 PRO B O 1
ATOM 2736 N N . ILE B 1 92 ? 2.639 -25.766 -1.61 1 98.88 92 ILE B N 1
ATOM 2737 C CA . ILE B 1 92 ? 1.899 -25.578 -2.852 1 98.88 92 ILE B CA 1
ATOM 2738 C C . ILE B 1 92 ? 2.875 -25.359 -4.004 1 98.88 92 ILE B C 1
ATOM 2740 O O . ILE B 1 92 ? 3.844 -24.609 -3.873 1 98.88 92 ILE B O 1
ATOM 2744 N N . ILE B 1 93 ? 2.664 -26.031 -5.094 1 98.88 93 ILE B N 1
ATOM 2745 C CA . ILE B 1 93 ? 3.373 -25.812 -6.352 1 98.88 93 ILE B CA 1
ATOM 2746 C C . ILE B 1 93 ? 2.398 -25.312 -7.41 1 98.88 93 ILE B C 1
ATOM 2748 O O . ILE B 1 93 ? 1.366 -25.938 -7.664 1 98.88 93 ILE B O 1
ATOM 2752 N N . ASN B 1 94 ? 2.717 -24.188 -7.961 1 98.62 94 ASN B N 1
ATOM 2753 C CA . ASN B 1 94 ? 1.892 -23.578 -9 1 98.62 94 ASN B CA 1
ATOM 2754 C C . ASN B 1 94 ? 2.494 -23.781 -10.383 1 98.62 94 ASN B C 1
ATOM 2756 O O . ASN B 1 94 ? 3.68 -23.531 -10.602 1 98.62 94 ASN B O 1
ATOM 2760 N N . CYS B 1 95 ? 1.69 -24.297 -11.32 1 97.94 95 CYS B N 1
ATOM 2761 C CA . CYS B 1 95 ? 2.17 -24.5 -12.688 1 97.94 95 CYS B CA 1
ATOM 2762 C C . CYS B 1 95 ? 1.211 -23.891 -13.695 1 97.94 95 CYS B C 1
ATOM 2764 O O . CYS B 1 95 ? 0.162 -23.359 -13.32 1 97.94 95 CYS B O 1
ATOM 2766 N N . GLY B 1 96 ? 1.655 -23.859 -14.93 1 97.25 96 GLY B N 1
ATOM 2767 C CA . GLY B 1 96 ? 0.819 -23.359 -16.016 1 97.25 96 GLY B CA 1
ATOM 2768 C C . GLY B 1 96 ? 0.062 -24.453 -16.734 1 97.25 96 GLY B C 1
ATOM 2769 O O . GLY B 1 96 ? 0.426 -25.625 -16.656 1 97.25 96 GLY B O 1
ATOM 2770 N N . PRO B 1 97 ? -0.945 -24.062 -17.422 1 97.06 97 PRO B N 1
ATOM 2771 C CA . PRO B 1 97 ? -1.744 -25.062 -18.141 1 97.06 97 PRO B CA 1
ATOM 2772 C C . PRO B 1 97 ? -1.126 -25.469 -19.484 1 97.06 97 PRO B C 1
ATOM 2774 O O . PRO B 1 97 ? -1.435 -26.531 -20.016 1 97.06 97 PRO B O 1
ATOM 2777 N N . GLY B 1 98 ? -0.29 -24.594 -19.984 1 94.69 98 GLY B N 1
ATOM 2778 C CA . GLY B 1 98 ? 0.179 -24.844 -21.328 1 94.69 98 GLY B CA 1
ATOM 2779 C C . GLY B 1 98 ? -0.938 -24.844 -22.359 1 94.69 98 GLY B C 1
ATOM 2780 O O . GLY B 1 98 ? -2.016 -24.312 -22.125 1 94.69 98 GLY B O 1
ATOM 2781 N N . GLY B 1 99 ? -0.531 -25.297 -23.562 1 95.62 99 GLY B N 1
ATOM 2782 C CA . GLY B 1 99 ? -1.506 -25.391 -24.641 1 95.62 99 GLY B CA 1
ATOM 2783 C C . GLY B 1 99 ? -1.879 -24.031 -25.219 1 95.62 99 GLY B C 1
ATOM 2784 O O . GLY B 1 99 ? -1.099 -23.094 -25.156 1 95.62 99 GLY B O 1
ATOM 2785 N N . LYS B 1 100 ? -3.104 -24.094 -25.891 1 96.19 100 LYS B N 1
ATOM 2786 C CA . LYS B 1 100 ? -3.527 -22.891 -26.625 1 96.19 100 LYS B CA 1
ATOM 2787 C C . LYS B 1 100 ? -5.004 -22.594 -26.375 1 96.19 100 LYS B C 1
ATOM 2789 O O . LYS B 1 100 ? -5.812 -23.516 -26.25 1 96.19 100 LYS B O 1
ATOM 2794 N N . THR B 1 101 ? -5.219 -21.344 -26.438 1 94.81 101 THR B N 1
ATOM 2795 C CA . THR B 1 101 ? -6.586 -20.875 -26.25 1 94.81 101 THR B CA 1
ATOM 2796 C C . THR B 1 101 ? -7.523 -21.5 -27.281 1 94.81 101 THR B C 1
ATOM 2798 O O . THR B 1 101 ? -7.176 -21.594 -28.453 1 94.81 101 THR B O 1
ATOM 2801 N N . ASP B 1 102 ? -8.641 -21.969 -26.891 1 95.06 102 ASP B N 1
ATOM 2802 C CA . ASP B 1 102 ? -9.742 -22.438 -27.719 1 95.06 102 ASP B CA 1
ATOM 2803 C C . ASP B 1 102 ? -9.328 -23.672 -28.531 1 95.06 102 ASP B C 1
ATOM 2805 O O . ASP B 1 102 ? -9.766 -23.844 -29.672 1 95.06 102 ASP B O 1
ATOM 2809 N N . ASP B 1 103 ? -8.422 -24.406 -28 1 97.06 103 ASP B N 1
ATOM 2810 C CA . ASP B 1 103 ? -8.023 -25.688 -28.578 1 97.06 103 ASP B CA 1
ATOM 2811 C C . ASP B 1 103 ? -8.43 -26.844 -27.672 1 97.06 103 ASP B C 1
ATOM 2813 O O . ASP B 1 103 ? -7.727 -27.156 -26.703 1 97.06 103 ASP B O 1
ATOM 2817 N N . GLU B 1 104 ? -9.461 -27.453 -28.047 1 96.69 104 GLU B N 1
ATOM 2818 C CA . GLU B 1 104 ? -10.039 -28.516 -27.219 1 96.69 104 GLU B CA 1
ATOM 2819 C C . GLU B 1 104 ? -9.062 -29.672 -27.031 1 96.69 104 GLU B C 1
ATOM 2821 O O . GLU B 1 104 ? -9.031 -30.281 -25.969 1 96.69 104 GLU B O 1
ATOM 2826 N N . ALA B 1 105 ? -8.344 -29.984 -28 1 97.44 105 ALA B N 1
ATOM 2827 C CA . ALA B 1 105 ? -7.352 -31.047 -27.906 1 97.44 105 ALA B CA 1
ATOM 2828 C C . ALA B 1 105 ? -6.285 -30.719 -26.859 1 97.44 105 ALA B C 1
ATOM 2830 O O . ALA B 1 105 ? -5.902 -31.562 -26.047 1 97.44 105 ALA B O 1
ATOM 2831 N N . SER B 1 106 ? -5.891 -29.516 -26.906 1 96.44 106 SER B N 1
ATOM 2832 C CA . SER B 1 106 ? -4.898 -29.062 -25.938 1 96.44 106 SER B CA 1
ATOM 2833 C C . SER B 1 106 ? -5.465 -29.078 -24.516 1 96.44 106 SER B C 1
ATOM 2835 O O . SER B 1 106 ? -4.758 -29.391 -23.562 1 96.44 106 SER B O 1
ATOM 2837 N N . LEU B 1 107 ? -6.676 -28.688 -24.391 1 98.25 107 LEU B N 1
ATOM 2838 C CA . LEU B 1 107 ? -7.324 -28.703 -23.078 1 98.25 107 LEU B CA 1
ATOM 2839 C C . LEU B 1 107 ? -7.398 -30.125 -22.516 1 98.25 107 LEU B C 1
ATOM 2841 O O . LEU B 1 107 ? -7.09 -30.359 -21.359 1 98.25 107 LEU B O 1
ATOM 2845 N N . GLN B 1 108 ? -7.762 -31.016 -23.406 1 98.12 108 GLN B N 1
ATOM 2846 C CA . GLN B 1 108 ? -7.855 -32.406 -22.969 1 98.12 108 GLN B CA 1
ATOM 2847 C C . GLN B 1 108 ? -6.488 -32.938 -22.562 1 98.12 108 GLN B C 1
ATOM 2849 O O . GLN B 1 108 ? -6.367 -33.625 -21.547 1 98.12 108 GLN B O 1
ATOM 2854 N N . GLN B 1 109 ? -5.527 -32.625 -23.312 1 97.94 109 GLN B N 1
ATOM 2855 C CA . GLN B 1 109 ? -4.168 -33.031 -22.969 1 97.94 109 GLN B CA 1
ATOM 2856 C C . GLN B 1 109 ? -3.75 -32.438 -21.625 1 97.94 109 GLN B C 1
ATOM 2858 O O . GLN B 1 109 ? -3.146 -33.156 -20.797 1 97.94 109 GLN B O 1
ATOM 2863 N N . THR B 1 110 ? -4.023 -31.203 -21.438 1 98.12 110 THR B N 1
ATOM 2864 C CA . THR B 1 110 ? -3.729 -30.531 -20.188 1 98.12 110 THR B CA 1
ATOM 2865 C C . THR B 1 110 ? -4.426 -31.234 -19.016 1 98.12 110 THR B C 1
ATOM 2867 O O . THR B 1 110 ? -3.803 -31.516 -17.984 1 98.12 110 THR B O 1
ATOM 2870 N N . ILE B 1 111 ? -5.664 -31.547 -19.172 1 98.56 111 ILE B N 1
ATOM 2871 C CA . ILE B 1 111 ? -6.449 -32.219 -18.141 1 98.56 111 ILE B CA 1
ATOM 2872 C C . ILE B 1 111 ? -5.812 -33.562 -17.797 1 98.56 111 ILE B C 1
ATOM 2874 O O . ILE B 1 111 ? -5.637 -33.875 -16.609 1 98.56 111 ILE B O 1
ATOM 2878 N N . ASP B 1 112 ? -5.43 -34.281 -18.828 1 98.38 112 ASP B N 1
ATOM 2879 C CA . ASP B 1 112 ? -4.82 -35.594 -18.609 1 98.38 112 ASP B CA 1
ATOM 2880 C C . ASP B 1 112 ? -3.5 -35.469 -17.859 1 98.38 112 ASP B C 1
ATOM 2882 O O . ASP B 1 112 ? -3.27 -36.188 -1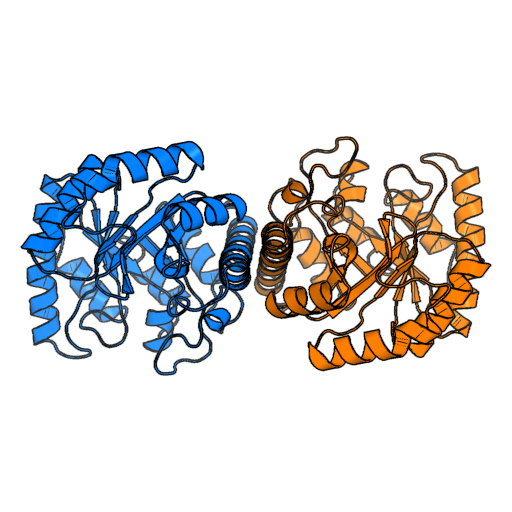6.875 1 98.38 112 ASP B O 1
ATOM 2886 N N . GLU B 1 113 ? -2.701 -34.625 -18.281 1 98.31 113 GLU B N 1
ATOM 2887 C CA . GLU B 1 113 ? -1.394 -34.406 -17.656 1 98.31 113 GLU B CA 1
ATOM 2888 C C . GLU B 1 113 ? -1.531 -33.906 -16.219 1 98.31 113 GLU B C 1
ATOM 2890 O O . GLU B 1 113 ? -0.863 -34.406 -15.32 1 98.31 113 GLU B O 1
ATOM 2895 N N . LEU B 1 114 ? -2.389 -32.969 -16 1 98.62 114 LEU B N 1
ATOM 2896 C CA . LEU B 1 114 ? -2.605 -32.438 -14.656 1 98.62 114 LEU B CA 1
ATOM 2897 C C . LEU B 1 114 ? -3.18 -33.531 -13.734 1 98.62 114 LEU B C 1
ATOM 2899 O O . LEU B 1 114 ? -2.881 -33.531 -12.539 1 98.62 114 LEU B O 1
ATOM 2903 N N . GLY B 1 115 ? -4.055 -34.312 -14.297 1 98.62 115 GLY B N 1
ATOM 2904 C CA . GLY B 1 115 ? -4.57 -35.406 -13.508 1 98.62 115 GLY B CA 1
ATOM 2905 C C . GLY B 1 115 ? -3.479 -36.312 -12.984 1 98.62 115 GLY B C 1
ATOM 2906 O O . GLY B 1 115 ? -3.477 -36.688 -11.805 1 98.62 115 GLY B O 1
ATOM 2907 N N . GLU B 1 116 ? -2.568 -36.688 -13.844 1 98.5 116 GLU B N 1
ATOM 2908 C CA . GLU B 1 116 ? -1.439 -37.531 -13.453 1 98.5 116 GLU B CA 1
ATOM 2909 C C . GLU B 1 116 ? -0.565 -36.812 -12.422 1 98.5 116 GLU B C 1
ATOM 2911 O O . GLU B 1 116 ? -0.146 -37.438 -11.438 1 98.5 116 GLU B O 1
ATOM 2916 N N . LEU B 1 117 ? -0.292 -35.594 -12.664 1 98.69 117 LEU B N 1
ATOM 2917 C CA . LEU B 1 117 ? 0.547 -34.812 -11.758 1 98.69 117 LEU B CA 1
ATOM 2918 C C . LEU B 1 117 ? -0.14 -34.625 -10.406 1 98.69 117 LEU B C 1
ATOM 2920 O O . LEU B 1 117 ? 0.523 -34.594 -9.367 1 98.69 117 LEU B O 1
ATOM 2924 N N . ALA B 1 118 ? -1.46 -34.5 -10.367 1 98.62 118 ALA B N 1
ATOM 2925 C CA . ALA B 1 118 ? -2.223 -34.375 -9.133 1 98.62 118 ALA B CA 1
ATOM 2926 C C . ALA B 1 118 ? -2.094 -35.625 -8.273 1 98.62 118 ALA B C 1
ATOM 2928 O O . ALA B 1 118 ? -1.94 -35.531 -7.051 1 98.62 118 ALA B O 1
ATOM 2929 N N . LEU B 1 119 ? -2.146 -36.688 -8.93 1 98.31 119 LEU B N 1
ATOM 2930 C CA . LEU B 1 119 ? -1.962 -37.969 -8.219 1 98.31 119 LEU B CA 1
ATOM 2931 C C . LEU B 1 119 ? -0.556 -38.062 -7.633 1 98.31 119 LEU B C 1
ATOM 2933 O O . LEU B 1 119 ? -0.375 -38.531 -6.512 1 98.31 119 LEU B O 1
ATOM 2937 N N . MET B 1 120 ? 0.402 -37.656 -8.414 1 98.62 120 MET B N 1
ATOM 2938 C CA . MET B 1 120 ? 1.771 -37.594 -7.91 1 98.62 120 MET B CA 1
ATOM 2939 C C . MET B 1 120 ? 1.873 -36.656 -6.715 1 98.62 120 MET B C 1
ATOM 2941 O O . MET B 1 120 ? 2.516 -37 -5.715 1 98.62 120 MET B O 1
ATOM 2945 N N . ALA B 1 121 ? 1.24 -35.531 -6.766 1 98.81 121 ALA B N 1
ATOM 2946 C CA . ALA B 1 121 ? 1.227 -34.562 -5.68 1 98.81 121 ALA B CA 1
ATOM 2947 C C . ALA B 1 121 ? 0.639 -35.156 -4.406 1 98.81 121 ALA B C 1
ATOM 2949 O O . ALA B 1 121 ? 1.127 -34.906 -3.305 1 98.81 121 ALA B O 1
ATOM 2950 N N . GLU B 1 122 ? -0.366 -35.969 -4.559 1 98.12 122 GLU B N 1
ATOM 2951 C CA . GLU B 1 122 ? -0.959 -36.656 -3.426 1 98.12 122 GLU B CA 1
ATOM 2952 C C . GLU B 1 122 ? 0.074 -37.531 -2.711 1 98.12 122 GLU B C 1
ATOM 2954 O O . GLU B 1 122 ? 0.148 -37.531 -1.481 1 98.12 122 GLU B O 1
ATOM 2959 N N . ARG B 1 123 ? 0.789 -38.188 -3.482 1 98.19 123 ARG B N 1
ATOM 2960 C CA . ARG B 1 123 ? 1.785 -39.094 -2.924 1 98.19 123 ARG B CA 1
ATOM 2961 C C . ARG B 1 123 ? 2.85 -38.312 -2.146 1 98.19 123 ARG B C 1
ATOM 2963 O O . ARG B 1 123 ? 3.354 -38.812 -1.131 1 98.19 123 ARG B O 1
ATOM 2970 N N . TYR B 1 124 ? 3.189 -37.188 -2.604 1 98.5 124 TYR B N 1
ATOM 2971 C CA . TYR B 1 124 ? 4.219 -36.375 -1.953 1 98.5 124 TYR B CA 1
ATOM 2972 C C . TYR B 1 124 ? 3.625 -35.531 -0.835 1 98.5 124 TYR B C 1
ATOM 2974 O O . TYR B 1 124 ? 4.359 -34.906 -0.053 1 98.5 124 TYR B O 1
ATOM 2982 N N . GLY B 1 125 ? 2.289 -35.438 -0.803 1 98.5 125 GLY B N 1
ATOM 2983 C CA . GLY B 1 125 ? 1.638 -34.656 0.241 1 98.5 125 GLY B CA 1
ATOM 2984 C C . GLY B 1 125 ? 1.7 -33.156 -0.001 1 98.5 125 GLY B C 1
ATOM 2985 O O . GLY B 1 125 ? 1.814 -32.375 0.945 1 98.5 125 GLY B O 1
ATOM 2986 N N . VAL B 1 126 ? 1.756 -32.719 -1.246 1 98.75 126 VAL B N 1
ATOM 2987 C CA . VAL B 1 126 ? 1.731 -31.297 -1.611 1 98.75 126 VAL B CA 1
ATOM 2988 C C . VAL B 1 126 ? 0.506 -31.016 -2.475 1 98.75 126 VAL B C 1
ATOM 2990 O O . VAL B 1 126 ? -0.198 -31.938 -2.893 1 98.75 126 VAL B O 1
ATOM 2993 N N . THR B 1 127 ? 0.244 -29.781 -2.65 1 98.88 127 THR B N 1
ATOM 2994 C CA . THR B 1 127 ? -0.869 -29.344 -3.484 1 98.88 127 THR B CA 1
ATOM 2995 C C . THR B 1 127 ? -0.361 -28.781 -4.805 1 98.88 127 THR B C 1
ATOM 2997 O O . THR B 1 127 ? 0.565 -27.969 -4.82 1 98.88 127 THR B O 1
ATOM 3000 N N . LEU B 1 128 ? -0.889 -29.266 -5.871 1 98.88 128 LEU B N 1
ATOM 3001 C CA . LEU B 1 128 ? -0.602 -28.734 -7.203 1 98.88 128 LEU B CA 1
ATOM 3002 C C . LEU B 1 128 ? -1.711 -27.797 -7.668 1 98.88 128 LEU B C 1
ATOM 3004 O O . LEU B 1 128 ? -2.889 -28.156 -7.637 1 98.88 128 LEU B O 1
ATOM 3008 N N . CYS B 1 129 ? -1.332 -26.625 -8.07 1 98.88 129 CYS B N 1
ATOM 3009 C CA . CYS B 1 129 ? -2.309 -25.688 -8.617 1 98.88 129 CYS B CA 1
ATOM 3010 C C . CYS B 1 129 ? -1.986 -25.344 -10.062 1 98.88 129 CYS B C 1
ATOM 3012 O O . CYS B 1 129 ? -0.816 -25.234 -10.438 1 98.88 129 CYS B O 1
ATOM 3014 N N . VAL B 1 130 ? -3.014 -25.172 -10.867 1 98.88 130 VAL B N 1
ATOM 3015 C CA . VAL B 1 130 ? -2.842 -24.688 -12.234 1 98.88 130 VAL B CA 1
ATOM 3016 C C . VAL B 1 130 ? -3.391 -23.266 -12.359 1 98.88 130 VAL B C 1
ATOM 3018 O O . VAL B 1 130 ? -4.488 -22.969 -11.883 1 98.88 130 VAL B O 1
ATOM 3021 N N . LYS B 1 131 ? -2.664 -22.422 -12.992 1 98.62 131 LYS B N 1
ATOM 3022 C CA . LYS B 1 131 ? -3.07 -21.031 -13.195 1 98.62 131 LYS B CA 1
ATOM 3023 C C . LYS B 1 131 ? -3.83 -20.875 -14.508 1 98.62 131 LYS B C 1
ATOM 3025 O O . LYS B 1 131 ? -3.32 -21.219 -15.578 1 98.62 131 LYS B O 1
ATOM 3030 N N . ALA B 1 132 ? -5.008 -20.359 -14.344 1 98 132 ALA B N 1
ATOM 3031 C CA . ALA B 1 132 ? -5.648 -19.906 -15.578 1 98 132 ALA B CA 1
ATOM 3032 C C . ALA B 1 132 ? -4.855 -18.781 -16.219 1 98 132 ALA B C 1
ATOM 3034 O O . ALA B 1 132 ? -4.586 -17.75 -15.586 1 98 132 ALA B O 1
ATOM 3035 N N . HIS B 1 133 ? -4.477 -19 -17.469 1 97.06 133 HIS B N 1
ATOM 3036 C CA . HIS B 1 133 ? -3.547 -18.094 -18.141 1 97.06 133 HIS B CA 1
ATOM 3037 C C . HIS B 1 133 ? -4.035 -17.75 -19.547 1 97.06 133 HIS B C 1
ATOM 3039 O O . HIS B 1 133 ? -4.125 -18.625 -20.406 1 97.06 133 HIS B O 1
ATOM 3045 N N . VAL B 1 134 ? -4.316 -16.484 -19.734 1 95.19 134 VA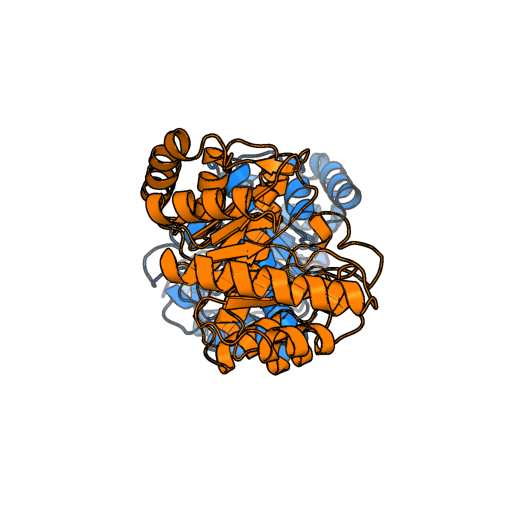L B N 1
ATOM 3046 C CA . VAL B 1 134 ? -4.754 -16.047 -21.047 1 95.19 134 VAL B CA 1
ATOM 3047 C C . VAL B 1 134 ? -3.756 -16.5 -22.109 1 95.19 134 VAL B C 1
ATOM 3049 O O . VAL B 1 134 ? -2.543 -16.469 -21.891 1 95.19 134 VAL B O 1
ATOM 3052 N N . GLY B 1 135 ? -4.258 -17.031 -23.188 1 95.12 135 GLY B N 1
ATOM 3053 C CA . GLY B 1 135 ? -3.416 -17.547 -24.25 1 95.12 135 GLY B CA 1
ATOM 3054 C C . GLY B 1 135 ? -3.158 -19.031 -24.141 1 95.12 135 GLY B C 1
ATOM 3055 O O . GLY B 1 135 ? -2.676 -19.656 -25.094 1 95.12 135 GLY B O 1
ATOM 3056 N N . ALA B 1 136 ? -3.514 -19.672 -23.016 1 97.12 136 ALA B N 1
ATOM 3057 C CA . ALA B 1 136 ? -3.258 -21.094 -22.781 1 97.12 136 ALA B CA 1
ATOM 3058 C C . ALA B 1 136 ? -4.547 -21.906 -22.844 1 97.12 136 ALA B C 1
ATOM 3060 O O . ALA B 1 136 ? -5.582 -21.391 -23.297 1 97.12 136 ALA B O 1
ATOM 3061 N N . SER B 1 137 ? -4.461 -23.219 -22.562 1 98 137 SER B N 1
ATOM 3062 C CA . SER B 1 137 ? -5.602 -24.125 -22.703 1 98 137 SER B CA 1
ATOM 3063 C C . SER B 1 137 ? -6.652 -23.859 -21.625 1 98 137 SER B C 1
ATOM 3065 O O . SER B 1 137 ? -7.848 -24.062 -21.859 1 98 137 SER B O 1
ATOM 3067 N N . VAL B 1 138 ? -6.227 -23.516 -20.453 1 98.5 138 VAL B N 1
ATOM 3068 C CA . VAL B 1 138 ? -7.082 -23.047 -19.359 1 98.5 138 VAL B CA 1
ATOM 3069 C C . VAL B 1 138 ? -6.891 -21.547 -19.156 1 98.5 138 VAL B C 1
ATOM 3071 O O . VAL B 1 138 ? -5.801 -21.094 -18.797 1 98.5 138 VAL B O 1
ATOM 3074 N N . TYR B 1 139 ? -8 -20.719 -19.438 1 97.56 139 TYR B N 1
ATOM 3075 C CA . TYR B 1 139 ? -7.699 -19.297 -19.484 1 97.56 139 TYR B CA 1
ATOM 3076 C C . TYR B 1 139 ? -8.883 -18.469 -19 1 97.56 139 TYR B C 1
ATOM 3078 O O . TYR B 1 139 ? -8.773 -17.25 -18.812 1 97.56 139 TYR B O 1
ATOM 3086 N N . ASN B 1 140 ? -10 -19.109 -18.797 1 97.94 140 ASN B N 1
ATOM 3087 C CA . ASN B 1 140 ? -11.227 -18.453 -18.375 1 97.94 140 ASN B CA 1
ATOM 3088 C C . ASN B 1 140 ? -12.062 -19.344 -17.469 1 97.94 140 ASN B C 1
ATOM 3090 O O . ASN B 1 140 ? -11.648 -20.469 -17.141 1 97.94 140 ASN B O 1
ATOM 3094 N N . THR B 1 141 ? -13.18 -18.828 -17.047 1 98.69 141 THR B N 1
ATOM 3095 C CA . THR B 1 141 ? -14.008 -19.562 -16.094 1 98.69 141 THR B CA 1
ATOM 3096 C C . THR B 1 141 ? -14.492 -20.875 -16.672 1 98.69 141 THR B C 1
ATOM 3098 O O . THR B 1 141 ? -14.344 -21.938 -16.047 1 98.69 141 THR B O 1
ATOM 3101 N N . PRO B 1 142 ? -14.953 -20.922 -17.922 1 98.5 142 PRO B N 1
ATOM 3102 C CA . PRO B 1 142 ? -15.43 -22.188 -18.469 1 98.5 142 PRO B CA 1
ATOM 3103 C C . PRO B 1 142 ? -14.336 -23.25 -18.547 1 98.5 142 PRO B C 1
ATOM 3105 O O . PRO B 1 142 ? -14.555 -24.391 -18.156 1 98.5 142 PRO B O 1
ATOM 3108 N N . THR B 1 143 ? -13.172 -22.906 -19.047 1 98.75 143 THR B N 1
ATOM 3109 C CA . THR B 1 143 ? -12.094 -23.891 -19.156 1 98.75 143 THR B CA 1
ATOM 3110 C C . THR B 1 143 ? -11.602 -24.297 -17.781 1 98.75 143 THR B C 1
ATOM 3112 O O . THR B 1 143 ? -11.211 -25.453 -17.578 1 98.75 143 THR B O 1
ATOM 3115 N N . THR B 1 144 ? -11.617 -23.391 -16.797 1 98.81 144 THR B N 1
ATOM 3116 C CA . THR B 1 144 ? -11.242 -23.703 -15.43 1 98.81 144 THR B CA 1
ATOM 3117 C C . THR B 1 144 ? -12.227 -24.688 -14.805 1 98.81 144 THR B C 1
ATOM 3119 O O . THR B 1 144 ? -11.812 -25.672 -14.172 1 98.81 144 THR B O 1
ATOM 3122 N N . LEU B 1 145 ? -13.5 -24.453 -15.062 1 98.75 145 LEU B N 1
ATOM 3123 C CA . LEU B 1 145 ? -14.531 -25.344 -14.531 1 98.75 145 LEU B CA 1
ATOM 3124 C C . LEU B 1 145 ? -14.391 -26.75 -15.117 1 98.75 145 LEU B C 1
ATOM 3126 O O . LEU B 1 145 ? -14.602 -27.75 -14.422 1 98.75 145 LEU B O 1
ATOM 3130 N N . LYS B 1 146 ? -14.047 -26.844 -16.391 1 98.56 146 LYS B N 1
ATOM 3131 C CA . LYS B 1 146 ? -13.836 -28.156 -17.016 1 98.56 146 LYS B CA 1
ATOM 3132 C C . LYS B 1 146 ? -12.711 -28.922 -16.328 1 98.56 146 LYS B C 1
ATOM 3134 O O . LYS B 1 146 ? -12.836 -30.125 -16.078 1 98.56 146 LYS B O 1
ATOM 3139 N N . VAL B 1 147 ? -11.672 -28.219 -16.047 1 98.56 147 VAL B N 1
ATOM 3140 C CA . VAL B 1 147 ? -10.523 -28.844 -15.383 1 98.56 147 VAL B CA 1
ATOM 3141 C C . VAL B 1 147 ? -10.922 -29.281 -13.969 1 98.56 147 VAL B C 1
ATOM 3143 O O . VAL B 1 147 ? -10.578 -30.375 -13.531 1 98.56 147 VAL B O 1
ATOM 3146 N N . MET B 1 148 ? -11.648 -28.469 -13.258 1 98.31 148 MET B N 1
ATOM 3147 C CA . MET B 1 148 ? -12.109 -28.75 -11.906 1 98.31 148 MET B CA 1
ATOM 3148 C C . MET B 1 148 ? -12.984 -30 -11.875 1 98.31 148 MET B C 1
ATOM 3150 O O . MET B 1 148 ? -12.891 -30.812 -10.961 1 98.31 148 MET B O 1
ATOM 3154 N N . GLU B 1 149 ? -13.781 -30.078 -12.844 1 98.25 149 GLU B N 1
ATOM 3155 C CA . GLU B 1 149 ? -14.695 -31.219 -12.93 1 98.25 149 GLU B CA 1
ATOM 3156 C C . GLU B 1 149 ? -13.945 -32.5 -13.242 1 98.25 149 GLU B C 1
ATOM 3158 O O . GLU B 1 149 ? -14.258 -33.562 -12.703 1 98.25 149 GLU B O 1
ATOM 3163 N N . ALA B 1 150 ? -12.961 -32.438 -14.039 1 98.44 150 ALA B N 1
ATOM 3164 C CA . ALA B 1 150 ? -12.25 -33.594 -14.547 1 98.44 150 ALA B CA 1
ATOM 3165 C C . ALA B 1 150 ? -11.281 -34.156 -13.508 1 98.44 150 ALA B C 1
ATOM 3167 O O . ALA B 1 150 ? -10.984 -35.344 -13.492 1 98.44 150 ALA B O 1
ATOM 3168 N N . ILE B 1 151 ? -10.734 -33.312 -12.695 1 98.44 151 ILE B N 1
ATOM 3169 C CA . ILE B 1 151 ? -9.711 -33.719 -11.734 1 98.44 151 ILE B CA 1
ATOM 3170 C C . ILE B 1 151 ? -10.273 -33.656 -10.32 1 98.44 151 ILE B C 1
ATOM 3172 O O . ILE B 1 151 ? -10.516 -32.562 -9.781 1 98.44 151 ILE B O 1
ATOM 3176 N N . SER B 1 152 ? -10.438 -34.75 -9.641 1 97 152 SER B N 1
ATOM 3177 C CA . SER B 1 152 ? -11.125 -34.812 -8.359 1 97 152 SER B CA 1
ATOM 3178 C C . SER B 1 152 ? -10.141 -34.875 -7.203 1 97 152 SER B C 1
ATOM 3180 O O . SER B 1 152 ? -10.523 -34.75 -6.039 1 97 152 SER B O 1
ATOM 3182 N N . SER B 1 153 ? -8.852 -35.062 -7.539 1 97.75 153 SER B N 1
ATOM 3183 C CA . SER B 1 153 ? -7.848 -35.219 -6.488 1 97.75 153 SER B CA 1
ATOM 3184 C C . SER B 1 153 ? -7.91 -34.062 -5.508 1 97.75 153 SER B C 1
ATOM 3186 O O . SER B 1 153 ? -7.949 -32.875 -5.914 1 97.75 153 SER B O 1
ATOM 3188 N N . PRO B 1 154 ? -7.906 -34.281 -4.227 1 97.38 154 PRO B N 1
ATOM 3189 C CA . PRO B 1 154 ? -7.871 -33.219 -3.236 1 97.38 154 PRO B CA 1
ATOM 3190 C C . PRO B 1 154 ? -6.551 -32.438 -3.242 1 97.38 154 PRO B C 1
ATOM 3192 O O . PRO B 1 154 ? -6.449 -31.375 -2.646 1 97.38 154 PRO B O 1
ATOM 3195 N N . ALA B 1 155 ? -5.477 -33 -3.895 1 98.5 155 ALA B N 1
ATOM 3196 C CA . ALA B 1 155 ? -4.156 -32.344 -3.969 1 98.5 155 ALA B CA 1
ATOM 3197 C C . ALA B 1 155 ? -4.062 -31.422 -5.172 1 98.5 155 ALA B C 1
ATOM 3199 O O . ALA B 1 155 ? -2.98 -30.922 -5.496 1 98.5 155 ALA B O 1
ATOM 3200 N N . PHE B 1 156 ? -5.188 -31.266 -5.777 1 98.62 156 PHE B N 1
ATOM 3201 C CA . PHE B 1 156 ? -5.246 -30.391 -6.945 1 98.62 156 PHE B CA 1
ATOM 3202 C C . PHE B 1 156 ? -6.102 -29.156 -6.66 1 98.62 156 PHE B C 1
ATOM 3204 O O . PHE B 1 156 ? -7.145 -29.266 -6.008 1 98.62 156 PHE B O 1
ATOM 3211 N N . GLY B 1 157 ? -5.648 -27.984 -7.156 1 98.75 157 GLY B N 1
ATOM 3212 C CA . GLY B 1 157 ? -6.406 -26.75 -7.016 1 98.75 157 GLY B CA 1
ATOM 3213 C C . GLY B 1 157 ? -6.172 -25.781 -8.156 1 98.75 157 GLY B C 1
ATOM 3214 O O . GLY B 1 157 ? -5.504 -26.109 -9.133 1 98.75 157 GLY B O 1
ATOM 3215 N N . ILE B 1 158 ? -6.789 -24.625 -7.973 1 98.81 158 ILE B N 1
ATOM 3216 C CA . ILE B 1 158 ? -6.77 -23.594 -9 1 98.81 158 ILE B CA 1
ATOM 3217 C C . ILE B 1 158 ? -6.016 -22.375 -8.484 1 98.81 158 ILE B C 1
ATOM 3219 O O . ILE B 1 158 ? -6.129 -22.016 -7.309 1 98.81 158 ILE B O 1
ATOM 3223 N N . ASP B 1 159 ? -5.176 -21.781 -9.305 1 98.81 159 ASP B N 1
ATOM 3224 C CA . ASP B 1 159 ? -4.688 -20.422 -9.172 1 98.81 159 ASP B CA 1
ATOM 3225 C C . ASP B 1 159 ? -5.426 -19.469 -10.109 1 98.81 159 ASP B C 1
ATOM 3227 O O . ASP B 1 159 ? -5.227 -19.516 -11.328 1 98.81 159 ASP B O 1
ATOM 3231 N N . MET B 1 160 ? -6.227 -18.641 -9.562 1 97.81 160 MET B N 1
ATOM 3232 C CA . MET B 1 160 ? -7.02 -17.719 -10.359 1 97.81 160 MET B CA 1
ATOM 3233 C C . MET B 1 160 ? -6.461 -16.297 -10.258 1 97.81 160 MET B C 1
ATOM 3235 O O . MET B 1 160 ? -6.902 -15.516 -9.422 1 97.81 160 MET B O 1
ATOM 3239 N N . ASP B 1 161 ? -5.574 -15.977 -11.141 1 98.44 161 ASP B N 1
ATOM 3240 C CA . ASP B 1 161 ? -4.992 -14.641 -11.25 1 98.44 161 ASP B CA 1
ATOM 3241 C C . ASP B 1 161 ? -5.961 -13.672 -11.93 1 98.44 161 ASP B C 1
ATOM 3243 O O . ASP B 1 161 ? -6.258 -13.82 -13.117 1 98.44 161 ASP B O 1
ATOM 3247 N N . PRO B 1 162 ? -6.387 -12.633 -11.266 1 98.44 162 PRO B N 1
ATOM 3248 C CA . PRO B 1 162 ? -7.422 -11.758 -11.828 1 98.44 162 PRO B CA 1
ATOM 3249 C C . PRO B 1 162 ? -6.961 -11.039 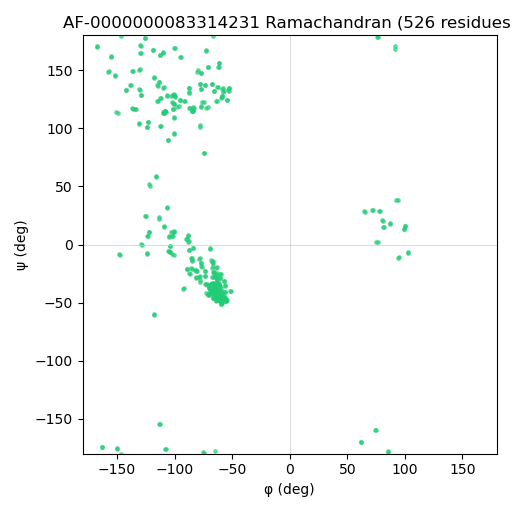-13.094 1 98.44 162 PRO B C 1
ATOM 3251 O O . PRO B 1 162 ? -7.785 -10.664 -13.93 1 98.44 162 PRO B O 1
ATOM 3254 N N . SER B 1 163 ? -5.668 -10.797 -13.242 1 98.12 163 SER B N 1
ATOM 3255 C CA . SER B 1 163 ? -5.211 -10.062 -14.422 1 98.12 163 SER B CA 1
ATOM 3256 C C . SER B 1 163 ? -5.402 -10.883 -15.688 1 98.12 163 SER B C 1
ATOM 3258 O O . SER B 1 163 ? -5.688 -10.336 -16.75 1 98.12 163 SER B O 1
ATOM 3260 N N . HIS B 1 164 ? -5.246 -12.219 -15.578 1 97.69 164 HIS B N 1
ATOM 3261 C CA . HIS B 1 164 ? -5.477 -13.078 -16.734 1 97.69 164 HIS B CA 1
ATOM 3262 C C . HIS B 1 164 ? -6.965 -13.18 -17.047 1 97.69 164 HIS B C 1
ATOM 3264 O O . HIS B 1 164 ? -7.355 -13.141 -18.219 1 97.69 164 HIS B O 1
ATOM 3270 N N . ILE B 1 165 ? -7.75 -13.312 -16.031 1 97.88 165 ILE B N 1
ATOM 3271 C CA . ILE B 1 165 ? -9.195 -13.445 -16.188 1 97.88 165 ILE B CA 1
ATOM 3272 C C . ILE B 1 165 ? -9.766 -12.156 -16.781 1 97.88 165 ILE B C 1
ATOM 3274 O O . ILE B 1 165 ? -10.602 -12.203 -17.688 1 97.88 165 ILE B O 1
ATOM 3278 N N . TYR B 1 166 ? -9.258 -11 -16.312 1 98.31 166 TYR B N 1
ATOM 3279 C CA . TYR B 1 166 ? -9.648 -9.695 -16.859 1 98.31 166 TYR B CA 1
ATOM 3280 C C . TYR B 1 166 ? -9.297 -9.594 -18.344 1 98.31 166 TYR B C 1
ATOM 3282 O O . TYR B 1 166 ? -10.148 -9.227 -19.156 1 98.31 166 TYR B O 1
ATOM 3290 N N . ARG B 1 167 ? -8.164 -10.023 -18.688 1 97.12 167 ARG B N 1
ATOM 3291 C CA . ARG B 1 167 ? -7.684 -9.922 -20.062 1 97.12 167 ARG B CA 1
ATOM 3292 C C . ARG B 1 167 ? -8.328 -10.984 -20.938 1 97.12 167 ARG B C 1
ATOM 3294 O O . ARG B 1 167 ? -8.266 -10.898 -22.172 1 97.12 167 ARG B O 1
ATOM 3301 N N . ALA B 1 168 ? -8.938 -12 -20.344 1 96.25 168 ALA B N 1
ATOM 3302 C CA . ALA B 1 168 ? -9.711 -12.992 -21.078 1 96.25 168 ALA B CA 1
ATOM 3303 C C . ALA B 1 168 ? -11.141 -12.508 -21.328 1 96.25 168 ALA B C 1
ATOM 3305 O O . ALA B 1 168 ? -11.953 -13.227 -21.906 1 96.25 168 ALA B O 1
ATOM 3306 N N . GLY B 1 169 ? -11.477 -11.312 -20.797 1 96.38 169 GLY B N 1
ATOM 3307 C CA . GLY B 1 169 ? -12.758 -10.68 -21.109 1 96.38 169 GLY B CA 1
ATOM 3308 C C . GLY B 1 169 ? -13.805 -10.891 -20.031 1 96.38 169 GLY B C 1
ATOM 3309 O O . GLY B 1 169 ? -14.984 -10.617 -20.25 1 96.38 169 GLY B O 1
ATOM 3310 N N . GLU B 1 170 ? -13.367 -11.344 -18.875 1 97.94 170 GLU B N 1
ATOM 3311 C CA . GLU B 1 170 ? -14.328 -11.625 -17.812 1 97.94 170 GLU B CA 1
ATOM 3312 C C . GLU B 1 170 ? -14.195 -10.625 -16.672 1 97.94 170 GLU B C 1
ATOM 3314 O O . GLU B 1 170 ? -13.234 -9.844 -16.625 1 97.94 170 GLU B O 1
ATOM 3319 N N . ASP B 1 171 ? -15.172 -10.594 -15.828 1 98.44 171 ASP B N 1
ATOM 3320 C CA . ASP B 1 171 ? -15.094 -9.883 -14.555 1 98.44 171 ASP B CA 1
ATOM 3321 C C . ASP B 1 171 ? -14.453 -10.758 -13.484 1 98.44 171 ASP B C 1
ATOM 3323 O O . ASP B 1 171 ? -15.031 -11.758 -13.055 1 98.44 171 ASP B O 1
ATOM 3327 N N . PRO B 1 172 ? -13.312 -10.367 -13.008 1 98.69 172 PRO B N 1
ATOM 3328 C CA . PRO B 1 172 ? -12.578 -11.234 -12.078 1 98.69 172 PRO B CA 1
ATOM 3329 C C . PRO B 1 172 ? -13.352 -11.508 -10.789 1 98.69 172 PRO B C 1
ATOM 3331 O O . PRO B 1 172 ? -13.227 -12.586 -10.211 1 98.69 172 PRO B O 1
ATOM 3334 N N . VAL B 1 173 ? -14.094 -10.531 -10.305 1 98.88 173 VAL B N 1
ATOM 3335 C CA . VAL B 1 173 ? -14.852 -10.703 -9.07 1 98.88 173 VAL B CA 1
ATOM 3336 C C . VAL B 1 173 ? -15.891 -11.805 -9.258 1 98.88 173 VAL B C 1
ATOM 3338 O O . VAL B 1 173 ? -16.031 -12.695 -8.414 1 98.88 173 VAL B O 1
ATOM 3341 N N . GLU B 1 174 ? -16.578 -11.797 -10.367 1 98.81 174 GLU B N 1
ATOM 3342 C CA . GLU B 1 174 ? -17.562 -12.828 -10.672 1 98.81 174 GLU B CA 1
ATOM 3343 C C . GLU B 1 174 ? -16.875 -14.172 -10.93 1 98.81 174 GLU B C 1
ATOM 3345 O O . GLU B 1 174 ? -17.359 -15.219 -10.484 1 98.81 174 GLU B O 1
ATOM 3350 N N . ALA B 1 175 ? -15.781 -14.109 -11.633 1 98.81 175 ALA B N 1
ATOM 3351 C CA . ALA B 1 175 ? -15.078 -15.328 -12.039 1 98.81 175 ALA B CA 1
ATOM 3352 C C . ALA B 1 175 ? -14.547 -16.078 -10.82 1 98.81 175 ALA B C 1
ATOM 3354 O O . ALA B 1 175 ? -14.656 -17.297 -10.742 1 98.81 175 ALA B O 1
ATOM 3355 N N . ILE B 1 176 ? -13.961 -15.336 -9.867 1 98.88 176 ILE B N 1
ATOM 3356 C CA . ILE B 1 176 ? -13.367 -16 -8.703 1 98.88 176 ILE B CA 1
ATOM 3357 C C . ILE B 1 176 ? -14.469 -16.672 -7.887 1 98.88 176 ILE B C 1
ATOM 3359 O O . ILE B 1 176 ? -14.266 -17.766 -7.34 1 98.88 176 ILE B O 1
ATOM 3363 N N . ALA B 1 177 ? -15.602 -16.062 -7.801 1 98.75 177 ALA B N 1
ATOM 3364 C CA . ALA B 1 177 ? -16.734 -16.641 -7.074 1 98.75 177 ALA B CA 1
ATOM 3365 C C . ALA B 1 177 ? -17.156 -17.969 -7.695 1 98.75 177 ALA B C 1
ATOM 3367 O O . ALA B 1 177 ? -17.5 -18.906 -6.984 1 98.75 177 ALA B O 1
ATOM 3368 N N . ALA B 1 178 ? -17.047 -18.062 -8.938 1 98.56 178 ALA B N 1
ATOM 3369 C CA . ALA B 1 178 ? -17.531 -19.219 -9.68 1 98.56 178 ALA B CA 1
ATOM 3370 C C . ALA B 1 178 ? -16.625 -20.422 -9.453 1 98.56 178 ALA B C 1
ATOM 3372 O O . ALA B 1 178 ? -17.062 -21.578 -9.594 1 98.56 178 ALA B O 1
ATOM 3373 N N . VAL B 1 179 ? -15.359 -20.219 -9.07 1 98.62 179 VAL B N 1
ATOM 3374 C CA . VAL B 1 179 ? -14.43 -21.344 -9 1 98.62 179 VAL B CA 1
ATOM 3375 C C . VAL B 1 179 ? -13.859 -21.453 -7.59 1 98.62 179 VAL B C 1
ATOM 3377 O O . VAL B 1 179 ? -12.945 -22.234 -7.348 1 98.62 179 VAL B O 1
ATOM 3380 N N . ILE B 1 180 ? -14.391 -20.75 -6.68 1 98.44 180 ILE B N 1
ATOM 3381 C CA . ILE B 1 180 ? -13.805 -20.484 -5.371 1 98.44 180 ILE B CA 1
ATOM 3382 C C . ILE B 1 180 ? -13.656 -21.797 -4.602 1 98.44 180 ILE B C 1
ATOM 3384 O O . ILE B 1 180 ? -12.734 -21.969 -3.801 1 98.44 180 ILE B O 1
ATOM 3388 N N . SER B 1 181 ? -14.438 -22.781 -4.875 1 97.81 181 SER B N 1
ATOM 3389 C CA . SER B 1 181 ? -14.469 -24.031 -4.117 1 97.81 181 SER B CA 1
ATOM 3390 C C . SER B 1 181 ? -13.172 -24.828 -4.281 1 97.81 181 SER B C 1
ATOM 3392 O O . SER B 1 181 ? -12.852 -25.672 -3.447 1 97.81 181 SER B O 1
ATOM 3394 N N . ARG B 1 182 ? -12.383 -24.5 -5.371 1 98.25 182 ARG B N 1
ATOM 3395 C CA . ARG B 1 182 ? -11.164 -25.25 -5.617 1 98.25 182 ARG B CA 1
ATOM 3396 C C . ARG B 1 182 ? -9.945 -24.328 -5.68 1 98.25 182 ARG B C 1
ATOM 3398 O O . ARG B 1 182 ? -8.844 -24.781 -5.984 1 98.25 182 ARG B O 1
ATOM 3405 N N . VAL B 1 183 ? -10.156 -23.109 -5.363 1 98.75 183 VAL B N 1
ATOM 3406 C CA . VAL B 1 183 ? -9.023 -22.188 -5.363 1 98.75 183 VAL B CA 1
ATOM 3407 C C . VAL B 1 183 ? -8.156 -22.422 -4.129 1 98.75 183 VAL B C 1
ATOM 3409 O O . VAL B 1 183 ? -8.648 -22.359 -2.998 1 98.75 183 VAL B O 1
ATOM 3412 N N . LYS B 1 184 ? -6.926 -22.703 -4.371 1 98.62 184 LYS B N 1
ATOM 3413 C CA . LYS B 1 184 ? -6.016 -23.016 -3.27 1 98.62 184 LYS B CA 1
ATOM 3414 C C . LYS B 1 184 ? -4.805 -22.078 -3.291 1 98.62 184 LYS B C 1
ATOM 3416 O O . LYS B 1 184 ? -3.99 -22.094 -2.365 1 98.62 184 LYS B O 1
ATOM 3421 N N . HIS B 1 185 ? -4.676 -21.312 -4.305 1 98.75 185 HIS B N 1
ATOM 3422 C CA . HIS B 1 185 ? -3.604 -20.359 -4.52 1 98.75 185 HIS B CA 1
ATOM 3423 C C . HIS B 1 185 ? -4.074 -19.188 -5.383 1 98.75 185 HIS B C 1
ATOM 3425 O O . HIS B 1 185 ? -4.867 -19.375 -6.309 1 98.75 185 HIS B O 1
ATOM 3431 N N . VAL B 1 186 ? -3.561 -17.984 -5.117 1 98.88 186 VAL B N 1
ATOM 3432 C CA . VAL B 1 186 ? -3.887 -16.844 -5.953 1 98.88 186 VAL B CA 1
ATOM 3433 C C . VAL B 1 186 ? -2.623 -16.031 -6.242 1 98.88 186 VAL B C 1
ATOM 3435 O O . VAL B 1 186 ? -1.947 -15.578 -5.316 1 98.88 186 VAL B O 1
ATOM 3438 N N . HIS B 1 187 ? -2.279 -15.977 -7.457 1 98.88 187 HIS B N 1
ATOM 3439 C CA . HIS B 1 187 ? -1.449 -14.859 -7.898 1 98.88 187 HIS B CA 1
ATOM 3440 C C . HIS B 1 187 ? -2.273 -13.586 -8.055 1 98.88 187 HIS B C 1
ATOM 3442 O O . HIS B 1 187 ? -3.344 -13.602 -8.664 1 98.88 187 HIS B O 1
ATOM 3448 N N . ILE B 1 188 ? -1.746 -12.5 -7.535 1 98.81 188 ILE B N 1
ATOM 3449 C CA . ILE B 1 188 ? -2.545 -11.281 -7.621 1 98.81 188 ILE B CA 1
ATOM 3450 C C . ILE B 1 188 ? -1.703 -10.148 -8.203 1 98.81 188 ILE B C 1
ATOM 3452 O O . ILE B 1 188 ? -0.556 -9.945 -7.801 1 98.81 188 ILE B O 1
ATOM 3456 N N . ARG B 1 189 ? -2.211 -9.508 -9.188 1 98.25 189 ARG B N 1
ATOM 3457 C CA . ARG B 1 189 ? -1.696 -8.289 -9.805 1 98.25 189 ARG B CA 1
ATOM 3458 C C . ARG B 1 189 ? -2.809 -7.512 -10.5 1 98.25 189 ARG B C 1
ATOM 3460 O O . ARG B 1 189 ? -3.883 -8.055 -10.758 1 98.25 189 ARG B O 1
ATOM 3467 N N . ASP B 1 190 ? -2.584 -6.273 -10.758 1 98.25 190 ASP B N 1
ATOM 3468 C CA . ASP B 1 190 ? -3.512 -5.418 -11.492 1 98.25 190 ASP B CA 1
ATOM 3469 C C . ASP B 1 190 ? -3.088 -5.27 -12.953 1 98.25 190 ASP B C 1
ATOM 3471 O O . ASP B 1 190 ? -2.074 -5.836 -13.367 1 98.25 190 ASP B O 1
ATOM 3475 N N . CYS B 1 191 ? -3.867 -4.758 -13.742 1 95.56 191 CYS B N 1
ATOM 3476 C CA . CYS B 1 191 ? -3.506 -4.395 -15.109 1 95.56 191 CYS B CA 1
ATOM 3477 C C . CYS B 1 191 ? -4.441 -3.322 -15.656 1 95.56 191 CYS B C 1
ATOM 3479 O O . CYS B 1 191 ? -5.598 -3.229 -15.234 1 95.56 191 CYS B O 1
ATOM 3481 N N . LYS B 1 192 ? -3.908 -2.512 -16.484 1 93.31 192 LYS B N 1
ATOM 3482 C CA . LYS B 1 192 ? -4.688 -1.479 -17.156 1 93.31 192 LYS B CA 1
ATOM 3483 C C . LYS B 1 192 ? -5.129 -1.945 -18.547 1 93.31 192 LYS B C 1
ATOM 3485 O O . LYS B 1 192 ? -4.297 -2.289 -19.391 1 93.31 192 LYS B O 1
ATOM 3490 N N . GLY B 1 193 ? -6.383 -2.01 -18.734 1 93.25 193 GLY B N 1
ATOM 3491 C CA . GLY B 1 193 ? -6.91 -2.447 -20.016 1 93.25 193 GLY B CA 1
ATOM 3492 C C . GLY B 1 193 ? -6.805 -3.945 -20.219 1 93.25 193 GLY B C 1
ATOM 3493 O O . GLY B 1 193 ? -6.332 -4.668 -19.344 1 93.25 193 GLY B O 1
ATOM 3494 N N . ARG B 1 194 ? -7.301 -4.406 -21.375 1 92.19 194 ARG B N 1
ATOM 3495 C CA . ARG B 1 194 ? -7.375 -5.836 -21.656 1 92.19 194 ARG B CA 1
ATOM 3496 C C . ARG B 1 194 ? -6.438 -6.219 -22.797 1 92.19 194 ARG B C 1
ATOM 3498 O O . ARG B 1 194 ? -6.664 -7.219 -23.484 1 92.19 194 ARG B O 1
ATOM 3505 N N . GLN B 1 195 ? -5.402 -5.344 -22.953 1 83.25 195 GLN B N 1
ATOM 3506 C CA . GLN B 1 195 ? -4.441 -5.59 -24.031 1 83.25 195 GLN B CA 1
ATOM 3507 C C . GLN B 1 195 ? -3.641 -6.863 -23.766 1 83.25 195 GLN B C 1
ATOM 3509 O O . GLN B 1 195 ? -3.834 -7.523 -22.75 1 83.25 195 GLN B O 1
ATOM 3514 N N . GLN B 1 196 ? -2.715 -7.078 -24.859 1 76.62 196 GLN B N 1
ATOM 3515 C CA . GLN B 1 196 ? -1.842 -8.242 -24.734 1 76.62 196 GLN B CA 1
ATOM 3516 C C . GLN B 1 196 ? -0.788 -8.023 -23.641 1 76.62 196 GLN B C 1
ATOM 3518 O O . GLN B 1 196 ? -0.06 -7.027 -23.672 1 76.62 196 GLN B O 1
ATOM 3523 N N . GLY B 1 197 ? -0.765 -8.758 -22.672 1 85.56 197 GLY B N 1
ATOM 3524 C CA . GLY B 1 197 ? 0.156 -8.688 -21.547 1 85.56 197 GLY B CA 1
ATOM 3525 C C . GLY B 1 197 ? -0.362 -7.832 -20.406 1 85.56 197 GLY B C 1
ATOM 3526 O O . GLY B 1 197 ? -1.311 -7.066 -20.578 1 85.56 197 GLY B O 1
ATOM 3527 N N . PRO B 1 198 ? 0.331 -7.938 -19.266 1 87.38 198 PRO B N 1
ATOM 3528 C CA . PRO B 1 198 ? -0.141 -7.219 -18.078 1 87.38 198 PRO B CA 1
ATOM 3529 C C . PRO B 1 198 ? 0.434 -5.809 -17.984 1 87.38 198 PRO B C 1
ATOM 3531 O O . PRO B 1 198 ? 0.121 -5.078 -17.031 1 87.38 198 PRO B O 1
ATOM 3534 N N . GLY B 1 199 ? 1.228 -5.367 -19.062 1 92.25 199 GLY B N 1
ATOM 3535 C CA . GLY B 1 199 ? 1.842 -4.051 -19.031 1 92.25 199 GLY B CA 1
ATOM 3536 C C . GLY B 1 199 ? 3.182 -4.035 -18.312 1 92.25 199 GLY B C 1
ATOM 3537 O O . GLY B 1 199 ? 3.688 -5.082 -17.906 1 92.25 199 GLY B O 1
ATOM 3538 N N . LYS B 1 200 ? 3.752 -2.82 -18.234 1 95.19 200 LYS B N 1
ATOM 3539 C CA . LYS B 1 200 ? 5.012 -2.65 -17.516 1 95.19 200 LYS B CA 1
ATOM 3540 C C . LYS B 1 200 ? 4.859 -3.01 -16.047 1 95.19 200 LYS B C 1
ATOM 3542 O O . LYS B 1 200 ? 3.75 -2.973 -15.508 1 95.19 200 LYS B O 1
ATOM 3547 N N . PRO B 1 201 ? 5.926 -3.375 -15.367 1 97.56 201 PRO B N 1
ATOM 3548 C CA . PRO B 1 201 ? 5.852 -3.83 -13.977 1 97.56 201 PRO B CA 1
ATOM 3549 C C . PRO B 1 201 ? 5.082 -2.865 -13.078 1 97.56 201 PRO B C 1
ATOM 3551 O O . PRO B 1 201 ? 4.266 -3.297 -12.258 1 97.56 201 PRO B O 1
ATOM 3554 N N . GLU B 1 202 ? 5.25 -1.573 -13.242 1 96.06 202 GLU B N 1
ATOM 3555 C CA . GLU B 1 202 ? 4.59 -0.59 -12.383 1 96.06 202 GLU B CA 1
ATOM 3556 C C . GLU B 1 202 ? 3.076 -0.623 -12.57 1 96.06 202 GLU B C 1
ATOM 3558 O O . GLU B 1 202 ? 2.326 -0.295 -11.648 1 96.06 202 GLU B O 1
ATOM 3563 N N . MET B 1 203 ? 2.646 -1.069 -13.695 1 95 203 MET B N 1
ATOM 3564 C CA . MET B 1 203 ? 1.218 -1.106 -14 1 95 203 MET B CA 1
ATOM 3565 C C . MET B 1 203 ? 0.578 -2.379 -13.453 1 95 203 MET B C 1
ATOM 3567 O O . MET B 1 203 ? -0.647 -2.502 -13.438 1 95 203 MET B O 1
ATOM 3571 N N . GLN B 1 204 ? 1.399 -3.301 -13.039 1 98.25 204 GLN B N 1
ATOM 3572 C CA . GLN B 1 204 ? 0.911 -4.574 -12.516 1 98.25 204 GLN B CA 1
ATOM 3573 C C . GLN B 1 204 ? 0.625 -4.477 -11.023 1 98.25 204 GLN B C 1
ATOM 3575 O O . GLN B 1 204 ? 0.054 -5.398 -10.43 1 98.25 204 GLN B O 1
ATOM 3580 N N . VAL B 1 205 ? 0.958 -3.324 -10.469 1 98.81 205 VAL B N 1
ATOM 3581 C CA . VAL B 1 205 ? 0.849 -3.137 -9.023 1 98.81 205 VAL B CA 1
ATOM 3582 C C . VAL B 1 205 ? -0.62 -2.996 -8.633 1 98.81 205 VAL B C 1
ATOM 3584 O O . VAL B 1 205 ? -1.384 -2.295 -9.297 1 98.81 205 VAL B O 1
ATOM 3587 N N . ASN B 1 206 ? -0.973 -3.668 -7.52 1 98.81 206 ASN B N 1
ATOM 3588 C CA . ASN B 1 206 ? -2.338 -3.59 -7.008 1 98.81 206 ASN B CA 1
ATOM 3589 C C . ASN B 1 206 ? -2.77 -2.145 -6.781 1 98.81 206 ASN B C 1
ATOM 3591 O O . ASN B 1 206 ? -2.064 -1.378 -6.125 1 98.81 206 ASN B O 1
ATOM 3595 N N . GLY B 1 207 ? -3.859 -1.778 -7.398 1 98.06 207 GLY B N 1
ATOM 3596 C CA . GLY B 1 207 ? -4.422 -0.455 -7.184 1 98.06 207 GLY B CA 1
ATOM 3597 C C . GLY B 1 207 ? -4.145 0.506 -8.32 1 98.06 207 GLY B C 1
ATOM 3598 O O . GLY B 1 207 ? -4.707 1.601 -8.375 1 98.06 207 GLY B O 1
ATOM 3599 N N . ARG B 1 208 ? -3.32 0.067 -9.281 1 97.75 208 ARG B N 1
ATOM 3600 C CA . ARG B 1 208 ? -2.934 0.992 -10.336 1 97.75 208 ARG B CA 1
ATOM 3601 C C . ARG B 1 208 ? -3.688 0.691 -11.633 1 97.75 208 ARG B C 1
ATOM 3603 O O . ARG B 1 208 ? -3.58 1.436 -12.602 1 97.75 208 ARG B O 1
ATOM 3610 N N . GLY B 1 209 ? -4.438 -0.416 -11.617 1 96.94 209 GLY B N 1
ATOM 3611 C CA . GLY B 1 209 ? -5.098 -0.822 -12.844 1 96.94 209 GLY B CA 1
ATOM 3612 C C . GLY B 1 209 ? -6.609 -0.722 -12.773 1 96.94 209 GLY B C 1
ATOM 3613 O O . GLY B 1 209 ? -7.148 0.102 -12.023 1 96.94 209 GLY B O 1
ATOM 3614 N N . ASP B 1 210 ? -7.277 -1.577 -13.641 1 97.19 210 ASP B N 1
ATOM 3615 C CA . ASP B 1 210 ? -8.711 -1.447 -13.852 1 97.19 210 ASP B CA 1
ATOM 3616 C C . ASP B 1 210 ? -9.484 -2.541 -13.117 1 97.19 210 ASP B C 1
ATOM 3618 O O . ASP B 1 210 ? -10.711 -2.557 -13.125 1 97.19 210 ASP B O 1
ATOM 3622 N N . ILE B 1 211 ? -8.781 -3.406 -12.453 1 98.19 211 ILE B N 1
ATOM 3623 C CA . ILE B 1 211 ? -9.43 -4.562 -11.859 1 98.19 211 ILE B CA 1
ATOM 3624 C C . ILE B 1 211 ? -9.938 -4.207 -10.461 1 98.19 211 ILE B C 1
ATOM 3626 O O . ILE B 1 211 ? -9.234 -3.564 -9.68 1 98.19 211 ILE B O 1
ATOM 3630 N N . ASP B 1 212 ? -11.148 -4.578 -10.125 1 98.5 212 ASP B N 1
ATOM 3631 C CA . ASP B 1 212 ? -11.703 -4.395 -8.789 1 98.5 212 ASP B CA 1
ATOM 3632 C C . ASP B 1 212 ? -11.102 -5.391 -7.805 1 98.5 212 ASP B C 1
ATOM 3634 O O . ASP B 1 212 ? -11.773 -6.344 -7.391 1 98.5 212 ASP B O 1
ATOM 3638 N N . LEU B 1 213 ? -9.914 -5.086 -7.371 1 98.81 213 LEU B N 1
ATOM 3639 C CA . LEU B 1 213 ? -9.219 -5.992 -6.461 1 98.81 213 LEU B CA 1
ATOM 3640 C C . LEU B 1 213 ? -9.828 -5.934 -5.062 1 98.81 213 LEU B C 1
ATOM 3642 O O . LEU B 1 213 ? -9.734 -6.898 -4.301 1 98.81 213 LEU B O 1
ATOM 3646 N N . VAL B 1 214 ? -10.43 -4.801 -4.691 1 98.69 214 VAL B N 1
ATOM 3647 C CA . VAL B 1 214 ? -11.133 -4.703 -3.418 1 98.69 214 VAL B CA 1
ATOM 3648 C C . VAL B 1 214 ? -12.258 -5.734 -3.371 1 98.69 214 VAL B C 1
ATOM 3650 O O . VAL B 1 214 ? -12.344 -6.527 -2.43 1 98.69 214 VAL B O 1
ATOM 3653 N N . GLY B 1 215 ? -13.078 -5.723 -4.414 1 98.75 215 GLY B N 1
ATOM 3654 C CA . GLY B 1 215 ? -14.148 -6.707 -4.5 1 98.75 215 GLY B CA 1
ATOM 3655 C C . GLY B 1 215 ? -13.641 -8.133 -4.594 1 98.75 215 GLY B C 1
ATOM 3656 O O . GLY B 1 215 ? -14.211 -9.039 -3.979 1 98.75 215 GLY B O 1
ATOM 3657 N N . TYR B 1 216 ? -12.547 -8.32 -5.348 1 98.88 216 TYR B N 1
ATOM 3658 C CA . TYR B 1 216 ? -11.953 -9.641 -5.543 1 98.88 216 TYR B CA 1
ATOM 3659 C C . TYR B 1 216 ? -11.523 -10.25 -4.211 1 98.88 216 TYR B C 1
ATOM 3661 O O . TYR B 1 216 ? -11.875 -11.391 -3.9 1 98.88 216 TYR B O 1
ATOM 3669 N N . ILE B 1 217 ? -10.812 -9.5 -3.391 1 98.88 217 ILE B N 1
ATOM 3670 C CA . ILE B 1 217 ? -10.305 -9.961 -2.104 1 98.88 217 ILE B CA 1
ATOM 3671 C C . ILE B 1 217 ? -11.461 -10.164 -1.131 1 98.88 217 ILE B C 1
ATOM 3673 O O . ILE B 1 217 ? -11.453 -11.109 -0.34 1 98.88 217 ILE B O 1
ATOM 3677 N N . ARG B 1 218 ? -12.469 -9.328 -1.221 1 98.69 218 ARG B N 1
ATOM 3678 C CA . ARG B 1 218 ? -13.648 -9.492 -0.384 1 98.69 218 ARG B CA 1
ATOM 3679 C C . ARG B 1 218 ? -14.32 -10.836 -0.642 1 98.69 218 ARG B C 1
ATOM 3681 O O . ARG B 1 218 ? -14.695 -11.539 0.299 1 98.69 218 ARG B O 1
ATOM 3688 N N . VAL B 1 219 ? -14.461 -11.203 -1.925 1 98.81 219 VAL B N 1
ATOM 3689 C CA . VAL B 1 219 ? -15.102 -12.461 -2.293 1 98.81 219 VAL B CA 1
ATOM 3690 C C . VAL B 1 219 ? -14.297 -13.633 -1.742 1 98.81 219 VAL B C 1
ATOM 3692 O O . VAL B 1 219 ? -14.859 -14.594 -1.212 1 98.81 219 VAL B O 1
ATOM 3695 N N . LEU B 1 220 ? -12.961 -13.539 -1.873 1 98.75 220 LEU B N 1
ATOM 3696 C CA . LEU B 1 220 ? -12.117 -14.578 -1.294 1 98.75 220 LEU B CA 1
ATOM 3697 C C . LEU B 1 220 ? -12.406 -14.742 0.194 1 98.75 220 LEU B C 1
ATOM 3699 O O . LEU B 1 220 ? -12.641 -15.859 0.662 1 98.75 220 LEU B O 1
ATOM 3703 N N . HIS B 1 221 ? -12.438 -13.625 0.913 1 98.5 221 HIS B N 1
ATOM 3704 C CA . HIS B 1 221 ? -12.641 -13.648 2.357 1 98.5 221 HIS B CA 1
ATOM 3705 C C . HIS B 1 221 ? -14.016 -14.195 2.709 1 98.5 221 HIS B C 1
ATOM 3707 O O . HIS B 1 221 ? -14.141 -15.07 3.562 1 98.5 221 HIS B O 1
ATOM 3713 N N . GLU B 1 222 ? -15.008 -13.734 2.055 1 98.38 222 GLU B N 1
ATOM 3714 C CA . GLU B 1 222 ? -16.391 -14.086 2.365 1 98.38 222 GLU B CA 1
ATOM 3715 C C . GLU B 1 222 ? -16.656 -15.562 2.09 1 98.38 222 GLU B C 1
ATOM 3717 O O . GLU B 1 222 ? -17.594 -16.141 2.645 1 98.38 222 GLU B O 1
ATOM 3722 N N . ASN B 1 223 ? -15.875 -16.156 1.224 1 98.31 223 ASN B N 1
ATOM 3723 C CA . ASN B 1 223 ? -16.078 -17.547 0.886 1 98.31 223 ASN B CA 1
ATOM 3724 C C . ASN B 1 223 ? -15.094 -18.453 1.633 1 98.31 223 ASN B C 1
ATOM 3726 O O . ASN B 1 223 ? -14.914 -19.625 1.266 1 98.31 223 ASN B O 1
ATOM 3730 N N . GLY B 1 224 ? -14.391 -17.938 2.602 1 97.44 224 GLY B N 1
ATOM 3731 C CA . GLY B 1 224 ? -13.602 -18.734 3.527 1 97.44 224 GLY B CA 1
ATOM 3732 C C . GLY B 1 224 ? -12.258 -19.156 2.965 1 97.44 224 GLY B C 1
ATOM 3733 O O . GLY B 1 224 ? -11.648 -20.109 3.441 1 97.44 224 GLY B O 1
ATOM 3734 N N . TYR B 1 225 ? -11.781 -18.453 1.957 1 98.19 225 TYR B N 1
ATOM 3735 C CA . TYR B 1 225 ? -10.469 -18.75 1.403 1 98.19 225 TYR B CA 1
ATOM 3736 C C . TYR B 1 225 ? -9.375 -18.531 2.447 1 98.19 225 TYR B C 1
ATOM 3738 O O . TYR B 1 225 ? -9.328 -17.484 3.105 1 98.19 225 TYR B O 1
ATOM 3746 N N . THR B 1 226 ? -8.414 -19.5 2.523 1 95.25 226 THR B N 1
ATOM 3747 C CA . THR B 1 226 ? -7.367 -19.406 3.537 1 95.25 226 THR B CA 1
ATOM 3748 C C . THR B 1 226 ? -5.988 -19.562 2.906 1 95.25 226 THR B C 1
ATOM 3750 O O . THR B 1 226 ? -4.977 -19.578 3.611 1 95.25 226 THR B O 1
ATOM 3753 N N . GLY B 1 227 ? -5.93 -19.734 1.61 1 97.5 227 GLY B N 1
ATOM 3754 C CA . GLY B 1 227 ? -4.656 -19.906 0.922 1 97.5 227 GLY B CA 1
ATOM 3755 C C . GLY B 1 227 ? -3.889 -18.609 0.777 1 97.5 227 GLY B C 1
ATOM 3756 O O . GLY B 1 227 ? -4.309 -17.562 1.296 1 97.5 227 GLY B O 1
ATOM 3757 N N . PRO B 1 228 ? -2.736 -18.672 0.147 1 98.62 228 PRO B N 1
ATOM 3758 C CA . PRO B 1 228 ? -1.899 -17.484 -0.031 1 98.62 228 PRO B CA 1
ATOM 3759 C C . PRO B 1 228 ? -2.396 -16.562 -1.152 1 98.62 228 PRO B C 1
ATOM 3761 O O . PRO B 1 228 ? -2.916 -17.047 -2.162 1 98.62 228 PRO B O 1
ATOM 3764 N N . LEU B 1 229 ? -2.365 -15.367 -0.904 1 98.75 229 LEU B N 1
ATOM 3765 C CA . LEU B 1 229 ? -2.486 -14.305 -1.895 1 98.75 229 LEU B CA 1
ATOM 3766 C C . LEU B 1 229 ? -1.117 -13.734 -2.258 1 98.75 229 LEU B C 1
ATOM 3768 O O . LEU B 1 229 ? -0.584 -12.883 -1.543 1 98.75 229 LEU B O 1
ATOM 3772 N N . ASN B 1 230 ? -0.507 -14.25 -3.375 1 98.88 230 ASN B N 1
ATOM 3773 C CA . ASN B 1 230 ? 0.877 -13.953 -3.729 1 98.88 230 ASN B CA 1
ATOM 3774 C C . ASN B 1 230 ? 0.961 -12.906 -4.836 1 98.88 230 ASN B C 1
ATOM 3776 O O . ASN B 1 230 ? 0.524 -13.148 -5.961 1 98.88 230 ASN B O 1
ATOM 3780 N N . LEU B 1 231 ? 1.542 -11.781 -4.5 1 98.94 231 LEU B N 1
ATOM 3781 C CA . LEU B 1 231 ? 1.853 -10.805 -5.535 1 98.94 231 LEU B CA 1
ATOM 3782 C C . LEU B 1 231 ? 2.746 -11.414 -6.609 1 98.94 231 LEU B C 1
ATOM 3784 O O . LEU B 1 231 ? 3.713 -12.109 -6.297 1 98.94 231 LEU B O 1
ATOM 3788 N N . GLU B 1 232 ? 2.361 -11.188 -7.812 1 98.75 232 GLU B N 1
ATOM 3789 C CA . GLU B 1 232 ? 3.24 -11.602 -8.906 1 98.75 232 GLU B CA 1
ATOM 3790 C C . GLU B 1 232 ? 3.432 -10.469 -9.914 1 98.75 232 GLU B C 1
ATOM 3792 O O . GLU B 1 232 ? 2.543 -10.195 -10.719 1 98.75 232 GLU B O 1
ATOM 3797 N N . ILE B 1 233 ? 4.555 -9.867 -9.852 1 98.38 233 ILE B N 1
ATOM 3798 C CA . ILE B 1 233 ? 4.953 -8.852 -10.82 1 98.38 233 ILE B CA 1
ATOM 3799 C C . ILE B 1 233 ? 6.109 -9.367 -11.672 1 98.38 233 ILE B C 1
ATOM 3801 O O . ILE B 1 233 ? 7.141 -9.781 -11.141 1 98.38 233 ILE B O 1
ATOM 3805 N N . ILE B 1 234 ? 5.945 -9.32 -12.945 1 96.88 234 ILE B N 1
ATOM 3806 C CA . ILE B 1 234 ? 6.965 -9.852 -13.844 1 96.88 234 ILE B CA 1
ATOM 3807 C C . ILE B 1 234 ? 7.605 -8.711 -14.625 1 96.88 234 ILE B C 1
ATOM 3809 O O . ILE B 1 234 ? 7.074 -7.602 -14.664 1 96.88 234 ILE B O 1
ATOM 3813 N N . GLY B 1 235 ? 8.75 -8.938 -15.211 1 96.5 235 GLY B N 1
ATOM 3814 C CA . GLY B 1 235 ? 9.398 -7.992 -16.109 1 96.5 235 GLY B CA 1
ATOM 3815 C C . GLY B 1 235 ? 10.281 -6.992 -15.383 1 96.5 235 GLY B C 1
ATOM 3816 O O . GLY B 1 235 ? 10.664 -5.969 -15.945 1 96.5 235 GLY B O 1
ATOM 3817 N N . ALA B 1 236 ? 10.656 -7.301 -14.133 1 97.25 236 ALA B N 1
ATOM 3818 C CA . ALA B 1 236 ? 11.391 -6.32 -13.344 1 97.25 236 ALA B CA 1
ATOM 3819 C C . ALA B 1 236 ? 12.844 -6.742 -13.148 1 97.25 236 ALA B C 1
ATOM 3821 O O . ALA B 1 236 ? 13.547 -6.191 -12.297 1 97.25 236 ALA B O 1
ATOM 3822 N N . LYS B 1 237 ? 13.273 -7.664 -13.922 1 96.69 237 LYS B N 1
ATOM 3823 C CA . LYS B 1 237 ? 14.594 -8.258 -13.727 1 96.69 237 LYS B CA 1
ATOM 3824 C C . LYS B 1 237 ? 15.688 -7.195 -13.75 1 96.69 237 LYS B C 1
ATOM 3826 O O . LYS B 1 237 ? 16.672 -7.293 -13.016 1 96.69 237 LYS B O 1
ATOM 3831 N N . GLU B 1 238 ? 15.508 -6.152 -14.586 1 97.31 238 GLU B N 1
ATOM 3832 C CA . GLU B 1 238 ? 16.562 -5.152 -14.758 1 97.31 238 GLU B CA 1
ATOM 3833 C C . GLU B 1 238 ? 16.25 -3.885 -13.969 1 97.31 238 GLU B C 1
ATOM 3835 O O . GLU B 1 238 ? 16.891 -2.852 -14.156 1 97.31 238 GLU B O 1
ATOM 3840 N N . TYR B 1 239 ? 15.242 -3.922 -13.18 1 98.19 239 TYR B N 1
ATOM 3841 C CA . TYR B 1 239 ? 14.844 -2.738 -12.422 1 98.19 239 TYR B CA 1
ATOM 3842 C C . TYR B 1 239 ? 15.766 -2.516 -11.234 1 98.19 239 TYR B C 1
ATOM 3844 O O . TYR B 1 239 ? 16.234 -3.475 -10.617 1 98.19 239 TYR B O 1
ATOM 3852 N N . PRO B 1 240 ? 15.961 -1.219 -10.883 1 98.31 240 PRO B N 1
ATOM 3853 C CA . PRO B 1 240 ? 16.688 -0.943 -9.641 1 98.31 240 PRO B CA 1
ATOM 3854 C C . PRO B 1 240 ? 15.984 -1.495 -8.406 1 98.31 240 PRO B C 1
ATOM 3856 O O . PRO B 1 240 ? 14.758 -1.621 -8.391 1 98.31 240 PRO B O 1
ATOM 3859 N N . LEU B 1 241 ? 16.766 -1.79 -7.398 1 98.56 241 LEU B N 1
ATOM 3860 C CA . LEU B 1 241 ? 16.266 -2.414 -6.18 1 98.56 241 LEU B CA 1
ATOM 3861 C C . LEU B 1 241 ? 15.148 -1.576 -5.555 1 98.56 241 LEU B C 1
ATOM 3863 O O . LEU B 1 241 ? 14.125 -2.115 -5.125 1 98.56 241 LEU B O 1
ATOM 3867 N N . GLU B 1 242 ? 15.328 -0.219 -5.555 1 98.56 242 GLU B N 1
ATOM 3868 C CA . GLU B 1 242 ? 14.328 0.656 -4.949 1 98.56 242 GLU B CA 1
ATOM 3869 C C . GLU B 1 242 ? 12.984 0.532 -5.656 1 98.56 242 GLU B C 1
ATOM 3871 O O . GLU B 1 242 ? 11.93 0.592 -5.016 1 98.56 242 GLU B O 1
ATOM 3876 N N . HIS B 1 243 ? 13.047 0.3 -6.93 1 98.69 243 HIS B N 1
ATOM 3877 C CA . HIS B 1 243 ? 11.812 0.167 -7.703 1 98.69 243 HIS B CA 1
ATOM 3878 C C . HIS B 1 243 ? 11.086 -1.127 -7.355 1 98.69 243 HIS B C 1
ATOM 3880 O O . HIS B 1 243 ? 9.867 -1.128 -7.18 1 98.69 243 HIS B O 1
ATOM 3886 N N . CYS B 1 244 ? 11.859 -2.184 -7.242 1 98.81 244 CYS B N 1
ATOM 3887 C CA . CYS B 1 244 ? 11.273 -3.463 -6.848 1 98.81 244 CYS B CA 1
ATOM 3888 C C . CYS B 1 244 ? 10.648 -3.369 -5.461 1 98.81 244 CYS B C 1
ATOM 3890 O O . CYS B 1 244 ? 9.523 -3.838 -5.25 1 98.81 244 CYS B O 1
ATOM 3892 N N . CYS B 1 245 ? 11.359 -2.674 -4.582 1 98.88 245 CYS B N 1
ATOM 3893 C CA . CYS B 1 245 ? 10.883 -2.498 -3.217 1 98.88 245 CYS B CA 1
ATOM 3894 C C . CYS B 1 245 ? 9.578 -1.703 -3.195 1 98.88 245 CYS B C 1
ATOM 3896 O O . CYS B 1 245 ? 8.641 -2.061 -2.48 1 98.88 245 CYS B O 1
ATOM 3898 N N .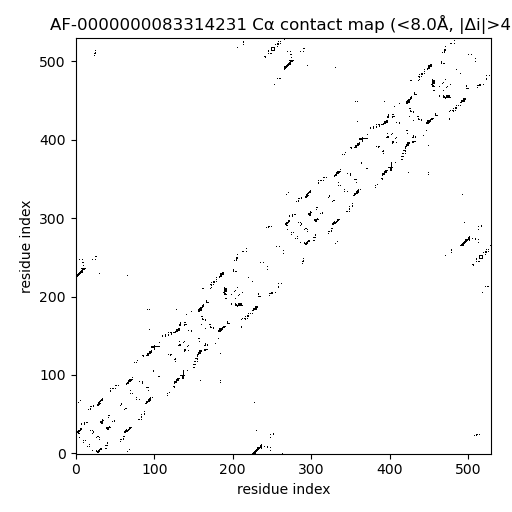 ILE B 1 246 ? 9.523 -0.707 -3.98 1 98.94 246 ILE B N 1
ATOM 3899 C CA . ILE B 1 246 ? 8.359 0.176 -4.035 1 98.94 246 ILE B CA 1
ATOM 3900 C C . ILE B 1 246 ? 7.145 -0.6 -4.535 1 98.94 246 ILE B C 1
ATOM 3902 O O . ILE B 1 246 ? 6.07 -0.537 -3.934 1 98.94 246 ILE B O 1
ATOM 3906 N N . MET B 1 247 ? 7.32 -1.365 -5.543 1 98.94 247 MET B N 1
ATOM 3907 C CA . MET B 1 247 ? 6.207 -2.123 -6.102 1 98.94 247 MET B CA 1
ATOM 3908 C C . MET B 1 247 ? 5.703 -3.166 -5.109 1 98.94 247 MET B C 1
ATOM 3910 O O . MET B 1 247 ? 4.496 -3.297 -4.898 1 98.94 247 MET B O 1
ATOM 3914 N N . ALA B 1 248 ? 6.625 -3.857 -4.492 1 98.94 248 ALA B N 1
ATOM 3915 C CA . ALA B 1 248 ? 6.254 -4.859 -3.496 1 98.94 248 ALA B CA 1
ATOM 3916 C C . ALA B 1 248 ? 5.477 -4.23 -2.344 1 98.94 248 ALA B C 1
ATOM 3918 O O . ALA B 1 248 ? 4.418 -4.727 -1.958 1 98.94 248 ALA B O 1
ATOM 3919 N N . ALA B 1 249 ? 5.977 -3.141 -1.868 1 98.94 249 ALA B N 1
ATOM 3920 C CA . ALA B 1 249 ? 5.406 -2.512 -0.68 1 98.94 249 ALA B CA 1
ATOM 3921 C C . ALA B 1 249 ? 4.047 -1.897 -0.985 1 98.94 249 ALA B C 1
ATOM 3923 O O . ALA B 1 249 ? 3.111 -2.016 -0.189 1 98.94 249 ALA B O 1
ATOM 3924 N N . GLU B 1 250 ? 3.941 -1.226 -2.113 1 98.94 250 GLU B N 1
ATOM 3925 C CA . GLU B 1 250 ? 2.672 -0.621 -2.506 1 98.94 250 GLU B CA 1
ATOM 3926 C C . GLU B 1 250 ? 1.571 -1.672 -2.615 1 98.94 250 GLU B C 1
ATOM 3928 O O . GLU B 1 250 ? 0.469 -1.479 -2.1 1 98.94 250 GLU B O 1
ATOM 3933 N N . ALA B 1 251 ? 1.93 -2.736 -3.23 1 98.94 251 ALA B N 1
ATOM 3934 C CA . ALA B 1 251 ? 0.952 -3.809 -3.393 1 98.94 251 ALA B CA 1
ATOM 3935 C C . ALA B 1 251 ? 0.557 -4.398 -2.041 1 98.94 251 ALA B C 1
ATOM 3937 O O . ALA B 1 251 ? -0.619 -4.684 -1.802 1 98.94 251 ALA B O 1
ATOM 3938 N N . ARG B 1 252 ? 1.502 -4.602 -1.173 1 98.94 252 ARG B N 1
ATOM 3939 C CA . ARG B 1 252 ? 1.235 -5.145 0.156 1 98.94 252 ARG B CA 1
ATOM 3940 C C . ARG B 1 252 ? 0.29 -4.238 0.938 1 98.94 252 ARG B C 1
ATOM 3942 O O . ARG B 1 252 ? -0.632 -4.719 1.6 1 98.94 252 ARG B O 1
ATOM 3949 N N . GLY B 1 253 ? 0.548 -2.951 0.858 1 98.88 253 GLY B N 1
ATOM 3950 C CA . GLY B 1 253 ? -0.336 -2.008 1.522 1 98.88 253 GLY B CA 1
ATOM 3951 C C . GLY B 1 253 ? -1.76 -2.053 0.998 1 98.88 253 GLY B C 1
ATOM 3952 O O . GLY B 1 253 ? -2.715 -1.981 1.774 1 98.88 253 GLY B O 1
ATOM 3953 N N . HIS B 1 254 ? -1.875 -2.123 -0.276 1 98.94 254 HIS B N 1
ATOM 3954 C CA . HIS B 1 254 ? -3.188 -2.209 -0.903 1 98.94 254 HIS B CA 1
ATOM 3955 C C . HIS B 1 254 ? -3.951 -3.438 -0.417 1 98.94 254 HIS B C 1
ATOM 3957 O O . HIS B 1 254 ? -5.117 -3.338 -0.031 1 98.94 254 HIS B O 1
ATOM 3963 N N . MET B 1 255 ? -3.262 -4.57 -0.411 1 98.88 255 MET B N 1
ATOM 3964 C CA . MET B 1 255 ? -3.904 -5.809 0.022 1 98.88 255 MET B CA 1
ATOM 3965 C C . MET B 1 255 ? -4.277 -5.738 1.499 1 98.88 255 MET B C 1
ATOM 3967 O O . MET B 1 255 ? -5.348 -6.203 1.896 1 98.88 255 MET B O 1
ATOM 3971 N N . GLN B 1 256 ? -3.412 -5.16 2.277 1 98.75 256 GLN B N 1
ATOM 3972 C CA . GLN B 1 256 ? -3.682 -5.012 3.705 1 98.75 256 GLN B CA 1
ATOM 3973 C C . GLN B 1 256 ? -4.953 -4.207 3.943 1 98.75 256 GLN B C 1
ATOM 3975 O O . GLN B 1 256 ? -5.809 -4.605 4.738 1 98.75 256 GLN B O 1
ATOM 3980 N N . ALA B 1 257 ? -5.113 -3.102 3.244 1 98.81 257 ALA B N 1
ATOM 3981 C CA . ALA B 1 257 ? -6.297 -2.264 3.404 1 98.81 257 ALA B CA 1
ATOM 3982 C C . ALA B 1 257 ? -7.555 -2.998 2.945 1 98.81 257 ALA B C 1
ATOM 3984 O O . ALA B 1 257 ? -8.625 -2.854 3.545 1 98.81 257 ALA B O 1
ATOM 3985 N N . CYS B 1 258 ? -7.449 -3.754 1.853 1 98.75 258 CYS B N 1
ATOM 3986 C CA . CYS B 1 258 ? -8.586 -4.535 1.378 1 98.75 258 CYS B CA 1
ATOM 3987 C C . CYS B 1 258 ? -9.055 -5.523 2.439 1 98.75 258 CYS B C 1
ATOM 3989 O O . CYS B 1 258 ? -10.25 -5.664 2.68 1 98.75 258 CYS B O 1
ATOM 3991 N N . LEU B 1 259 ? -8.086 -6.203 3.035 1 98.56 259 LEU B N 1
ATOM 3992 C CA . LEU B 1 259 ? -8.422 -7.168 4.078 1 98.56 259 LEU B CA 1
ATOM 3993 C C . LEU B 1 259 ? -9.039 -6.469 5.285 1 98.56 259 LEU B C 1
ATOM 3995 O O . LEU B 1 259 ? -9.992 -6.977 5.879 1 98.56 259 LEU B O 1
ATOM 3999 N N . GLN B 1 260 ? -8.5 -5.301 5.629 1 98.25 260 GLN B N 1
ATOM 4000 C CA . GLN B 1 260 ? -9.062 -4.543 6.742 1 98.25 260 GLN B CA 1
ATOM 4001 C C . GLN B 1 260 ? -10.469 -4.059 6.426 1 98.25 260 GLN B C 1
ATOM 4003 O O . GLN B 1 260 ? -11.352 -4.09 7.285 1 98.25 260 GLN B O 1
ATOM 4008 N N . ALA B 1 261 ? -10.703 -3.697 5.223 1 97.69 261 ALA B N 1
ATOM 4009 C CA . ALA B 1 261 ? -11.984 -3.143 4.797 1 97.69 261 ALA B CA 1
ATOM 4010 C C . ALA B 1 261 ? -13.086 -4.191 4.875 1 97.69 261 ALA B C 1
ATOM 4012 O O . ALA B 1 261 ? -14.258 -3.857 5.094 1 97.69 261 ALA B O 1
ATOM 4013 N N . CYS B 1 262 ? -12.672 -5.477 4.715 1 96.69 262 CYS B N 1
ATOM 4014 C CA . CYS B 1 262 ? -13.703 -6.508 4.754 1 96.69 262 CYS B CA 1
ATOM 4015 C C . CYS B 1 262 ? -13.672 -7.262 6.078 1 96.69 262 CYS B C 1
ATOM 4017 O O . CYS B 1 262 ? -14.367 -8.266 6.242 1 96.69 262 CYS B O 1
ATOM 4019 N N . GLY B 1 263 ? -12.859 -6.824 7.027 1 95.44 263 GLY B N 1
ATOM 4020 C CA . GLY B 1 263 ? -12.852 -7.375 8.375 1 95.44 263 GLY B CA 1
ATOM 4021 C C . GLY B 1 263 ? -12.047 -8.656 8.492 1 95.44 263 GLY B C 1
ATOM 4022 O O . GLY B 1 263 ? -12.211 -9.414 9.453 1 95.44 263 GLY B O 1
ATOM 4023 N N . ALA B 1 264 ? -11.219 -8.961 7.496 1 95.62 264 ALA B N 1
ATOM 4024 C CA . ALA B 1 264 ? -10.414 -10.18 7.508 1 95.62 264 ALA B CA 1
ATOM 4025 C C . ALA B 1 264 ? -9.156 -10 8.359 1 95.62 264 ALA B C 1
ATOM 4027 O O . ALA B 1 264 ? -8.5 -10.977 8.719 1 95.62 264 ALA B O 1
ATOM 4028 N N . ARG B 1 265 ? -8.758 -8.75 8.539 1 93.44 265 ARG B N 1
ATOM 4029 C CA . ARG B 1 265 ? -7.66 -8.359 9.422 1 93.44 265 ARG B CA 1
ATOM 4030 C C . ARG B 1 265 ? -8.039 -7.156 10.273 1 93.44 265 ARG B C 1
ATOM 4032 O O . ARG B 1 265 ? -8.93 -6.387 9.906 1 93.44 265 ARG B O 1
#

Foldseek 3Di:
DFEEAELLLQQQDAPLLSLQLLLVLPGQAYAYECEPPRHPNPPLVCLVVCLVVLLVSCVVSNHDQAEYEDADLPPVSLLSVLVSCLSNVYAEYEYEQAAFDPDPVSLVVSLVSVQVSLVVLVVSNHAYEYEQAAGGQRQELVSLVVSCVSHPRLSYAYAYEQLSHVLVPDQLLVSCLSRVVRHQHYAYFAAADNDDDRDAQLRRAPPNYDHPVLSNLLSCVVVPHDGYHYYYGGDCNPPDSVVSSVRSSRNVVNSVVSCVVNPVD/DFEEAELLLQQQDAPLLSLQLLLVLPGQAYAYECEPPRHRNPPLVCLVVCLVVLLVSCVVSNHDQAEYEDADLPPVSLLSVLVSCLSNVYAEYEYEQAAFDPDPVSLVVSLVSVQVSLVVSVVSNHAYEYEQAAGGQRQELVSLVVSCVSHPRLSYAYAYEQLSHVLVPDQLLVSCLSRVVRHQHYAYFAAADNDDDRDAQLRRAPPNYDHPVLSNLLSCVVVPHDGYHYYYGGDCNPPDSVVSSVRSSRNVVNSVVSCVVNPVD

Secondary structure (DSSP, 8-state):
-EEEEEGGGGTTS-HHHHHHHHHHTT-SEEEEEEETTTEESS-GGGHHHHHHHHHHHHHHHT-EEEEEE-----HHHHHHHHHHHHHHT--EEEE---S-TT-HHHHHHHHHHHHHHHHHHHHHT-EEEEE--TTSSS-SHHHHHHHHHH---TTEEEE--HHHHHHTTS-HHHHHHHHGGGEEEEEE---SSSSSS--SGGGGSTTSSSS-HHHHHHHHHHTT--SEEEE---S-TTS-HHHHHHHHHHHHHHHHHHHHHTT--/-EEEEEGGGGTTS-HHHHHHHHHHTT-SEEEEEEETTTEESS-GGGHHHHHHHHHHHHHHHT-EEEEEE-----HHHHHHHHHHHHHHT--EEEE---S-TT-HHHHHHHHHHHHHHHHHHHHHT-EEEEE--TTSSS-SHHHHHHHHHH---TTEEEE--HHHHHHTTS-HHHHHHHHGGGEEEEEE---SSSSSS--SGGGGSTTSSSS-HHHHHHHHHHTT--SEEEE---S-TTS-HHHHHHHHHHHHHHHHHHHHHTT--